Protein AF-A0A1R3HIT6-F1 (afdb_monomer)

InterPro domains:
  IPR003495 CobW/HypB/UreG, nucleotide-binding domain [PF02492] (244-414)
  IPR004400 Urease accessory protein UreG [MF_01389] (241-438)
  IPR004400 Urease accessory protein UreG [PTHR31715] (111-444)
  IPR004400 Urease accessory protein UreG [TIGR00101] (244-432)
  IPR006593 Cytochrome b561/ferric reductase, transmembrane domain [PF03188] (58-148)
  IPR006593 Cytochrome b561/ferric reductase, transmembrane domain [SM00665] (58-163)
  IPR027417 P-loop containing nucleoside triphosphate hydrolase [G3DSA:3.40.50.300] (240-435)
  IPR027417 P-loop containing nucleoside triphosphate hydrolase [SSF52540] (237-437)

Nearest PDB structures (foldseek):
  5xkt-assembly1_B  TM=9.903E-01  e=1.418E-24  Klebsiella pneumoniae subsp. rhinoscleromatis SB3432
  4hi0-assembly1_F  TM=9.325E-01  e=3.427E-23  Helicobacter pylori 26695
  2wsm-assembly1_A  TM=8.825E-01  e=4.769E-13  Archaeoglobus fulgidus DSM 4304
  2hf9-assembly1_A  TM=8.299E-01  e=3.225E-13  Methanocaldococcus jannaschii
  2wsm-assembly1_B  TM=8.940E-01  e=1.204E-10  Archaeoglobus fulgidus DSM 4304

Foldseek 3Di:
DPVVVVVVLVVVLVVVVVVLVVVVPPDDDDDDDDDDDDDDDPDDDDDDDPVLVVLVVLLVVLLCCQVVPLLVVLVVLQVVLVVDPDPVSNVVSPVSSVVSLVSSLVSLVVSLVSCVPRPPDPVPDPVSVSSVVVNVSSVVSVVCVVPDDDDPPPPCPVPPPDDDDDDDDDDDDDDDDDDDDDDDDDDDDDDDDDQDWDQDPVRFTWTDDDPDDIDGDPDPPDLDAQVPFDAADQPDDCLQFAAEEEEAEADPLCSLLLLLLLLVVPVVFWQEAEEEEAAADQVSLVVSCVSCSDPSVRYHYFHNVDAQLCCFDVNVPSVVVSRSVSCNVGVTNYYYYYTHHHDLQGFGDSVRHSAYEYGGECLVALCPLQVRHNNLAHGQEYEYEDPVCCVVNVHDVVSNVVSSCVSHVNHHYFYYHSVVPGRSVVVSVSVQVSSCVNPVDDGD

Structure (mmCIF, N/CA/C/O backbone):
data_AF-A0A1R3HIT6-F1
#
_entry.id   AF-A0A1R3HIT6-F1
#
loop_
_atom_site.group_PDB
_atom_site.id
_atom_site.type_symbol
_atom_site.label_atom_id
_atom_site.label_alt_id
_atom_site.label_comp_id
_atom_site.label_asym_id
_atom_site.label_entity_id
_atom_site.label_seq_id
_atom_site.pdbx_PDB_ins_code
_atom_site.Cartn_x
_atom_site.Cartn_y
_atom_site.Cartn_z
_atom_site.occupancy
_atom_site.B_iso_or_equiv
_atom_site.auth_seq_id
_atom_site.auth_comp_id
_atom_site.auth_asym_id
_atom_site.auth_atom_id
_atom_site.pdbx_PDB_model_num
ATOM 1 N N . MET A 1 1 ? 39.546 -2.102 -1.597 1.00 37.75 1 MET A N 1
ATOM 2 C CA . MET A 1 1 ? 39.215 -1.662 -0.219 1.00 37.75 1 MET A CA 1
ATOM 3 C C . MET A 1 1 ? 39.728 -0.250 0.145 1.00 37.75 1 MET A C 1
ATOM 5 O O . MET A 1 1 ? 39.805 0.072 1.319 1.00 37.75 1 MET A O 1
ATOM 9 N N . GLN A 1 2 ? 40.063 0.621 -0.823 1.00 30.36 2 GLN A N 1
ATOM 10 C CA . GLN A 1 2 ? 40.491 2.016 -0.555 1.00 30.36 2 GLN A CA 1
ATOM 11 C C . GLN A 1 2 ? 39.536 3.090 -1.094 1.00 30.36 2 GLN A C 1
ATOM 13 O O . GLN A 1 2 ? 39.614 4.245 -0.687 1.00 30.36 2 GLN A O 1
ATOM 18 N N . VAL A 1 3 ? 38.594 2.705 -1.958 1.00 34.69 3 VAL A N 1
ATOM 19 C CA . VAL A 1 3 ? 37.580 3.609 -2.523 1.00 34.69 3 VAL A CA 1
ATOM 20 C C . VAL A 1 3 ? 36.401 3.802 -1.553 1.00 34.69 3 VAL A C 1
ATOM 22 O O . VAL A 1 3 ? 35.836 4.890 -1.489 1.00 34.69 3 VAL A O 1
ATOM 25 N N . SER A 1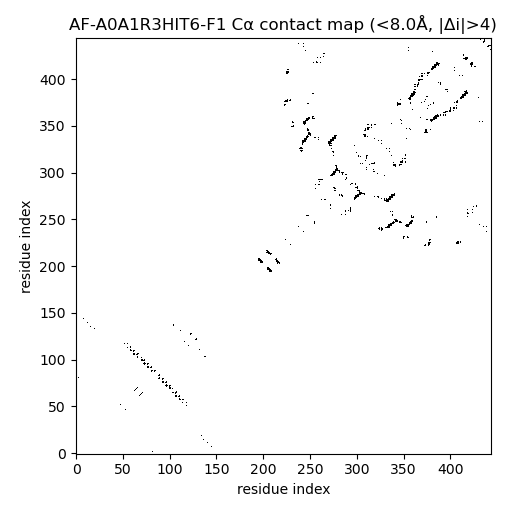 4 ? 36.092 2.796 -0.724 1.00 37.28 4 SER A N 1
ATOM 26 C CA . SER A 1 4 ? 35.007 2.830 0.274 1.00 37.28 4 SER A CA 1
ATOM 27 C C . SER A 1 4 ? 35.247 3.877 1.365 1.00 37.28 4 SER A C 1
ATOM 29 O O . SER A 1 4 ? 34.403 4.742 1.580 1.00 37.28 4 SER A O 1
ATOM 31 N N . HIS A 1 5 ? 36.448 3.909 1.949 1.00 37.78 5 HIS A N 1
ATOM 32 C CA . HIS A 1 5 ? 36.801 4.934 2.935 1.00 37.78 5 HIS A CA 1
ATOM 33 C C . HIS A 1 5 ? 36.921 6.342 2.335 1.00 37.78 5 HIS A C 1
ATOM 35 O O . HIS A 1 5 ? 36.834 7.320 3.073 1.00 37.78 5 HIS A O 1
ATOM 41 N N . LEU A 1 6 ? 37.130 6.483 1.015 1.00 37.50 6 LEU A N 1
ATOM 42 C CA . LEU A 1 6 ? 37.122 7.781 0.326 1.00 37.50 6 LEU A CA 1
ATOM 43 C C . LEU A 1 6 ? 35.715 8.344 0.135 1.00 37.50 6 LEU A C 1
ATOM 45 O O . LEU A 1 6 ? 35.567 9.559 0.153 1.00 37.50 6 LEU A O 1
ATOM 49 N N . LEU A 1 7 ? 34.704 7.488 -0.001 1.00 40.91 7 LEU A N 1
ATOM 50 C CA . LEU A 1 7 ? 33.304 7.892 -0.124 1.00 40.91 7 LEU A CA 1
ATOM 51 C C . LEU A 1 7 ? 32.668 8.222 1.233 1.00 40.91 7 LEU A C 1
ATOM 53 O O . LEU A 1 7 ? 31.937 9.206 1.315 1.00 40.91 7 LEU A O 1
ATOM 57 N N . GLU A 1 8 ? 33.015 7.498 2.300 1.00 41.44 8 GLU A N 1
ATOM 58 C CA . GLU A 1 8 ? 32.484 7.731 3.658 1.00 41.44 8 GLU A CA 1
ATOM 59 C C . GLU A 1 8 ? 32.839 9.109 4.241 1.00 41.44 8 GLU A C 1
ATOM 61 O O . GLU A 1 8 ? 32.063 9.694 4.992 1.00 41.44 8 GLU A O 1
ATOM 66 N N . SER A 1 9 ? 33.985 9.687 3.867 1.00 43.38 9 SER A N 1
ATOM 67 C CA . SER A 1 9 ? 34.378 11.020 4.354 1.00 43.38 9 SER A CA 1
ATOM 68 C C . SER A 1 9 ? 33.672 12.181 3.627 1.00 43.38 9 SER A C 1
ATOM 70 O O . SER A 1 9 ? 33.707 13.306 4.119 1.00 43.38 9 SER A O 1
ATOM 72 N N . PHE A 1 10 ? 33.023 11.928 2.480 1.00 42.88 10 PHE A N 1
ATOM 73 C CA . PHE A 1 10 ? 32.276 12.933 1.698 1.00 42.88 10 PHE A CA 1
ATOM 74 C C . PHE A 1 10 ? 30.750 12.804 1.816 1.00 42.88 10 PHE A C 1
ATOM 76 O O . PHE A 1 10 ? 30.034 13.751 1.485 1.00 42.88 10 PHE A O 1
ATOM 83 N N . THR A 1 11 ? 30.236 11.680 2.321 1.00 46.22 11 THR A N 1
ATOM 84 C CA . THR A 1 11 ? 28.799 11.478 2.566 1.00 46.22 11 THR A CA 1
ATOM 85 C C . THR A 1 11 ? 28.301 12.255 3.784 1.00 46.22 11 THR A C 1
ATOM 87 O O . THR A 1 11 ? 27.236 12.864 3.705 1.00 46.22 11 THR A O 1
ATOM 90 N N . LEU A 1 12 ? 29.091 12.339 4.860 1.00 45.16 12 LEU A N 1
ATOM 91 C CA . LEU A 1 12 ? 28.768 13.154 6.043 1.00 45.16 12 LEU A CA 1
ATOM 92 C C . LEU A 1 12 ? 28.572 14.654 5.706 1.00 45.16 12 LEU A C 1
ATOM 94 O O . LEU A 1 12 ? 27.581 15.239 6.148 1.00 45.16 12 LEU A O 1
ATOM 98 N N . PRO A 1 13 ? 29.421 15.281 4.864 1.00 46.12 13 PRO A N 1
ATOM 99 C CA . PRO A 1 13 ? 29.189 16.631 4.361 1.00 46.12 13 PRO A CA 1
ATOM 100 C C . PRO A 1 13 ? 27.920 16.836 3.530 1.00 46.12 13 PRO A C 1
ATOM 102 O O . PRO A 1 13 ? 27.247 17.861 3.654 1.00 46.12 13 PRO A O 1
ATOM 105 N N . ALA A 1 14 ? 27.609 15.867 2.666 1.00 45.03 14 ALA A N 1
ATOM 106 C CA . ALA A 1 14 ? 26.486 15.944 1.739 1.00 45.03 14 ALA A CA 1
ATOM 107 C C . ALA A 1 14 ? 25.138 15.827 2.467 1.00 45.03 14 ALA A C 1
ATOM 109 O O . ALA A 1 14 ? 24.191 16.524 2.114 1.00 45.03 14 ALA A O 1
ATOM 110 N N . ILE A 1 15 ? 25.076 15.017 3.529 1.00 50.25 15 ILE A N 1
ATOM 111 C CA . ILE A 1 15 ? 23.895 14.885 4.396 1.00 50.25 15 ILE A CA 1
ATOM 112 C C . ILE A 1 15 ? 23.612 16.204 5.135 1.00 50.25 15 ILE A C 1
ATOM 114 O O . ILE A 1 15 ? 22.461 16.621 5.245 1.00 50.25 15 ILE A O 1
ATOM 118 N N . LEU A 1 16 ? 24.657 16.922 5.558 1.00 44.94 16 LEU A N 1
ATOM 119 C CA . LEU A 1 16 ? 24.518 18.217 6.229 1.00 44.94 16 LEU A CA 1
ATOM 120 C C . LEU A 1 16 ? 24.052 19.336 5.278 1.00 44.94 16 LEU A C 1
ATOM 122 O O . LEU A 1 16 ? 23.308 20.220 5.688 1.00 44.94 16 LEU A O 1
ATOM 126 N N . TYR A 1 17 ? 24.426 19.274 3.997 1.00 45.41 17 TYR A N 1
ATOM 127 C CA . TYR A 1 17 ? 23.923 20.187 2.962 1.00 45.41 17 TYR A CA 1
ATOM 128 C C . TYR A 1 17 ? 22.446 19.955 2.627 1.00 45.41 17 TYR A C 1
ATOM 130 O O . TYR A 1 17 ? 21.693 20.910 2.437 1.00 45.41 17 TYR A O 1
ATOM 138 N N . VAL A 1 18 ? 22.020 18.690 2.594 1.00 53.53 18 VAL A N 1
ATOM 139 C CA . VAL A 1 18 ? 20.620 18.302 2.364 1.00 53.53 18 VAL A CA 1
ATOM 140 C C . VAL A 1 18 ? 19.725 18.721 3.535 1.00 53.53 18 VAL A C 1
ATOM 142 O O . VAL A 1 18 ? 18.591 19.127 3.307 1.00 53.53 18 VAL A O 1
ATOM 145 N N . LEU A 1 19 ? 20.251 18.735 4.764 1.00 49.00 19 LEU A N 1
ATOM 146 C CA . LEU A 1 19 ? 19.523 19.201 5.951 1.00 49.00 19 LEU A CA 1
ATOM 147 C C . LEU A 1 19 ? 19.312 20.725 6.014 1.00 49.00 19 LEU A C 1
ATOM 149 O O . LEU A 1 19 ? 18.400 21.166 6.709 1.00 49.00 19 LEU A O 1
ATOM 153 N N . VAL A 1 20 ? 20.104 21.542 5.305 1.00 46.25 20 VAL A N 1
ATOM 154 C CA . VAL A 1 20 ? 19.975 23.016 5.367 1.00 46.25 20 VAL A CA 1
ATOM 155 C C . VAL A 1 20 ? 19.238 23.624 4.164 1.00 46.25 20 VAL A C 1
ATOM 157 O O . VAL A 1 20 ? 18.665 24.709 4.278 1.00 46.25 20 VAL A O 1
ATOM 160 N N . LEU A 1 21 ? 19.147 22.913 3.037 1.00 43.31 21 LEU A N 1
ATOM 161 C CA . LEU A 1 21 ? 18.367 23.335 1.861 1.00 43.31 21 LEU A CA 1
ATOM 162 C C . LEU A 1 21 ? 16.872 23.647 2.136 1.00 43.31 21 LEU A C 1
ATOM 164 O O . LEU A 1 21 ? 16.369 24.605 1.539 1.00 43.31 21 LEU A O 1
ATOM 168 N N . PRO A 1 22 ? 16.154 22.961 3.053 1.00 43.25 22 PRO A N 1
ATOM 169 C CA . PRO A 1 22 ? 14.754 23.280 3.352 1.00 43.25 22 PRO A CA 1
ATOM 170 C C . PRO A 1 22 ? 14.561 24.621 4.078 1.00 43.25 22 PRO A C 1
ATOM 172 O O . PRO A 1 22 ? 13.481 25.202 4.014 1.00 43.25 22 PRO A O 1
ATOM 175 N N . LEU A 1 23 ? 15.597 25.161 4.732 1.00 37.25 23 LEU A N 1
ATOM 176 C CA . LEU A 1 23 ? 15.504 26.423 5.481 1.00 37.25 23 LEU A CA 1
ATOM 177 C C . LEU A 1 23 ? 15.652 27.675 4.597 1.00 37.25 23 LEU A C 1
ATOM 179 O O . LEU A 1 23 ? 15.399 28.783 5.065 1.00 37.25 23 LEU A O 1
ATOM 183 N N . VAL A 1 24 ? 16.034 27.524 3.323 1.00 42.59 24 VAL A N 1
ATOM 184 C CA . VAL A 1 24 ? 16.200 28.646 2.377 1.00 42.59 24 VAL A CA 1
ATOM 185 C C . VAL A 1 24 ? 14.910 28.956 1.601 1.00 42.59 24 VAL A C 1
ATOM 187 O O . VAL A 1 24 ? 14.760 30.064 1.093 1.00 42.59 24 VAL A O 1
ATOM 190 N N . SER A 1 25 ? 13.935 28.041 1.561 1.00 35.97 25 SER A N 1
ATOM 191 C CA . SER A 1 25 ? 12.717 28.216 0.745 1.00 35.97 25 SER A CA 1
ATOM 192 C C . SER A 1 25 ? 11.505 28.784 1.492 1.00 35.97 25 SER A C 1
ATOM 194 O O . SER A 1 25 ? 10.450 28.937 0.887 1.00 35.97 25 SER A O 1
ATOM 196 N N . CYS A 1 26 ? 11.628 29.152 2.773 1.00 31.14 26 CYS A N 1
ATOM 197 C CA . CYS A 1 26 ? 10.499 29.682 3.544 1.00 31.14 26 CYS A CA 1
ATOM 198 C C . CYS A 1 26 ? 10.843 31.007 4.244 1.00 31.14 26 CYS A C 1
ATOM 200 O O . CYS A 1 26 ? 11.090 31.069 5.446 1.00 31.14 26 CYS A O 1
ATOM 202 N N . SER A 1 27 ? 10.876 32.096 3.474 1.00 30.94 27 SER A N 1
ATOM 203 C CA . SER A 1 27 ? 10.703 33.453 4.011 1.00 30.94 27 SER A CA 1
ATOM 204 C C . SER A 1 27 ? 10.136 34.391 2.942 1.00 30.94 27 SER A C 1
ATOM 206 O O . SER A 1 27 ? 10.738 35.391 2.564 1.00 30.94 27 SER A O 1
ATOM 208 N N . SER A 1 28 ? 8.970 34.043 2.400 1.00 39.00 28 SER A N 1
ATOM 209 C CA . SER A 1 28 ? 8.106 35.014 1.726 1.00 39.00 28 SER A CA 1
ATOM 210 C C . SER A 1 28 ? 6.674 34.493 1.688 1.00 39.00 28 SER A C 1
ATOM 212 O O . SER A 1 28 ? 6.231 33.964 0.683 1.00 39.00 28 SER A O 1
ATOM 214 N N . HIS A 1 29 ? 5.966 34.600 2.811 1.00 32.25 29 HIS A N 1
ATOM 215 C CA . HIS A 1 29 ? 4.509 34.726 2.820 1.00 32.25 29 HIS A CA 1
ATOM 216 C C . HIS A 1 29 ? 4.085 35.335 4.159 1.00 32.25 29 HIS A C 1
ATOM 218 O O . HIS A 1 29 ? 4.049 34.665 5.184 1.00 32.25 29 HIS A O 1
ATOM 224 N N . GLY A 1 30 ? 3.842 36.647 4.145 1.00 29.91 30 GLY A N 1
ATOM 225 C CA . GLY A 1 30 ? 3.061 37.331 5.170 1.00 29.91 30 GLY A CA 1
ATOM 226 C C . GLY A 1 30 ? 1.608 37.375 4.710 1.00 29.91 30 GLY A C 1
ATOM 227 O O . GLY A 1 30 ? 1.330 37.822 3.597 1.00 29.91 30 GLY A O 1
ATOM 228 N N . GLU A 1 31 ? 0.729 36.846 5.550 1.00 30.38 31 GLU A N 1
ATOM 229 C CA . GLU A 1 31 ? -0.706 36.670 5.351 1.00 30.38 31 GLU A CA 1
ATOM 230 C C . GLU A 1 31 ? -1.458 37.993 5.131 1.00 30.38 31 GLU A C 1
ATOM 232 O O . GLU A 1 31 ? -1.185 39.012 5.768 1.00 30.38 31 GLU A O 1
ATOM 237 N N . ILE A 1 32 ? -2.460 37.944 4.249 1.00 28.88 32 ILE A N 1
ATOM 238 C CA . ILE A 1 32 ? -3.560 38.908 4.192 1.00 28.88 32 ILE A CA 1
ATOM 239 C C . ILE A 1 32 ? -4.640 38.405 5.151 1.00 28.88 32 ILE A C 1
ATOM 241 O O . ILE A 1 32 ? -5.139 37.295 4.982 1.00 28.88 32 ILE A O 1
ATOM 245 N N . SER A 1 33 ? -5.049 39.242 6.101 1.00 29.09 33 SER A N 1
ATOM 246 C CA . SER A 1 33 ? -6.363 39.134 6.732 1.00 29.09 33 SER A CA 1
ATOM 247 C C . SER A 1 33 ? -6.920 40.541 6.949 1.00 29.09 33 SER A C 1
ATOM 249 O O . SER A 1 33 ? -6.271 41.399 7.552 1.00 29.09 33 SER A O 1
ATOM 251 N N . GLU A 1 34 ? -8.082 40.808 6.354 1.00 31.22 34 GLU A N 1
ATOM 252 C CA . GLU A 1 34 ? -8.805 42.077 6.433 1.00 31.22 34 GLU A CA 1
ATOM 253 C C . GLU A 1 34 ? -9.533 42.223 7.775 1.00 31.22 34 GLU A C 1
ATOM 255 O O . GLU A 1 34 ? -10.165 41.283 8.254 1.00 31.22 34 GLU A O 1
ATOM 260 N N . GLY A 1 35 ? -9.543 43.439 8.337 1.00 26.27 35 GLY A N 1
ATOM 261 C CA . GLY A 1 35 ? -10.504 43.790 9.382 1.00 26.27 35 GLY A CA 1
ATOM 262 C C . GLY A 1 35 ? -10.172 45.016 10.232 1.00 26.27 35 GLY A C 1
ATOM 263 O O . GLY A 1 35 ? -9.687 44.880 11.345 1.00 26.27 35 GLY A O 1
ATOM 264 N N . SER A 1 36 ? -10.610 46.188 9.756 1.00 24.69 36 SER A N 1
ATOM 265 C CA . SER A 1 36 ? -10.960 47.390 10.542 1.00 24.69 36 SER A CA 1
ATOM 266 C C . SER A 1 36 ? -9.894 48.474 10.809 1.00 24.69 36 SER A C 1
ATOM 268 O O . SER A 1 36 ? -9.075 48.401 11.715 1.00 24.69 36 SER A O 1
ATOM 270 N N . SER A 1 37 ? -10.103 49.585 10.090 1.00 27.12 37 SER A N 1
ATOM 271 C CA . SER A 1 37 ? -10.117 50.966 10.598 1.00 27.12 37 SER A CA 1
ATOM 272 C C . SER A 1 37 ? -8.800 51.731 10.837 1.00 27.12 37 SER A C 1
ATOM 274 O O . SER A 1 37 ? -8.080 51.547 11.808 1.00 27.12 37 SER A O 1
ATOM 276 N N . HIS A 1 38 ? -8.658 52.762 9.993 1.00 28.61 38 HIS A N 1
ATOM 277 C CA . HIS A 1 38 ? -8.118 54.097 10.281 1.00 28.61 38 HIS A CA 1
ATOM 278 C C . HIS A 1 38 ? -6.593 54.325 10.367 1.00 28.61 38 HIS A C 1
ATOM 280 O O . HIS A 1 38 ? -5.948 54.164 11.392 1.00 28.61 38 HIS A O 1
ATOM 286 N N . LYS A 1 39 ? -6.078 54.909 9.269 1.00 36.91 39 LYS A N 1
ATOM 287 C CA . LYS A 1 39 ? -5.195 56.096 9.224 1.00 36.91 39 LYS A CA 1
ATOM 288 C C . LYS A 1 39 ? -4.242 56.278 10.423 1.00 36.91 39 LYS A C 1
ATOM 290 O O . LYS A 1 39 ? -4.604 57.008 11.337 1.00 36.91 39 LYS A O 1
ATOM 295 N N . ASN A 1 40 ? -3.026 55.720 10.359 1.00 33.31 40 ASN A N 1
ATOM 296 C CA . ASN A 1 40 ? -1.774 56.326 10.878 1.00 33.31 40 ASN A CA 1
ATOM 297 C C . ASN A 1 40 ? -0.605 55.325 10.950 1.00 33.31 40 ASN A C 1
ATOM 299 O O . ASN A 1 40 ? -0.077 55.093 12.024 1.00 33.31 40 ASN A O 1
ATOM 303 N N . ILE A 1 41 ? -0.143 54.742 9.838 1.00 32.03 41 ILE A N 1
ATOM 304 C CA . ILE A 1 41 ? 1.225 54.181 9.782 1.00 32.03 41 ILE A CA 1
ATOM 305 C C . ILE A 1 41 ? 1.756 54.388 8.364 1.00 32.03 41 ILE A C 1
ATOM 307 O O . ILE A 1 41 ? 1.752 53.497 7.522 1.00 32.03 41 ILE A O 1
ATOM 311 N N . LYS A 1 42 ? 2.139 55.626 8.061 1.00 33.75 42 LYS A N 1
ATOM 312 C CA . LYS A 1 42 ? 2.854 55.973 6.832 1.00 33.75 42 LYS A CA 1
ATOM 313 C C . LYS A 1 42 ? 4.129 56.713 7.206 1.00 33.75 42 LYS A C 1
ATOM 315 O O . LYS A 1 42 ? 4.325 57.831 6.769 1.00 33.75 42 LYS A O 1
ATOM 320 N N . GLU A 1 43 ? 4.955 56.101 8.050 1.00 41.19 43 GLU A N 1
ATOM 321 C CA . GLU A 1 43 ? 6.314 56.551 8.361 1.00 41.19 43 GLU A CA 1
ATOM 322 C C . GLU A 1 43 ? 7.084 55.406 9.045 1.00 41.19 43 GLU A C 1
ATOM 324 O O . GLU A 1 43 ? 6.531 54.720 9.899 1.00 41.19 43 GLU A O 1
ATOM 329 N N . ASN A 1 44 ? 8.348 55.216 8.645 1.00 34.00 44 ASN A N 1
ATOM 330 C CA . ASN A 1 44 ? 9.325 54.196 9.079 1.00 34.00 44 ASN A CA 1
ATOM 331 C C . ASN A 1 44 ? 9.380 52.869 8.299 1.00 34.00 44 ASN A C 1
ATOM 333 O O . ASN A 1 44 ? 9.275 51.785 8.864 1.00 34.00 44 ASN A O 1
ATOM 337 N N . VAL A 1 45 ? 9.704 52.947 7.003 1.00 38.41 45 VAL A N 1
ATOM 338 C CA . VAL A 1 45 ? 10.490 51.885 6.348 1.00 38.41 45 VAL A CA 1
ATOM 339 C C . VAL A 1 45 ? 11.928 52.389 6.240 1.00 38.41 45 VAL A C 1
ATOM 341 O O . VAL A 1 45 ? 12.216 53.303 5.467 1.00 38.41 45 VAL A O 1
ATOM 344 N N . HIS A 1 46 ? 12.822 51.819 7.049 1.00 43.84 46 HIS A N 1
ATOM 345 C CA . HIS A 1 46 ? 14.266 52.055 6.992 1.00 43.84 46 HIS A CA 1
ATOM 346 C C . HIS A 1 46 ? 14.779 51.758 5.569 1.00 43.84 46 HIS A C 1
ATOM 348 O O . HIS A 1 46 ? 14.881 50.603 5.159 1.00 43.84 46 HIS A O 1
ATOM 354 N N . LYS A 1 47 ? 15.103 52.796 4.789 1.00 41.62 47 LYS A N 1
ATOM 355 C CA . LYS A 1 47 ? 15.842 52.642 3.527 1.00 41.62 47 LYS A CA 1
ATOM 356 C C . LYS A 1 47 ? 17.276 52.216 3.857 1.00 41.62 47 LYS A C 1
ATOM 358 O O . LYS A 1 47 ? 18.011 52.978 4.480 1.00 41.62 47 LYS A O 1
ATOM 363 N N . LEU A 1 48 ? 17.675 51.016 3.430 1.00 57.00 48 LEU A N 1
ATOM 364 C CA . LEU A 1 48 ? 19.075 50.578 3.446 1.00 57.00 48 LEU A CA 1
ATOM 365 C C . LEU A 1 48 ? 19.921 51.549 2.597 1.00 57.00 48 LEU A C 1
ATOM 367 O O . LEU A 1 48 ? 19.527 51.914 1.488 1.00 57.00 48 LEU A O 1
ATOM 371 N N . SER A 1 49 ? 21.076 51.980 3.116 1.00 64.25 49 SER A N 1
ATOM 372 C CA . SER A 1 49 ? 22.042 52.802 2.370 1.00 64.25 49 SER A CA 1
ATOM 373 C C . SER A 1 49 ? 22.498 52.068 1.092 1.00 64.25 49 SER A C 1
ATOM 375 O O . SER A 1 49 ? 22.745 50.862 1.163 1.00 64.25 49 SER A O 1
ATOM 377 N N . PRO A 1 50 ? 22.689 52.753 -0.057 1.00 64.50 50 PRO A N 1
ATOM 378 C CA . PRO A 1 50 ? 23.165 52.137 -1.306 1.00 64.50 50 PRO A CA 1
ATOM 379 C C . PRO A 1 50 ? 24.458 51.319 -1.154 1.00 64.50 50 PRO A C 1
ATOM 381 O O . PRO A 1 50 ? 24.669 50.338 -1.863 1.00 64.50 50 PRO A O 1
ATOM 384 N N . GLN A 1 51 ? 25.315 51.690 -0.198 1.00 63.31 51 GLN A N 1
ATOM 385 C CA . GLN A 1 51 ? 26.547 50.961 0.114 1.00 63.31 51 GLN A CA 1
ATOM 386 C C . GLN A 1 51 ? 26.267 49.599 0.769 1.00 63.31 51 GLN A C 1
ATOM 388 O O . GLN A 1 51 ? 26.933 48.616 0.453 1.00 63.31 51 GLN A O 1
ATOM 393 N N . MET A 1 52 ? 25.250 49.515 1.632 1.00 66.38 52 MET A N 1
ATOM 394 C CA . MET A 1 52 ? 24.880 48.279 2.326 1.00 66.38 52 MET A CA 1
ATOM 395 C C . MET A 1 52 ? 24.279 47.257 1.356 1.00 66.38 52 MET A C 1
ATOM 397 O O . MET A 1 52 ? 24.615 46.078 1.423 1.00 66.38 52 MET A O 1
ATOM 401 N N . THR A 1 53 ? 23.491 47.712 0.378 1.00 70.94 53 THR A N 1
ATOM 402 C CA . THR A 1 53 ? 22.947 46.861 -0.694 1.00 70.94 53 THR A CA 1
ATOM 403 C C . THR A 1 53 ? 24.050 46.238 -1.555 1.00 70.94 53 THR A C 1
ATOM 405 O O . THR A 1 53 ? 23.989 45.050 -1.868 1.00 70.94 53 THR A O 1
ATOM 408 N N . ASN A 1 54 ? 25.103 46.998 -1.877 1.00 78.62 54 ASN A N 1
ATOM 409 C CA . ASN A 1 54 ? 26.252 46.471 -2.619 1.00 78.62 54 ASN A CA 1
ATOM 410 C C . ASN A 1 54 ? 27.013 45.405 -1.817 1.00 78.62 54 ASN A C 1
ATOM 412 O O . ASN A 1 54 ? 27.405 44.380 -2.373 1.00 78.62 54 ASN A O 1
ATOM 416 N N . TYR A 1 55 ? 27.185 45.601 -0.506 1.00 79.25 55 TYR A N 1
ATOM 417 C CA . TYR A 1 55 ? 27.827 44.603 0.351 1.00 79.25 55 TYR A CA 1
ATOM 418 C C . TYR A 1 55 ? 27.006 43.317 0.488 1.00 79.25 55 TYR A C 1
ATOM 420 O O . TYR A 1 55 ? 27.589 42.233 0.472 1.00 79.25 55 TYR A O 1
ATOM 428 N N . VAL A 1 56 ? 25.673 43.412 0.548 1.00 79.25 56 VAL A N 1
ATOM 429 C CA . VAL A 1 56 ? 24.781 42.239 0.522 1.00 79.25 56 VAL A CA 1
ATOM 430 C C . VAL A 1 56 ? 24.907 41.482 -0.802 1.00 79.25 56 VAL A C 1
ATOM 432 O O . VAL A 1 56 ? 25.038 40.260 -0.793 1.00 79.25 56 VAL A O 1
ATOM 435 N N . ALA A 1 57 ? 24.934 42.188 -1.936 1.00 80.88 57 ALA A N 1
ATOM 436 C CA . ALA A 1 57 ? 25.071 41.564 -3.252 1.00 80.88 57 ALA A CA 1
ATOM 437 C C . ALA A 1 57 ? 26.414 40.830 -3.414 1.00 80.88 57 ALA A C 1
ATOM 439 O O . ALA A 1 57 ? 26.446 39.690 -3.877 1.00 80.88 57 ALA A O 1
ATOM 440 N N . ILE A 1 58 ? 27.520 41.448 -2.985 1.00 87.00 58 ILE A N 1
ATOM 441 C CA . ILE A 1 58 ? 28.853 40.830 -3.034 1.00 87.00 58 ILE A CA 1
ATOM 442 C C . ILE A 1 58 ? 28.925 39.617 -2.098 1.00 87.00 58 ILE A C 1
ATOM 444 O O . ILE A 1 58 ? 29.453 38.579 -2.490 1.00 87.00 58 ILE A O 1
ATOM 448 N N . HIS A 1 59 ? 28.366 39.714 -0.890 1.00 83.69 59 HIS A N 1
ATOM 449 C CA . HIS A 1 59 ? 28.287 38.590 0.043 1.00 83.69 59 HIS A CA 1
ATOM 450 C C . HIS A 1 59 ? 27.509 37.406 -0.557 1.00 83.69 59 HIS A C 1
ATOM 452 O O . HIS A 1 59 ? 28.012 36.282 -0.563 1.00 83.69 59 HIS A O 1
ATOM 458 N N . GLY A 1 60 ? 26.329 37.665 -1.130 1.00 81.75 60 GLY A N 1
ATOM 459 C CA . GLY A 1 60 ? 25.521 36.645 -1.800 1.00 81.75 60 GLY A CA 1
ATOM 460 C C . GLY A 1 60 ? 26.245 36.002 -2.986 1.00 81.75 60 GLY A C 1
ATOM 461 O O . GLY A 1 60 ? 26.225 34.782 -3.131 1.00 81.75 60 GLY A O 1
ATOM 462 N N . LEU A 1 61 ? 26.956 36.799 -3.790 1.00 89.88 61 LEU A N 1
ATOM 463 C CA . LEU A 1 61 ? 27.749 36.301 -4.914 1.00 89.88 61 LEU A CA 1
ATOM 464 C C . LEU A 1 61 ? 28.910 35.407 -4.451 1.00 89.88 61 LEU A C 1
ATOM 466 O O . LEU A 1 61 ? 29.114 34.334 -5.014 1.00 89.88 61 LEU A O 1
ATOM 470 N N . LEU A 1 62 ? 29.649 35.814 -3.414 1.00 87.00 62 LEU A N 1
ATOM 471 C CA . LEU A 1 62 ? 30.752 35.027 -2.851 1.00 87.00 62 LEU A CA 1
ATOM 472 C C . LEU A 1 62 ? 30.269 33.674 -2.315 1.00 87.00 62 LEU A C 1
ATOM 474 O O . LEU A 1 62 ? 30.903 32.647 -2.572 1.00 87.00 62 LEU A O 1
ATOM 478 N N . LEU A 1 63 ? 29.132 33.662 -1.612 1.00 85.31 63 LEU A N 1
ATOM 479 C CA . LEU A 1 63 ? 28.532 32.428 -1.109 1.00 85.31 63 LEU A CA 1
ATOM 480 C C . LEU A 1 63 ? 28.004 31.540 -2.238 1.00 85.31 63 LEU A C 1
ATOM 482 O O . LEU A 1 63 ? 28.207 30.329 -2.191 1.00 85.31 63 LEU A O 1
ATOM 486 N N . TRP A 1 64 ? 27.389 32.118 -3.271 1.00 89.75 64 TRP A N 1
ATOM 487 C CA . TRP A 1 64 ? 26.916 31.359 -4.428 1.00 89.75 64 TRP A CA 1
ATOM 488 C C . TRP A 1 64 ? 28.070 30.712 -5.205 1.00 89.75 64 TRP A C 1
ATOM 490 O O . TRP A 1 64 ? 28.015 29.518 -5.494 1.00 89.75 64 TRP A O 1
ATOM 500 N N . VAL A 1 65 ? 29.155 31.449 -5.477 1.00 92.62 65 VAL A N 1
ATOM 501 C CA . VAL A 1 65 ? 30.342 30.897 -6.157 1.00 92.62 65 VAL A CA 1
ATOM 502 C C . VAL A 1 65 ? 30.968 29.766 -5.336 1.00 92.62 65 VAL A C 1
ATOM 504 O O . VAL A 1 65 ? 31.342 28.733 -5.889 1.00 92.62 65 VAL A O 1
ATOM 507 N N . SER A 1 66 ? 31.056 29.932 -4.016 1.00 90.69 66 SER A N 1
ATOM 508 C CA . SER A 1 66 ? 31.605 28.914 -3.118 1.00 90.69 66 SER A CA 1
ATOM 509 C C . SER A 1 66 ? 30.718 27.660 -3.036 1.00 90.69 66 SER A C 1
ATOM 511 O O . SER A 1 66 ? 31.121 26.574 -3.460 1.00 90.69 66 SER A O 1
ATOM 513 N N . MET A 1 67 ? 29.503 27.819 -2.511 1.00 83.44 67 MET A N 1
ATOM 514 C CA . MET A 1 67 ? 28.624 26.724 -2.090 1.00 83.44 67 MET A CA 1
ATOM 515 C C . MET A 1 67 ? 27.742 26.216 -3.237 1.00 83.44 67 MET A C 1
ATOM 517 O O . MET A 1 67 ? 27.449 25.028 -3.326 1.00 83.44 67 MET A O 1
ATOM 521 N N . GLY A 1 68 ? 27.341 27.107 -4.146 1.00 84.38 68 GLY A N 1
ATOM 522 C CA . GLY A 1 68 ? 26.488 26.781 -5.290 1.00 84.38 68 GLY A CA 1
ATOM 523 C C . GLY A 1 68 ? 27.242 26.237 -6.504 1.00 84.38 68 GLY A C 1
ATOM 524 O O . GLY A 1 68 ? 26.645 25.524 -7.307 1.00 84.38 68 GLY A O 1
ATOM 525 N N . PHE A 1 69 ? 28.53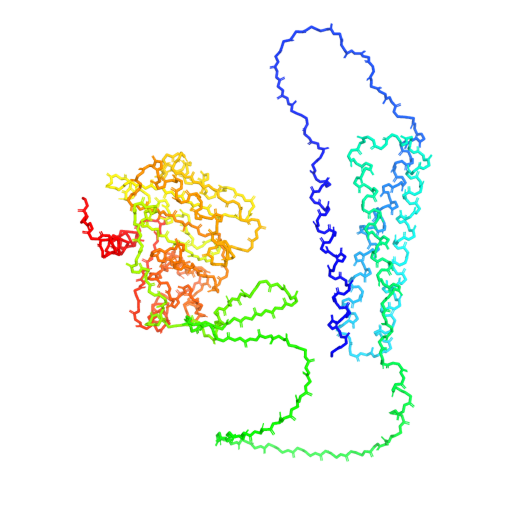9 26.537 -6.645 1.00 91.56 69 PHE A N 1
ATOM 526 C CA . PHE A 1 69 ? 29.312 26.156 -7.832 1.00 91.56 69 PHE A CA 1
ATOM 527 C C . PHE A 1 69 ? 30.573 25.343 -7.517 1.00 91.56 69 PHE A C 1
ATOM 529 O O . PHE A 1 69 ? 30.658 24.173 -7.894 1.00 91.56 69 PHE A O 1
ATOM 536 N N . LEU A 1 70 ? 31.554 25.916 -6.812 1.00 89.50 70 LEU A N 1
ATOM 537 C CA . LEU A 1 70 ? 32.863 25.276 -6.627 1.00 89.50 70 LEU A CA 1
ATOM 538 C C . LEU A 1 70 ? 32.784 23.968 -5.830 1.00 89.50 70 LEU A C 1
ATOM 540 O O . LEU A 1 70 ? 33.417 22.981 -6.210 1.00 89.50 70 LEU A O 1
ATOM 544 N N . MET A 1 71 ? 31.991 23.935 -4.756 1.00 86.12 71 MET A N 1
ATOM 545 C CA . MET A 1 71 ? 31.860 22.743 -3.917 1.00 86.12 71 MET A CA 1
ATOM 546 C C . MET A 1 71 ? 31.184 21.562 -4.651 1.00 86.12 71 MET A C 1
ATOM 548 O O . MET A 1 71 ? 31.768 20.470 -4.648 1.00 86.12 71 MET A O 1
ATOM 552 N N . PRO A 1 72 ? 30.045 21.738 -5.358 1.00 88.38 72 PRO A N 1
ATOM 553 C CA . PRO A 1 72 ? 29.472 20.698 -6.218 1.00 88.38 72 PRO A CA 1
ATOM 554 C C . PRO A 1 72 ? 30.418 20.205 -7.319 1.00 88.38 72 PRO A C 1
ATOM 556 O O . PRO A 1 72 ? 30.546 18.995 -7.519 1.00 88.38 72 PRO A O 1
ATOM 559 N N . VAL A 1 73 ? 31.127 21.114 -8.002 1.00 90.50 73 VAL A N 1
ATOM 560 C CA . VAL A 1 73 ? 32.099 20.746 -9.048 1.00 90.50 73 VAL A CA 1
ATOM 561 C C . VAL A 1 73 ? 33.252 19.935 -8.453 1.00 90.50 73 VAL A C 1
ATOM 563 O O . VAL A 1 73 ? 33.659 18.923 -9.028 1.00 90.50 73 VAL A O 1
ATOM 566 N N . GLY A 1 74 ? 33.733 20.303 -7.263 1.00 87.06 74 GLY A N 1
ATOM 567 C CA . GLY A 1 74 ? 34.715 19.521 -6.520 1.00 87.06 74 GLY A CA 1
ATOM 568 C C . GLY A 1 74 ? 34.226 18.095 -6.240 1.00 87.06 74 GLY A C 1
ATOM 569 O O . GLY A 1 74 ? 34.938 17.134 -6.534 1.00 87.06 74 GLY A O 1
ATOM 570 N N . ILE A 1 75 ? 33.005 17.923 -5.723 1.00 84.94 75 ILE A N 1
ATOM 571 C CA . ILE A 1 75 ? 32.419 16.596 -5.439 1.00 84.94 75 ILE A CA 1
ATOM 572 C C . ILE A 1 75 ? 32.258 15.766 -6.722 1.00 84.94 75 ILE A C 1
ATOM 574 O O . ILE A 1 75 ? 32.546 14.567 -6.734 1.00 84.94 75 ILE A O 1
ATOM 578 N N . LEU A 1 76 ? 31.832 16.385 -7.823 1.00 85.88 76 LEU A N 1
ATOM 579 C CA . LEU A 1 76 ? 31.695 15.689 -9.101 1.00 85.88 76 LEU A CA 1
ATOM 580 C C . LEU A 1 76 ? 33.058 15.219 -9.635 1.00 85.88 76 LEU A C 1
ATOM 582 O O . LEU A 1 76 ? 33.180 14.085 -10.095 1.00 85.88 76 LEU A O 1
ATOM 586 N N . THR A 1 77 ? 34.093 16.049 -9.485 1.00 85.00 77 THR A N 1
ATOM 587 C CA . THR A 1 77 ? 35.463 15.755 -9.932 1.00 85.00 77 THR A CA 1
ATOM 588 C C . THR A 1 77 ? 36.023 14.492 -9.267 1.00 85.00 77 THR A C 1
ATOM 590 O O . THR A 1 77 ? 36.574 13.629 -9.951 1.00 85.00 77 THR A O 1
ATOM 593 N N . ILE A 1 78 ? 35.835 14.315 -7.953 1.00 83.81 78 ILE A N 1
ATOM 594 C CA . ILE A 1 78 ? 36.310 13.106 -7.256 1.00 83.81 78 ILE A CA 1
ATOM 595 C C . ILE A 1 78 ? 35.477 11.865 -7.606 1.00 83.81 78 ILE A C 1
ATOM 597 O O . ILE A 1 78 ? 36.013 10.764 -7.721 1.00 83.81 78 ILE A O 1
ATOM 601 N N . ARG A 1 79 ? 34.173 12.029 -7.865 1.00 82.75 79 ARG A N 1
ATOM 602 C CA . ARG A 1 79 ? 33.323 10.930 -8.349 1.00 82.75 79 ARG A CA 1
ATOM 603 C C . ARG A 1 79 ? 33.737 10.447 -9.738 1.00 82.75 79 ARG A C 1
ATOM 605 O O . ARG A 1 79 ? 33.639 9.253 -10.003 1.00 82.75 79 ARG A O 1
ATOM 612 N N . MET A 1 80 ? 34.205 11.348 -10.602 1.00 81.06 80 MET A N 1
ATOM 613 C CA . MET A 1 80 ? 34.783 10.985 -11.899 1.00 81.06 80 MET A CA 1
ATOM 614 C C . MET A 1 80 ? 36.130 10.274 -11.736 1.00 81.06 80 MET A C 1
ATOM 616 O O . MET A 1 80 ? 36.377 9.297 -12.434 1.00 81.06 80 MET A O 1
ATOM 620 N N . ALA A 1 81 ? 36.959 10.688 -10.771 1.00 79.50 81 ALA A N 1
ATOM 621 C CA . ALA A 1 81 ? 38.231 10.021 -10.478 1.00 79.50 81 ALA A CA 1
ATOM 622 C C . ALA A 1 81 ? 38.051 8.547 -10.079 1.00 79.50 81 ALA A C 1
ATOM 624 O O . ALA A 1 81 ? 38.831 7.703 -10.501 1.00 79.50 81 ALA A O 1
ATOM 625 N N . ASN A 1 82 ? 36.994 8.226 -9.326 1.00 74.44 82 ASN A N 1
ATOM 626 C CA . ASN A 1 82 ? 36.688 6.854 -8.902 1.00 74.44 82 ASN A CA 1
ATOM 627 C C . ASN A 1 82 ? 36.244 5.922 -10.047 1.00 74.44 82 ASN A C 1
ATOM 629 O O . ASN A 1 82 ? 36.105 4.724 -9.817 1.00 74.44 82 ASN A O 1
ATOM 633 N N . LYS A 1 83 ? 35.991 6.455 -11.250 1.00 75.25 83 LYS A N 1
ATOM 634 C CA . LYS A 1 83 ? 35.615 5.680 -12.445 1.00 75.25 83 LYS A CA 1
ATOM 635 C C . LYS A 1 83 ? 36.779 5.460 -13.418 1.00 75.25 83 LYS A C 1
ATOM 637 O O . LYS A 1 83 ? 36.590 4.799 -14.430 1.00 75.25 83 LYS A O 1
ATOM 642 N N . GLU A 1 84 ? 37.948 6.038 -13.148 1.00 76.88 84 GLU A N 1
ATOM 643 C CA . GLU A 1 84 ? 39.121 5.961 -14.023 1.00 76.88 84 GLU A CA 1
ATOM 644 C C . GLU A 1 84 ? 40.123 4.921 -13.506 1.00 76.88 84 GLU A C 1
ATOM 646 O O . GLU A 1 84 ? 40.516 4.942 -12.341 1.00 76.88 84 GLU A O 1
ATOM 651 N N . GLU A 1 85 ? 40.603 4.052 -14.396 1.00 63.88 85 GLU A N 1
ATOM 652 C CA . GLU A 1 85 ? 41.580 2.997 -14.076 1.00 63.88 85 GLU A CA 1
ATOM 653 C C . GLU A 1 85 ? 43.045 3.486 -14.196 1.00 63.88 85 GLU A C 1
ATOM 655 O O . GLU A 1 85 ? 43.990 2.787 -13.835 1.00 63.88 85 GLU A O 1
ATOM 660 N N . GLY A 1 86 ? 43.265 4.723 -14.671 1.00 63.88 86 GLY A N 1
ATOM 661 C CA . GLY A 1 86 ? 44.592 5.291 -14.938 1.00 63.88 86 GLY A CA 1
ATOM 662 C C . GLY A 1 86 ? 45.190 6.120 -13.790 1.00 63.88 86 GLY A C 1
ATOM 663 O O . GLY A 1 86 ? 44.768 7.249 -13.526 1.00 63.88 86 GLY A O 1
ATOM 664 N N . GLY A 1 87 ? 46.284 5.646 -13.182 1.00 71.56 87 GLY A N 1
ATOM 665 C CA . GLY A 1 87 ? 46.890 6.260 -11.986 1.00 71.56 87 GLY A CA 1
ATOM 666 C C . GLY A 1 87 ? 47.333 7.732 -12.109 1.00 71.56 87 GLY A C 1
ATOM 667 O O . GLY A 1 87 ? 47.257 8.481 -11.133 1.00 71.56 87 GLY A O 1
ATOM 668 N N . ARG A 1 88 ? 47.761 8.204 -13.293 1.00 75.25 88 ARG A N 1
ATOM 669 C CA . ARG A 1 88 ? 48.144 9.622 -13.498 1.00 75.25 88 ARG A CA 1
ATOM 670 C C . ARG A 1 88 ? 46.925 10.550 -13.538 1.00 75.25 88 ARG A C 1
ATOM 672 O O . ARG A 1 88 ? 46.995 11.653 -13.003 1.00 75.25 88 ARG A O 1
ATOM 679 N N . ARG A 1 89 ? 45.816 10.107 -14.139 1.00 74.50 89 ARG A N 1
ATOM 680 C CA . ARG A 1 89 ? 44.570 10.887 -14.238 1.00 74.50 89 ARG A CA 1
ATOM 681 C C . ARG A 1 89 ? 43.855 10.972 -12.895 1.00 74.50 89 ARG A C 1
ATOM 683 O O . ARG A 1 89 ? 43.440 12.060 -12.511 1.00 74.50 89 ARG A O 1
ATOM 690 N N . VAL A 1 90 ? 43.825 9.874 -12.138 1.00 78.12 90 VAL A N 1
ATOM 691 C CA . VAL A 1 90 ? 43.274 9.846 -10.773 1.00 78.12 90 VAL A CA 1
ATOM 692 C C . VAL A 1 90 ? 43.994 10.849 -9.865 1.00 78.12 90 VAL A C 1
ATOM 694 O O . VAL A 1 90 ? 43.338 11.619 -9.167 1.00 78.12 90 VAL A O 1
ATOM 697 N N . LYS A 1 91 ? 45.334 10.924 -9.929 1.00 78.62 91 LYS A N 1
ATOM 698 C CA . LYS A 1 91 ? 46.117 11.922 -9.174 1.00 78.62 91 LYS A CA 1
ATOM 699 C C . LYS A 1 91 ? 45.737 13.356 -9.550 1.00 78.62 91 LYS A C 1
ATOM 701 O O . LYS A 1 91 ? 45.513 14.172 -8.662 1.00 78.62 91 LYS A O 1
ATOM 706 N N . VAL A 1 92 ? 45.631 13.663 -10.845 1.00 86.31 92 VAL A N 1
ATOM 707 C CA . VAL A 1 92 ? 45.240 15.005 -11.317 1.00 86.31 92 VAL A CA 1
ATOM 708 C C . VAL A 1 92 ? 43.837 15.378 -10.832 1.00 86.31 92 VAL A C 1
ATOM 710 O O . VAL A 1 92 ? 43.653 16.470 -10.302 1.00 86.31 92 VAL A O 1
ATOM 713 N N . LEU A 1 93 ? 42.866 14.470 -10.952 1.00 83.19 93 LEU A N 1
ATOM 714 C CA . LEU A 1 93 ? 41.490 14.707 -10.509 1.00 83.19 93 LEU A CA 1
ATOM 715 C C . LEU A 1 93 ? 41.384 14.852 -8.985 1.00 83.19 93 LEU A C 1
ATOM 717 O O . LEU A 1 93 ? 40.611 15.676 -8.501 1.00 83.19 93 LEU A O 1
ATOM 721 N N . PHE A 1 94 ? 42.197 14.115 -8.225 1.00 85.06 94 PHE A N 1
ATOM 722 C CA . PHE A 1 94 ? 42.282 14.262 -6.774 1.00 85.06 94 PHE A CA 1
ATOM 723 C C . PHE A 1 94 ? 42.816 15.642 -6.360 1.00 85.06 94 PHE A C 1
ATOM 725 O O . PHE A 1 94 ? 42.197 16.318 -5.539 1.00 85.06 94 PHE A O 1
ATOM 732 N N . TYR A 1 95 ? 43.929 16.097 -6.949 1.00 83.94 95 TYR A N 1
ATOM 733 C CA . TYR A 1 95 ? 44.463 17.434 -6.660 1.00 83.94 95 TYR A CA 1
ATOM 734 C C . TYR A 1 95 ? 43.507 18.538 -7.112 1.00 83.94 95 TYR A C 1
ATOM 736 O O . TYR A 1 95 ? 43.329 19.517 -6.393 1.00 83.94 95 TYR A O 1
ATOM 744 N N . LEU A 1 96 ? 42.844 18.366 -8.258 1.00 87.69 96 LEU A N 1
ATOM 745 C CA . LEU A 1 96 ? 41.826 19.298 -8.734 1.00 87.69 96 LEU A CA 1
ATOM 746 C C . LEU A 1 96 ? 40.655 19.400 -7.748 1.00 87.69 96 LEU A C 1
ATOM 748 O O . LEU A 1 96 ? 40.263 20.504 -7.379 1.00 87.69 96 LEU A O 1
ATOM 752 N N . HIS A 1 97 ? 40.147 18.264 -7.263 1.00 86.88 97 HIS A N 1
ATOM 753 C CA . HIS A 1 97 ? 39.140 18.226 -6.208 1.00 86.88 97 HIS A CA 1
ATOM 754 C C . HIS A 1 97 ? 39.607 18.982 -4.953 1.00 86.88 97 HIS A C 1
ATOM 756 O O . HIS A 1 97 ? 38.889 19.853 -4.465 1.00 86.88 97 HIS A O 1
ATOM 762 N N . ALA A 1 98 ? 40.816 18.698 -4.457 1.00 84.62 98 ALA A N 1
ATOM 763 C CA . ALA A 1 98 ? 41.344 19.335 -3.251 1.00 84.62 98 ALA A CA 1
ATOM 764 C C . ALA A 1 98 ? 41.476 20.861 -3.407 1.00 84.62 98 ALA A C 1
ATOM 766 O O . ALA A 1 98 ? 41.071 21.611 -2.520 1.00 84.62 98 ALA A O 1
ATOM 767 N N . ILE A 1 99 ? 41.981 21.328 -4.553 1.00 88.31 99 ILE A N 1
ATOM 768 C CA . ILE A 1 99 ? 42.116 22.759 -4.861 1.00 88.31 99 ILE A CA 1
ATOM 769 C C . ILE A 1 99 ? 40.743 23.441 -4.903 1.00 88.31 99 ILE A C 1
ATOM 771 O O . ILE A 1 99 ? 40.577 24.510 -4.317 1.00 88.31 99 ILE A O 1
ATOM 775 N N . LEU A 1 100 ? 39.751 22.820 -5.551 1.00 87.38 100 LEU A N 1
ATOM 776 C CA . LEU A 1 100 ? 38.388 23.355 -5.627 1.00 87.38 100 LEU A CA 1
ATOM 777 C C . LEU A 1 100 ? 37.734 23.461 -4.242 1.00 87.38 100 LEU A C 1
ATOM 779 O O . LEU A 1 100 ? 37.094 24.472 -3.956 1.00 87.38 100 LEU A O 1
ATOM 783 N N . GLN A 1 101 ? 37.936 22.468 -3.367 1.00 88.00 101 GLN A N 1
ATOM 784 C CA . GLN A 1 101 ? 37.415 22.504 -1.996 1.00 88.00 101 GLN A CA 1
ATOM 785 C C . GLN A 1 101 ? 38.093 23.587 -1.151 1.00 88.00 101 GLN A C 1
ATOM 787 O O . GLN A 1 101 ? 37.411 24.349 -0.468 1.00 88.00 101 GLN A O 1
ATOM 792 N N . ILE A 1 102 ? 39.421 23.721 -1.239 1.00 86.81 102 ILE A N 1
ATOM 793 C CA . ILE A 1 102 ? 40.157 24.786 -0.541 1.00 86.81 102 ILE A CA 1
ATOM 794 C C . ILE A 1 102 ? 39.668 26.165 -1.004 1.00 86.81 102 ILE A C 1
ATOM 796 O O . ILE A 1 102 ? 39.380 27.027 -0.174 1.00 86.81 102 ILE A O 1
ATOM 800 N N . LEU A 1 103 ? 39.516 26.372 -2.315 1.00 89.44 103 LEU A N 1
ATOM 801 C CA . LEU A 1 103 ? 39.041 27.643 -2.862 1.00 89.44 103 LEU A CA 1
ATOM 802 C C . LEU A 1 103 ? 37.605 27.961 -2.418 1.00 89.44 103 LEU A C 1
ATOM 804 O O . LEU A 1 103 ? 37.319 29.104 -2.057 1.00 89.44 103 LEU A O 1
ATOM 808 N N . ALA A 1 104 ? 36.718 26.961 -2.388 1.00 88.25 104 ALA A N 1
ATOM 809 C CA . ALA A 1 104 ? 35.354 27.123 -1.892 1.00 88.25 104 ALA A CA 1
ATOM 810 C C . ALA A 1 104 ? 35.342 27.578 -0.421 1.00 88.25 104 ALA A C 1
ATOM 812 O O . ALA A 1 104 ? 34.686 28.571 -0.095 1.00 88.25 104 ALA A O 1
ATOM 813 N N . VAL A 1 105 ? 36.117 26.928 0.454 1.00 86.88 105 VAL A N 1
ATOM 814 C CA . VAL A 1 105 ? 36.205 27.290 1.883 1.00 86.88 105 VAL A CA 1
ATOM 815 C C . VAL A 1 105 ? 36.775 28.699 2.075 1.00 86.88 105 VAL A C 1
ATOM 817 O O . VAL A 1 105 ? 36.259 29.469 2.892 1.00 86.88 105 VAL A O 1
ATOM 820 N N . LEU A 1 106 ? 37.796 29.080 1.302 1.00 88.75 106 LEU A N 1
ATOM 821 C CA . LEU A 1 106 ? 38.373 30.427 1.357 1.00 88.75 106 LEU A CA 1
ATOM 822 C C . LEU A 1 106 ? 37.348 31.500 0.970 1.00 88.75 106 LEU A C 1
ATOM 824 O O . LEU A 1 106 ? 37.200 32.489 1.687 1.00 88.75 106 LEU A O 1
ATOM 828 N N . LEU A 1 107 ? 36.592 31.297 -0.112 1.00 88.62 107 LEU A N 1
ATOM 829 C CA . LEU A 1 107 ? 35.560 32.248 -0.541 1.00 88.62 107 LEU A CA 1
ATOM 830 C C . LEU A 1 107 ? 34.395 32.339 0.453 1.00 88.62 107 LEU A C 1
ATOM 832 O O . LEU A 1 107 ? 33.936 33.445 0.746 1.00 88.62 107 LEU A O 1
ATOM 836 N N . ALA A 1 108 ? 33.965 31.213 1.032 1.00 87.19 108 ALA A N 1
ATOM 837 C CA . ALA A 1 108 ? 32.962 31.207 2.098 1.00 87.19 108 ALA A CA 1
ATOM 838 C C . ALA A 1 108 ? 33.446 31.982 3.334 1.00 87.19 108 ALA A C 1
ATOM 840 O O . ALA A 1 108 ? 32.686 32.741 3.931 1.00 87.19 108 ALA A O 1
ATOM 841 N N . THR A 1 109 ? 34.730 31.853 3.676 1.00 86.19 109 THR A N 1
ATOM 842 C CA . THR A 1 109 ? 35.372 32.580 4.783 1.00 86.19 109 THR A CA 1
ATOM 843 C C . THR A 1 109 ? 35.412 34.081 4.534 1.00 86.19 109 THR A C 1
ATOM 845 O O . THR A 1 109 ? 35.053 34.857 5.419 1.00 86.19 109 THR A O 1
ATOM 848 N N . VAL A 1 110 ? 35.771 34.510 3.322 1.00 88.94 110 VAL A N 1
ATOM 849 C CA . VAL A 1 110 ? 35.717 35.931 2.946 1.00 88.94 110 VAL A CA 1
ATOM 850 C C . VAL A 1 110 ? 34.281 36.456 3.038 1.00 88.94 110 VAL A C 1
ATOM 852 O O . VAL A 1 110 ? 34.062 37.512 3.632 1.00 88.94 110 VAL A O 1
ATOM 855 N N . GLY A 1 111 ? 33.301 35.697 2.537 1.00 85.69 111 GLY A N 1
ATOM 856 C CA . GLY A 1 111 ? 31.879 36.032 2.645 1.00 85.69 111 GLY A CA 1
ATOM 857 C C . GLY A 1 111 ? 31.413 36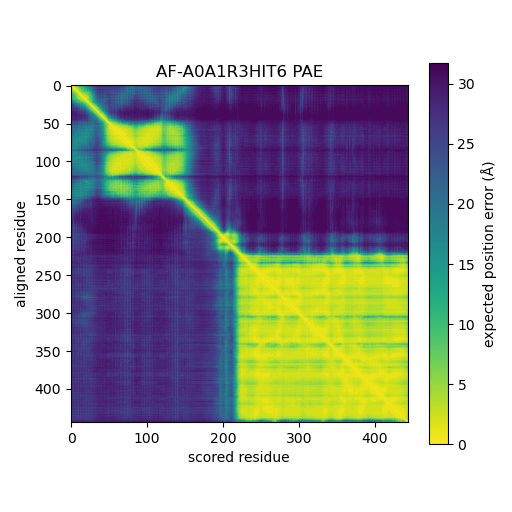.180 4.097 1.00 85.69 111 GLY A C 1
ATOM 858 O O . GLY A 1 111 ? 30.762 37.171 4.432 1.00 85.69 111 GLY A O 1
ATOM 859 N N . ALA A 1 112 ? 31.791 35.251 4.977 1.00 83.69 112 ALA A N 1
ATOM 860 C CA . ALA A 1 112 ? 31.441 35.279 6.396 1.00 83.69 112 ALA A CA 1
ATOM 861 C C . ALA A 1 112 ? 32.097 36.453 7.142 1.00 83.69 112 ALA A C 1
ATOM 863 O O . ALA A 1 112 ? 31.418 37.181 7.861 1.00 83.69 112 ALA A O 1
ATOM 864 N N . VAL A 1 113 ? 33.395 36.704 6.936 1.00 83.75 113 VAL A N 1
ATOM 865 C CA . VAL A 1 113 ? 34.105 37.836 7.563 1.00 83.75 113 VAL A CA 1
ATOM 866 C C . VAL A 1 113 ? 33.518 39.171 7.111 1.00 83.75 113 VAL A C 1
ATOM 868 O O . VAL A 1 113 ? 33.322 40.070 7.929 1.00 83.75 113 VAL A O 1
ATOM 871 N N . MET A 1 114 ? 33.208 39.297 5.821 1.00 82.94 114 MET A N 1
ATOM 872 C CA . MET A 1 114 ? 32.540 40.470 5.263 1.00 82.94 114 MET A CA 1
ATOM 873 C C . MET A 1 114 ? 31.162 40.678 5.895 1.00 82.94 114 MET A C 1
ATOM 875 O O . MET A 1 114 ? 30.827 41.801 6.269 1.00 82.94 114 MET A O 1
ATOM 879 N N . SER A 1 115 ? 30.403 39.594 6.085 1.00 79.50 115 SER A N 1
ATOM 880 C CA . SER A 1 115 ? 29.119 39.636 6.781 1.00 79.50 115 SER A CA 1
ATOM 881 C C . SER A 1 115 ? 29.263 40.081 8.231 1.00 79.50 115 SER A C 1
ATOM 883 O O . SER A 1 115 ? 28.430 40.827 8.732 1.00 79.50 115 SER A O 1
ATOM 885 N N . ILE A 1 116 ? 30.320 39.637 8.915 1.00 77.19 116 ILE A N 1
ATOM 886 C CA . ILE A 1 116 ? 30.531 39.959 10.325 1.00 77.19 116 ILE A CA 1
ATOM 887 C C . ILE A 1 116 ? 30.952 41.415 10.531 1.00 77.19 116 ILE A C 1
ATOM 889 O O . ILE A 1 116 ? 30.550 42.035 11.512 1.00 77.19 116 ILE A O 1
ATOM 893 N N . LYS A 1 117 ? 31.763 41.953 9.615 1.00 78.06 117 LYS A N 1
ATOM 894 C CA . LYS A 1 117 ? 32.302 43.315 9.712 1.00 78.06 117 LYS A CA 1
ATOM 895 C C . LYS A 1 117 ? 31.334 44.397 9.240 1.00 78.06 117 LYS A C 1
ATOM 897 O O . LYS A 1 117 ? 31.381 45.498 9.775 1.00 78.06 117 LYS A O 1
ATOM 902 N N . ASN A 1 118 ? 30.506 44.103 8.235 1.00 74.50 118 ASN A N 1
ATOM 903 C CA . ASN A 1 118 ? 29.728 45.128 7.531 1.00 74.50 118 ASN A CA 1
ATOM 904 C C . ASN A 1 118 ? 28.230 45.111 7.854 1.00 74.50 118 ASN A C 1
ATOM 906 O O . ASN A 1 118 ? 27.538 46.067 7.513 1.00 74.50 118 ASN A O 1
ATOM 910 N N . PHE A 1 119 ? 27.721 44.056 8.494 1.00 69.88 119 PHE A N 1
ATOM 911 C CA . PHE A 1 119 ? 26.350 44.017 8.994 1.00 69.88 119 PHE A CA 1
ATOM 912 C C . PHE A 1 119 ? 26.417 44.093 10.521 1.00 69.88 119 PHE A C 1
ATOM 914 O O . PHE A 1 119 ? 26.998 43.210 11.148 1.00 69.88 119 PHE A O 1
ATOM 921 N N . GLU A 1 120 ? 25.894 45.173 11.117 1.00 58.41 120 GLU A N 1
ATOM 922 C CA . GLU A 1 120 ? 25.830 45.351 12.575 1.00 58.41 120 GLU A CA 1
ATOM 923 C C . GLU A 1 120 ? 25.129 44.137 13.205 1.00 58.41 120 GLU A C 1
ATOM 925 O O . GLU A 1 120 ? 23.911 43.971 13.137 1.00 58.41 120 GLU A O 1
ATOM 930 N N . ASN A 1 121 ? 25.925 43.221 13.756 1.00 55.16 121 ASN A N 1
ATOM 931 C CA . ASN A 1 121 ? 25.444 41.934 14.233 1.00 55.16 121 ASN A CA 1
ATOM 932 C C . ASN A 1 121 ? 24.836 42.061 15.628 1.00 55.16 121 ASN A C 1
ATOM 934 O O . ASN A 1 121 ? 25.438 41.659 16.623 1.00 55.16 121 ASN A O 1
ATOM 938 N N . SER A 1 122 ? 23.588 42.514 15.707 1.00 48.97 122 SER A N 1
ATOM 939 C CA . SER A 1 122 ? 22.700 41.899 16.688 1.00 48.97 122 SER A CA 1
ATOM 940 C C . SER A 1 122 ? 22.294 40.551 16.095 1.00 48.97 122 SER A C 1
ATOM 942 O O . SER A 1 122 ? 21.426 40.521 15.227 1.00 48.97 122 SER A O 1
ATOM 944 N N . PHE A 1 123 ? 22.928 39.445 16.498 1.00 54.81 123 PHE A N 1
ATOM 945 C CA . PHE A 1 123 ? 22.590 38.074 16.065 1.00 54.81 123 PHE A CA 1
ATOM 946 C C . PHE A 1 123 ? 21.193 37.613 16.553 1.00 54.81 123 PHE A C 1
ATOM 948 O O . PHE A 1 123 ? 21.002 36.479 16.986 1.00 54.81 123 PHE A O 1
ATOM 955 N N . ASN A 1 124 ? 20.197 38.493 16.497 1.00 53.59 124 ASN A N 1
ATOM 956 C CA . ASN A 1 124 ? 18.825 38.267 16.927 1.00 53.59 124 ASN A CA 1
ATOM 957 C C . ASN A 1 124 ? 17.953 37.723 15.785 1.00 53.59 124 ASN A C 1
ATOM 959 O O . ASN A 1 124 ? 16.831 37.292 16.028 1.00 53.59 124 ASN A O 1
ATOM 963 N N . ASN A 1 125 ? 18.465 37.710 14.548 1.00 65.44 125 ASN A N 1
ATOM 964 C CA . ASN A 1 125 ? 17.739 37.231 13.376 1.00 65.44 125 ASN A CA 1
ATOM 965 C C . ASN A 1 125 ? 18.105 35.779 13.033 1.00 65.44 125 ASN A C 1
ATOM 967 O O . ASN A 1 125 ? 19.281 35.410 12.966 1.00 65.44 125 ASN A O 1
ATOM 971 N N . ASN A 1 126 ? 17.087 34.968 12.726 1.00 65.81 126 ASN A N 1
ATOM 972 C CA . ASN A 1 126 ? 17.244 33.554 12.358 1.00 65.81 126 ASN A CA 1
ATOM 973 C C . ASN A 1 126 ? 18.191 33.348 11.161 1.00 65.81 126 ASN A C 1
ATOM 975 O O . ASN A 1 126 ? 18.955 32.387 11.147 1.00 65.81 126 ASN A O 1
ATOM 979 N N . HIS A 1 127 ? 18.214 34.285 10.206 1.00 71.12 127 HIS A N 1
ATOM 980 C CA . HIS A 1 127 ? 19.098 34.236 9.038 1.00 71.12 127 HIS A CA 1
ATOM 981 C C . HIS A 1 127 ? 20.592 34.306 9.407 1.00 71.12 127 HIS A C 1
ATOM 983 O O . HIS A 1 127 ? 21.397 33.536 8.888 1.00 71.12 127 HIS A O 1
ATOM 989 N N . GLN A 1 128 ? 20.971 35.172 10.353 1.00 68.44 128 GLN A N 1
ATOM 990 C CA . GLN A 1 128 ? 22.368 35.313 10.788 1.00 68.44 128 GLN A CA 1
ATOM 991 C C . GLN A 1 128 ? 22.830 34.108 11.624 1.00 68.44 128 GLN A C 1
ATOM 993 O O . GLN A 1 128 ? 23.963 33.653 11.472 1.00 68.44 128 GLN A O 1
ATOM 998 N N . ARG A 1 129 ? 21.944 33.545 12.463 1.00 71.62 129 ARG A N 1
ATOM 999 C CA . ARG A 1 129 ? 22.213 32.308 13.226 1.00 71.62 129 ARG A CA 1
ATOM 1000 C C . ARG A 1 129 ? 22.403 31.105 12.303 1.00 71.62 129 ARG A C 1
ATOM 1002 O O . ARG A 1 129 ? 23.330 30.325 12.504 1.00 71.62 129 ARG A O 1
ATOM 1009 N N . LEU A 1 130 ? 21.561 30.991 11.275 1.00 73.56 130 LEU A N 1
ATOM 1010 C CA . LEU A 1 130 ? 21.674 29.947 10.261 1.00 73.56 130 LEU A CA 1
ATOM 1011 C C . LEU A 1 130 ? 22.971 30.085 9.453 1.00 73.56 130 LEU A C 1
ATOM 1013 O O . LEU A 1 130 ? 23.679 29.099 9.264 1.00 73.56 130 LEU A O 1
ATOM 1017 N N . GLY A 1 131 ? 23.322 31.308 9.041 1.00 73.12 131 GLY A N 1
ATOM 1018 C CA . GLY A 1 131 ? 24.576 31.589 8.340 1.00 73.12 131 GLY A CA 1
ATOM 1019 C C . GLY A 1 131 ? 25.817 31.204 9.154 1.00 73.12 131 GLY A C 1
ATOM 1020 O O . GLY A 1 131 ? 26.744 30.600 8.615 1.00 73.12 131 GLY A O 1
ATOM 1021 N N . LEU A 1 132 ? 25.821 31.474 10.465 1.00 75.12 132 LEU A N 1
ATOM 1022 C CA . LEU A 1 132 ? 26.921 31.091 11.357 1.00 75.12 132 LEU A CA 1
ATOM 1023 C C . LEU A 1 132 ? 27.006 29.570 11.571 1.00 75.12 132 LEU A C 1
ATOM 1025 O O . LEU A 1 132 ? 28.104 29.013 11.562 1.00 75.12 132 LEU A O 1
ATOM 1029 N N . ALA A 1 133 ? 25.865 28.890 11.721 1.00 76.12 133 ALA A N 1
ATOM 1030 C CA . ALA A 1 133 ? 25.811 27.433 11.845 1.00 76.12 133 ALA A CA 1
ATOM 1031 C C . ALA A 1 133 ? 26.334 26.734 10.577 1.00 76.12 133 ALA A C 1
ATOM 1033 O O . ALA A 1 133 ? 27.161 25.825 10.661 1.00 76.12 133 ALA A O 1
ATOM 1034 N N . LEU A 1 134 ? 25.921 27.216 9.400 1.00 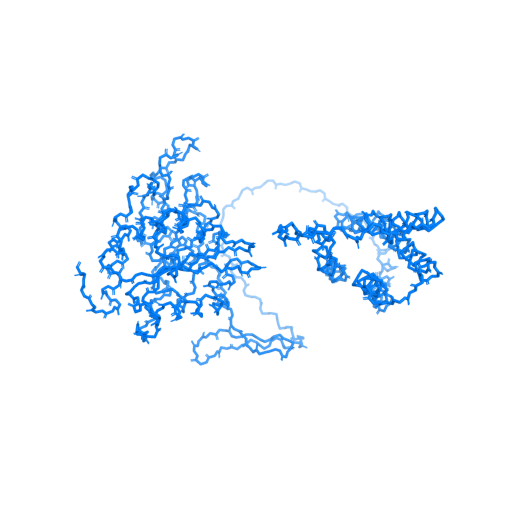74.06 134 LEU A N 1
ATOM 1035 C CA . LEU A 1 134 ? 26.432 26.765 8.104 1.00 74.06 134 LEU A CA 1
ATOM 1036 C C . LEU A 1 134 ? 27.937 26.990 7.963 1.00 74.06 134 LEU A C 1
ATOM 1038 O O . LEU A 1 134 ? 28.656 26.118 7.483 1.00 74.06 134 LEU A O 1
ATOM 1042 N N . TYR A 1 135 ? 28.435 28.140 8.408 1.00 79.12 135 TYR A N 1
ATOM 1043 C CA . TYR A 1 135 ? 29.863 28.424 8.373 1.00 79.12 135 TYR A CA 1
ATOM 1044 C C . TYR A 1 135 ? 30.673 27.475 9.273 1.00 79.12 135 TYR A C 1
ATOM 1046 O O . TYR A 1 135 ? 31.712 26.960 8.854 1.00 79.12 135 TYR A O 1
ATOM 1054 N N . GLY A 1 136 ? 30.173 27.178 10.477 1.00 77.19 136 GLY A N 1
ATOM 1055 C CA . GLY A 1 136 ? 30.775 26.186 11.373 1.00 77.19 136 GLY A CA 1
ATOM 1056 C C . GLY A 1 136 ? 30.809 24.780 10.766 1.00 77.19 136 GLY A C 1
ATOM 1057 O O . GLY A 1 136 ? 31.828 24.095 10.845 1.00 77.19 136 GLY A O 1
ATOM 1058 N N . ALA A 1 137 ? 29.733 24.381 10.086 1.00 78.12 137 ALA A N 1
ATOM 1059 C CA . ALA A 1 137 ? 29.642 23.112 9.369 1.00 78.12 137 ALA A CA 1
ATOM 1060 C C . ALA A 1 137 ? 30.724 22.956 8.284 1.00 78.12 137 ALA A C 1
ATOM 1062 O O . ALA A 1 137 ? 31.362 21.907 8.203 1.00 78.12 137 ALA A O 1
ATOM 1063 N N . ILE A 1 138 ? 30.978 24.001 7.489 1.00 76.06 138 ILE A N 1
ATOM 1064 C CA . ILE A 1 138 ? 32.016 23.995 6.441 1.00 76.06 138 ILE A CA 1
ATOM 1065 C C . ILE A 1 138 ? 33.408 23.766 7.048 1.00 76.06 138 ILE A C 1
ATOM 1067 O O . ILE A 1 138 ? 34.179 22.933 6.567 1.00 76.06 138 ILE A O 1
ATOM 1071 N N . TRP A 1 139 ? 33.737 24.479 8.128 1.00 75.75 139 TRP A N 1
ATOM 1072 C CA . TRP A 1 139 ? 35.040 24.347 8.785 1.00 75.75 139 TRP A CA 1
ATOM 1073 C C . TRP A 1 139 ? 35.221 23.004 9.485 1.00 75.75 139 TRP A C 1
ATOM 1075 O O . TRP A 1 139 ? 36.318 22.448 9.456 1.00 75.75 139 TRP A O 1
ATOM 1085 N N . MET A 1 140 ? 34.152 22.444 10.050 1.00 75.94 140 MET A N 1
ATOM 1086 C CA . MET A 1 140 ? 34.174 21.103 10.630 1.00 75.94 140 MET A CA 1
ATOM 1087 C C . MET A 1 140 ? 34.544 20.046 9.578 1.00 75.94 140 MET A C 1
ATOM 1089 O O . MET A 1 140 ? 35.385 19.191 9.843 1.00 75.94 140 MET A O 1
ATOM 1093 N N . GLN A 1 141 ? 33.991 20.137 8.364 1.00 70.19 141 GLN A N 1
ATOM 1094 C CA . GLN A 1 141 ? 34.329 19.228 7.259 1.00 70.19 141 GLN A CA 1
ATOM 1095 C C . GLN A 1 141 ? 35.799 19.357 6.833 1.00 70.19 141 GLN A C 1
ATOM 1097 O O . GLN A 1 141 ? 36.482 18.347 6.657 1.00 70.19 141 GLN A O 1
ATOM 1102 N N . ALA A 1 142 ? 36.305 20.588 6.714 1.00 69.62 142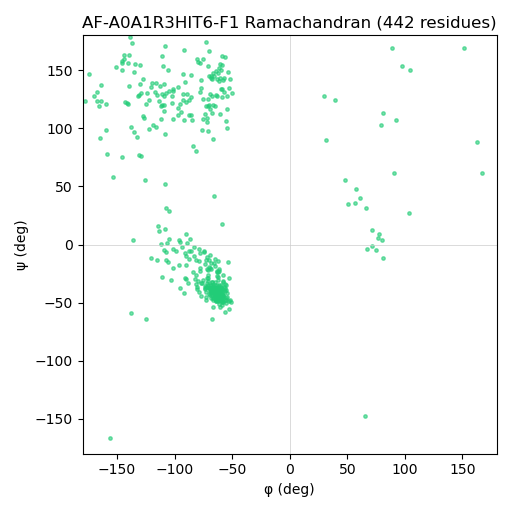 ALA A N 1
ATOM 1103 C CA . ALA A 1 142 ? 37.709 20.839 6.384 1.00 69.62 142 ALA A CA 1
ATOM 1104 C C . ALA A 1 142 ? 38.663 20.283 7.458 1.00 69.62 142 ALA A C 1
ATOM 1106 O O . ALA A 1 142 ? 39.700 19.699 7.140 1.00 69.62 142 ALA A O 1
ATOM 1107 N N . LEU A 1 143 ? 38.284 20.413 8.731 1.00 70.50 143 LEU A N 1
ATOM 1108 C CA . LEU A 1 143 ? 39.061 19.953 9.876 1.00 70.50 143 LEU A CA 1
ATOM 1109 C C . LEU A 1 143 ? 39.100 18.418 9.965 1.00 70.50 143 LEU A C 1
ATOM 1111 O O . LEU A 1 143 ? 40.176 17.850 10.147 1.00 70.50 143 LEU A O 1
ATOM 1115 N N . ILE A 1 144 ? 37.972 17.735 9.731 1.00 72.56 144 ILE A N 1
ATOM 1116 C CA . ILE A 1 144 ? 37.916 16.262 9.627 1.00 72.56 144 ILE A CA 1
ATOM 1117 C C . ILE A 1 144 ? 38.831 15.758 8.499 1.00 72.56 144 ILE A C 1
ATOM 1119 O O . ILE A 1 144 ? 39.513 14.746 8.660 1.00 72.56 144 ILE A O 1
ATOM 1123 N N . GLY A 1 145 ? 38.905 16.483 7.378 1.00 63.75 145 GLY A N 1
ATOM 1124 C CA . GLY A 1 145 ? 39.825 16.171 6.283 1.00 63.75 145 GLY A CA 1
ATOM 1125 C C . GLY A 1 145 ? 41.308 16.268 6.666 1.00 63.75 145 GLY A C 1
ATOM 1126 O O . GLY A 1 145 ? 42.105 15.467 6.185 1.00 63.75 145 GLY A O 1
ATOM 1127 N N . PHE A 1 146 ? 41.679 17.203 7.547 1.00 63.34 146 PHE A N 1
ATOM 1128 C CA . PHE A 1 146 ? 43.064 17.409 7.995 1.00 63.34 146 PHE A CA 1
ATOM 1129 C C . PHE A 1 146 ? 43.531 16.356 9.012 1.00 63.34 146 PHE A C 1
ATOM 1131 O O . PHE A 1 146 ? 44.692 15.956 9.001 1.00 63.34 146 PHE A O 1
ATOM 1138 N N . PHE A 1 147 ? 42.622 15.865 9.859 1.00 66.25 147 PHE A N 1
ATOM 1139 C CA . PHE A 1 147 ? 42.900 14.793 10.826 1.00 66.25 147 PHE A CA 1
ATOM 1140 C C . PHE A 1 147 ? 42.725 13.382 10.251 1.00 66.25 147 PHE A C 1
ATOM 1142 O O . PHE A 1 147 ? 42.852 12.390 10.969 1.00 66.25 147 PHE A O 1
ATOM 1149 N N . ARG A 1 148 ? 42.452 13.273 8.948 1.00 55.00 148 ARG A N 1
ATOM 1150 C CA . ARG A 1 148 ? 42.312 11.995 8.260 1.00 55.00 148 ARG A CA 1
ATOM 1151 C C . ARG A 1 148 ? 43.686 11.310 8.140 1.00 55.00 148 ARG A C 1
ATOM 1153 O O . ARG A 1 148 ? 44.577 11.872 7.503 1.00 55.00 148 ARG A O 1
ATOM 1160 N N . PRO A 1 149 ? 43.890 10.110 8.719 1.00 41.56 149 PRO A N 1
ATOM 1161 C CA . PRO A 1 149 ? 45.194 9.452 8.703 1.00 41.56 149 PRO A CA 1
ATOM 1162 C C . PRO A 1 149 ? 45.633 9.119 7.265 1.00 41.56 149 PRO A C 1
ATOM 1164 O O . PRO A 1 149 ? 44.795 8.725 6.446 1.00 41.56 149 PRO A O 1
ATOM 1167 N N . PRO A 1 150 ? 46.932 9.249 6.932 1.00 43.12 150 PRO A N 1
ATOM 1168 C CA . PRO A 1 150 ? 47.426 8.924 5.600 1.00 43.12 150 PRO A CA 1
ATOM 1169 C C . PRO A 1 150 ? 47.234 7.429 5.301 1.00 43.12 150 PRO A C 1
ATOM 1171 O O . PRO A 1 150 ? 47.640 6.560 6.074 1.00 43.12 150 PRO A O 1
ATOM 1174 N N . SER A 1 151 ? 46.612 7.119 4.160 1.00 39.91 151 SER A N 1
ATOM 1175 C CA . SER A 1 151 ? 46.434 5.746 3.682 1.00 39.91 151 SER A CA 1
ATOM 1176 C C . SER A 1 151 ? 47.794 5.110 3.379 1.00 39.91 151 SER A C 1
ATOM 1178 O O . SER A 1 151 ? 48.581 5.675 2.620 1.00 39.91 151 SER A O 1
ATOM 1180 N N . LYS A 1 152 ? 48.042 3.913 3.925 1.00 39.78 152 LYS A N 1
ATOM 1181 C CA . LYS A 1 152 ? 49.272 3.100 3.802 1.00 39.78 152 LYS A CA 1
ATOM 1182 C C . LYS A 1 152 ? 49.689 2.690 2.367 1.00 39.78 152 LYS A C 1
ATOM 1184 O O . LYS A 1 152 ? 50.491 1.786 2.209 1.00 39.78 152 LYS A O 1
ATOM 1189 N N . THR A 1 153 ? 49.199 3.324 1.305 1.00 40.03 153 THR A N 1
ATOM 1190 C CA . THR A 1 153 ? 49.436 2.893 -0.089 1.00 40.03 153 THR A CA 1
ATOM 1191 C C . THR A 1 153 ? 50.615 3.552 -0.796 1.00 40.03 153 THR A C 1
ATOM 1193 O O . THR A 1 153 ? 50.867 3.233 -1.954 1.00 40.03 153 THR A O 1
ATOM 1196 N N . PHE A 1 154 ? 51.334 4.482 -0.164 1.00 36.66 154 PHE A N 1
ATOM 1197 C CA . PHE A 1 154 ? 52.424 5.197 -0.847 1.00 36.66 154 PHE A CA 1
ATOM 1198 C C . PHE A 1 154 ? 53.831 4.656 -0.549 1.00 36.66 154 PHE A C 1
ATOM 1200 O O . PHE A 1 154 ? 54.782 5.104 -1.181 1.00 36.66 154 PHE A O 1
ATOM 1207 N N . ALA A 1 155 ? 53.969 3.690 0.367 1.00 33.78 155 ALA A N 1
ATOM 1208 C CA . ALA A 1 155 ? 55.258 3.069 0.685 1.00 33.78 155 ALA A CA 1
ATOM 1209 C C . ALA A 1 155 ? 55.569 1.827 -0.176 1.00 33.78 155 ALA A C 1
ATOM 1211 O O . ALA A 1 155 ? 56.731 1.611 -0.499 1.00 33.78 155 ALA A O 1
ATOM 1212 N N . ASP A 1 156 ? 54.558 1.075 -0.629 1.00 34.09 156 ASP A N 1
ATOM 1213 C CA . ASP A 1 156 ? 54.777 -0.197 -1.350 1.00 34.09 156 ASP A CA 1
ATOM 1214 C C . ASP A 1 156 ? 54.954 -0.045 -2.872 1.00 34.09 156 ASP A C 1
ATOM 1216 O O . ASP A 1 156 ? 55.403 -0.961 -3.557 1.00 34.09 156 ASP A O 1
ATOM 1220 N N . CYS A 1 157 ? 54.658 1.130 -3.437 1.00 33.41 157 CYS A N 1
ATOM 1221 C CA . CYS A 1 157 ? 54.716 1.343 -4.890 1.00 33.41 157 CYS A CA 1
ATOM 1222 C C . CYS A 1 157 ? 56.150 1.568 -5.426 1.00 33.41 157 CYS A C 1
ATOM 1224 O O . CYS A 1 157 ? 56.350 1.679 -6.633 1.00 33.41 157 CYS A O 1
ATOM 1226 N N . SER A 1 158 ? 57.163 1.630 -4.552 1.00 32.78 158 SER A N 1
ATOM 1227 C CA . SER A 1 158 ? 58.579 1.735 -4.939 1.00 32.78 158 SER A CA 1
ATOM 1228 C C . SER A 1 158 ? 59.284 0.380 -5.098 1.00 32.78 158 SER A C 1
ATOM 1230 O O . SER A 1 158 ? 60.411 0.360 -5.585 1.00 32.78 158 SER A O 1
ATOM 1232 N N . GLN A 1 159 ? 58.642 -0.743 -4.739 1.00 34.16 159 GLN A N 1
ATOM 1233 C CA . GLN A 1 159 ? 59.257 -2.082 -4.782 1.00 34.16 159 GLN A CA 1
ATOM 1234 C C . GLN A 1 159 ? 58.729 -3.025 -5.878 1.00 34.16 159 GLN A C 1
ATOM 1236 O O . GLN A 1 159 ? 59.300 -4.090 -6.073 1.00 34.16 159 GLN A O 1
ATOM 1241 N N . MET A 1 160 ? 57.711 -2.641 -6.656 1.00 31.17 160 MET A N 1
ATOM 1242 C CA . MET A 1 160 ? 57.161 -3.464 -7.756 1.00 31.17 160 MET A CA 1
ATOM 1243 C C . MET A 1 160 ? 57.566 -2.970 -9.156 1.00 31.17 160 MET A C 1
ATOM 1245 O O . MET A 1 160 ? 56.847 -3.161 -10.130 1.00 31.17 160 MET A O 1
ATOM 1249 N N . ALA A 1 161 ? 58.737 -2.338 -9.268 1.00 32.34 161 ALA A N 1
ATOM 1250 C CA . ALA A 1 161 ? 59.373 -1.986 -10.539 1.00 32.34 161 ALA A CA 1
ATOM 1251 C C . ALA A 1 161 ? 60.605 -2.871 -10.795 1.00 32.34 161 ALA A C 1
ATOM 1253 O O . ALA A 1 161 ? 61.702 -2.378 -11.028 1.00 32.34 161 ALA A O 1
ATOM 1254 N N . SER A 1 162 ? 60.434 -4.188 -10.702 1.00 32.84 162 SER A N 1
ATOM 1255 C CA . SER A 1 162 ? 61.407 -5.162 -11.198 1.00 32.84 162 SER A CA 1
ATOM 1256 C C . SER A 1 162 ? 60.739 -6.529 -11.280 1.00 32.84 162 SER A C 1
ATOM 1258 O O . SER A 1 162 ? 60.682 -7.234 -10.281 1.00 32.84 162 SER A O 1
ATOM 1260 N N . HIS A 1 163 ? 60.164 -6.872 -12.427 1.00 31.31 163 HIS A N 1
ATOM 1261 C CA . HIS A 1 163 ? 60.425 -8.149 -13.092 1.00 31.31 163 HIS A CA 1
ATOM 1262 C C . HIS A 1 163 ? 59.650 -8.210 -14.412 1.00 31.31 163 HIS A C 1
ATOM 1264 O O . HIS A 1 163 ? 58.438 -8.014 -14.471 1.00 31.31 163 HIS A O 1
ATOM 1270 N N . ASP A 1 164 ? 60.437 -8.422 -15.457 1.00 31.50 164 ASP A N 1
ATOM 1271 C CA . ASP A 1 164 ? 60.114 -8.406 -16.871 1.00 31.50 164 ASP A CA 1
ATOM 1272 C C . ASP A 1 164 ? 59.265 -9.594 -17.351 1.00 31.50 164 ASP A C 1
ATOM 1274 O O . ASP A 1 164 ? 59.324 -10.689 -16.797 1.00 31.50 164 ASP A O 1
ATOM 1278 N N . HIS A 1 165 ? 58.529 -9.310 -18.433 1.00 32.03 165 HIS A N 1
ATOM 1279 C CA . HIS A 1 165 ? 58.241 -10.112 -19.632 1.00 32.03 165 HIS A CA 1
ATOM 1280 C C . HIS A 1 165 ? 58.200 -11.650 -19.541 1.00 32.03 165 HIS A C 1
ATOM 1282 O O . HIS A 1 165 ? 59.202 -12.274 -19.234 1.00 32.03 165 HIS A O 1
ATOM 1288 N N . HIS A 1 166 ? 57.108 -12.259 -20.029 1.00 30.42 166 HIS A N 1
ATOM 1289 C CA . HIS A 1 166 ? 57.130 -13.141 -21.212 1.00 30.42 166 HIS A CA 1
ATOM 1290 C C . HIS A 1 166 ? 55.705 -13.445 -21.723 1.00 30.42 166 HIS A C 1
ATOM 1292 O O . HIS A 1 166 ? 54.802 -13.778 -20.962 1.00 30.42 166 HIS A O 1
ATOM 1298 N N . HIS A 1 167 ? 55.539 -13.283 -23.039 1.00 31.95 167 HIS A N 1
ATOM 1299 C CA . HIS A 1 167 ? 54.398 -13.687 -23.868 1.00 31.95 167 HIS A CA 1
ATOM 1300 C C . HIS A 1 167 ? 54.152 -15.197 -23.818 1.00 31.95 167 HIS A C 1
ATOM 1302 O O . HIS A 1 167 ? 55.135 -15.922 -23.779 1.00 31.95 167 HIS A O 1
ATOM 1308 N N . HIS A 1 168 ? 52.897 -15.637 -23.981 1.00 32.59 168 HIS A N 1
ATOM 1309 C CA . HIS A 1 168 ? 52.522 -16.720 -24.904 1.00 32.59 168 HIS A CA 1
ATOM 1310 C C . HIS A 1 168 ? 51.019 -16.652 -25.234 1.00 32.59 168 HIS A C 1
ATOM 1312 O O . HIS A 1 168 ? 50.176 -16.709 -24.342 1.00 32.59 168 HIS A O 1
ATOM 1318 N N . ASP A 1 169 ? 50.727 -16.510 -26.528 1.00 32.44 169 ASP A N 1
ATOM 1319 C CA . ASP A 1 169 ? 49.433 -16.770 -27.164 1.00 32.44 169 ASP A CA 1
ATOM 1320 C C . ASP A 1 169 ? 49.104 -18.266 -27.113 1.00 32.44 169 ASP A C 1
ATOM 1322 O O . ASP A 1 169 ? 50.030 -19.057 -27.255 1.00 32.44 169 ASP A O 1
ATOM 1326 N N . HIS A 1 170 ? 47.821 -18.633 -27.003 1.00 35.97 170 HIS A N 1
ATOM 1327 C CA . HIS A 1 170 ? 47.207 -19.780 -27.694 1.00 35.97 170 HIS A CA 1
ATOM 1328 C C . HIS A 1 170 ? 45.669 -19.696 -27.618 1.00 35.97 170 HIS A C 1
ATOM 1330 O O . HIS A 1 170 ? 45.089 -19.726 -26.534 1.00 35.97 170 HIS A O 1
ATOM 1336 N N . ASP A 1 171 ? 45.036 -19.621 -28.792 1.00 36.09 171 ASP A N 1
ATOM 1337 C CA . ASP A 1 171 ? 43.628 -19.958 -29.035 1.00 36.09 171 ASP A CA 1
ATOM 1338 C C . ASP A 1 171 ? 43.386 -21.457 -28.814 1.00 36.09 171 ASP A C 1
ATOM 1340 O O . ASP A 1 171 ? 44.245 -22.244 -29.199 1.00 36.09 171 ASP A O 1
ATOM 1344 N N . HIS A 1 172 ? 42.209 -21.838 -28.295 1.00 38.38 172 HIS A N 1
ATOM 1345 C CA . HIS A 1 172 ? 41.429 -23.013 -28.724 1.00 38.38 172 HIS A CA 1
ATOM 1346 C C . HIS A 1 172 ? 39.998 -22.966 -28.144 1.00 38.38 172 HIS A C 1
ATOM 1348 O O . HIS A 1 172 ? 39.808 -22.922 -26.929 1.00 38.38 172 HIS A O 1
ATOM 1354 N N . ASP A 1 173 ? 39.009 -23.015 -29.043 1.00 37.09 173 ASP A N 1
ATOM 1355 C CA . ASP A 1 173 ? 37.607 -23.371 -28.784 1.00 37.09 173 ASP A CA 1
ATOM 1356 C C . ASP A 1 173 ? 37.491 -24.800 -28.244 1.00 37.09 173 ASP A C 1
ATOM 1358 O O . ASP A 1 173 ? 38.151 -25.677 -28.790 1.00 37.09 173 ASP A O 1
ATOM 1362 N N . HIS A 1 174 ? 36.592 -25.041 -27.279 1.00 39.69 174 HIS A N 1
ATOM 1363 C CA . HIS A 1 174 ? 35.772 -26.260 -27.180 1.00 39.69 174 HIS A CA 1
ATOM 1364 C C . HIS A 1 174 ? 34.589 -26.054 -26.212 1.00 39.69 174 HIS A C 1
ATOM 1366 O O . HIS A 1 174 ? 34.775 -25.747 -25.035 1.00 39.69 174 HIS A O 1
ATOM 1372 N N . ASP A 1 175 ? 33.375 -26.278 -26.725 1.00 37.72 175 ASP A N 1
ATOM 1373 C CA . ASP A 1 175 ? 32.174 -26.628 -25.957 1.00 37.72 175 ASP A CA 1
ATOM 1374 C C . ASP A 1 175 ? 32.416 -27.902 -25.133 1.00 37.72 175 ASP A C 1
ATOM 1376 O O . ASP A 1 175 ? 33.052 -28.818 -25.646 1.00 37.72 175 ASP A O 1
ATOM 1380 N N . HIS A 1 176 ? 31.872 -27.987 -23.910 1.00 38.47 176 HIS A N 1
ATOM 1381 C CA . HIS A 1 176 ? 31.147 -29.164 -23.400 1.00 38.47 176 HIS A CA 1
ATOM 1382 C C . HIS A 1 176 ? 30.516 -28.928 -22.014 1.00 38.47 176 HIS A C 1
ATOM 1384 O O . HIS A 1 176 ? 31.034 -28.218 -21.153 1.00 38.47 176 HIS A O 1
ATOM 1390 N N . ASP A 1 177 ? 29.367 -29.581 -21.856 1.00 34.09 177 ASP A N 1
ATOM 1391 C CA . ASP A 1 177 ? 28.423 -29.584 -20.747 1.00 34.09 177 ASP A CA 1
ATOM 1392 C C . ASP A 1 177 ? 28.940 -30.142 -19.404 1.00 34.09 177 ASP A C 1
ATOM 1394 O O . ASP A 1 177 ? 29.728 -31.081 -19.353 1.00 34.09 177 ASP A O 1
ATOM 1398 N N . HIS A 1 178 ? 28.358 -29.572 -18.337 1.00 40.78 178 HIS A N 1
ATOM 1399 C CA . HIS A 1 178 ? 28.083 -30.073 -16.978 1.00 40.78 178 HIS A CA 1
ATOM 1400 C C . HIS A 1 178 ? 29.106 -30.964 -16.248 1.00 40.78 178 HIS A C 1
ATOM 1402 O O . HIS A 1 178 ? 29.326 -32.095 -16.641 1.00 40.78 178 HIS A O 1
ATOM 1408 N N . HIS A 1 179 ? 29.534 -30.544 -15.044 1.00 33.84 179 HIS A N 1
ATOM 1409 C CA . HIS A 1 179 ? 29.410 -31.330 -13.798 1.00 33.84 179 HIS A CA 1
ATOM 1410 C C . HIS A 1 179 ? 29.758 -30.478 -12.559 1.00 33.84 179 HIS A C 1
ATOM 1412 O O . HIS A 1 179 ? 30.804 -29.840 -12.481 1.00 33.84 179 HIS A O 1
ATOM 1418 N N . HIS A 1 180 ? 28.848 -30.471 -11.581 1.00 38.81 180 HIS A N 1
ATOM 1419 C CA . HIS A 1 180 ? 29.019 -29.854 -10.267 1.00 38.81 180 HIS A CA 1
ATOM 1420 C C . HIS A 1 180 ? 30.014 -30.650 -9.412 1.00 38.81 180 HIS A C 1
ATOM 1422 O O . HIS A 1 180 ? 29.771 -31.822 -9.133 1.00 38.81 180 HIS A O 1
ATOM 1428 N N . HIS A 1 181 ? 31.053 -29.985 -8.905 1.00 38.06 181 HIS A N 1
ATOM 1429 C CA . HIS A 1 181 ? 31.838 -30.463 -7.769 1.00 38.06 181 HIS A CA 1
ATOM 1430 C C . HIS A 1 181 ? 31.916 -29.370 -6.700 1.00 38.06 181 HIS A C 1
ATOM 1432 O O . HIS A 1 181 ? 32.537 -28.327 -6.889 1.00 38.06 181 HIS A O 1
ATOM 1438 N N . HIS A 1 182 ? 31.235 -29.626 -5.582 1.00 38.31 182 HIS A N 1
ATOM 1439 C CA . HIS A 1 182 ? 31.456 -28.944 -4.314 1.00 38.31 182 HIS A CA 1
ATOM 1440 C C . HIS A 1 182 ? 32.851 -29.317 -3.803 1.00 38.31 182 HIS A C 1
ATOM 1442 O O . HIS A 1 182 ? 33.123 -30.494 -3.569 1.00 38.31 182 HIS A O 1
ATOM 1448 N N . HIS A 1 183 ? 33.709 -28.318 -3.618 1.00 38.50 183 HIS A N 1
ATOM 1449 C CA . HIS A 1 183 ? 34.894 -28.432 -2.780 1.00 38.50 183 HIS A CA 1
ATOM 1450 C C . HIS A 1 183 ? 34.693 -27.545 -1.555 1.00 38.50 183 HIS A C 1
ATOM 1452 O O . HIS A 1 183 ? 34.702 -26.318 -1.656 1.00 38.50 183 HIS A O 1
ATOM 1458 N N . ASP A 1 184 ? 34.480 -28.200 -0.416 1.00 37.56 184 ASP A N 1
ATOM 1459 C CA . ASP A 1 184 ? 34.640 -27.609 0.904 1.00 37.56 184 ASP A CA 1
ATOM 1460 C C . ASP A 1 184 ? 36.123 -27.270 1.099 1.00 37.56 184 ASP A C 1
ATOM 1462 O O . ASP A 1 184 ? 36.990 -28.147 1.045 1.00 37.56 184 ASP A O 1
ATOM 1466 N N . HIS A 1 185 ? 36.412 -25.989 1.310 1.00 39.00 185 HIS A N 1
ATOM 1467 C CA . HIS A 1 185 ? 37.701 -25.528 1.804 1.00 39.00 185 HIS A CA 1
ATOM 1468 C C . HIS A 1 185 ? 37.482 -24.822 3.139 1.00 39.00 185 HIS A C 1
ATOM 1470 O O . HIS A 1 185 ? 37.037 -23.674 3.187 1.00 39.00 185 HIS A O 1
ATOM 1476 N N . ASP A 1 186 ? 37.817 -25.533 4.215 1.00 37.12 186 ASP A N 1
ATOM 1477 C CA . ASP A 1 186 ? 38.068 -24.960 5.531 1.00 37.12 186 ASP A CA 1
ATOM 1478 C C . ASP A 1 186 ? 39.248 -23.984 5.436 1.00 37.12 186 ASP A C 1
ATOM 1480 O O . ASP A 1 186 ? 40.395 -24.384 5.216 1.00 37.12 186 ASP A O 1
ATOM 1484 N N . HIS A 1 187 ? 38.971 -22.695 5.623 1.00 39.12 187 HIS A N 1
ATOM 1485 C CA . HIS A 1 187 ? 39.990 -21.689 5.900 1.00 39.12 187 HIS A CA 1
ATOM 1486 C C . HIS A 1 187 ? 39.675 -20.993 7.219 1.00 39.12 187 HIS A C 1
ATOM 1488 O O . HIS A 1 187 ? 38.857 -20.079 7.310 1.00 39.12 187 HIS A O 1
ATOM 1494 N N . ASP A 1 188 ? 40.376 -21.466 8.242 1.00 34.75 188 ASP A N 1
ATOM 1495 C CA . ASP A 1 188 ? 40.463 -20.889 9.570 1.00 34.75 188 ASP A CA 1
ATOM 1496 C C . ASP A 1 188 ? 41.306 -19.601 9.498 1.00 34.75 188 ASP A C 1
ATOM 1498 O O . ASP A 1 188 ? 42.528 -19.640 9.334 1.00 34.75 188 ASP A O 1
ATOM 1502 N N . HIS A 1 189 ? 40.655 -18.437 9.573 1.00 37.84 189 HIS A N 1
ATOM 1503 C CA . HIS A 1 189 ? 41.324 -17.148 9.752 1.00 37.84 189 HIS A CA 1
ATOM 1504 C C . HIS A 1 189 ? 40.603 -16.312 10.811 1.00 37.84 189 HIS A C 1
ATOM 1506 O O . HIS A 1 189 ? 39.641 -15.590 10.557 1.00 37.84 189 HIS A O 1
ATOM 1512 N N . SER A 1 190 ? 41.138 -16.396 12.025 1.00 34.53 190 SER A N 1
ATOM 1513 C CA . SER A 1 190 ? 40.825 -15.548 13.165 1.00 34.53 190 SER A CA 1
ATOM 1514 C C . SER A 1 190 ? 41.287 -14.101 12.942 1.00 34.53 190 SER A C 1
ATOM 1516 O O . SER A 1 190 ? 42.487 -13.836 12.979 1.00 34.53 190 SER A O 1
ATOM 1518 N N . HIS A 1 191 ? 40.359 -13.146 12.834 1.00 36.12 191 HIS A N 1
ATOM 1519 C CA . HIS A 1 191 ? 40.581 -11.769 13.287 1.00 36.12 191 HIS A CA 1
ATOM 1520 C C . HIS A 1 191 ? 39.296 -11.183 13.889 1.00 36.12 191 HIS A C 1
ATOM 1522 O O . HIS A 1 191 ? 38.233 -11.153 13.278 1.00 36.12 191 HIS A O 1
ATOM 1528 N N . ASN A 1 192 ? 39.430 -10.769 15.146 1.00 37.31 192 ASN A N 1
ATOM 1529 C CA . ASN A 1 192 ? 38.386 -10.429 16.099 1.00 37.31 192 ASN A CA 1
ATOM 1530 C C . ASN A 1 192 ? 38.043 -8.926 16.039 1.00 37.31 192 ASN A C 1
ATOM 1532 O O . ASN A 1 192 ? 38.809 -8.105 16.537 1.00 37.31 192 ASN A O 1
ATOM 1536 N N . THR A 1 193 ? 36.882 -8.582 15.479 1.00 38.25 193 THR A N 1
ATOM 1537 C CA . THR A 1 193 ? 36.063 -7.426 15.887 1.00 38.25 193 THR A CA 1
ATOM 1538 C C . THR A 1 193 ? 34.617 -7.900 15.888 1.00 38.25 193 THR A C 1
ATOM 1540 O O . THR A 1 193 ? 34.006 -8.093 14.839 1.00 38.25 193 THR A O 1
ATOM 1543 N N . SER A 1 194 ? 34.122 -8.194 17.083 1.00 44.03 194 SER A N 1
ATOM 1544 C CA . SER A 1 194 ? 32.876 -8.894 17.364 1.00 44.03 194 SER A CA 1
ATOM 1545 C C . SER A 1 194 ? 31.635 -8.100 16.942 1.00 44.03 194 SER A C 1
ATOM 1547 O O . SER A 1 194 ? 31.064 -7.365 17.745 1.00 44.03 194 SER A O 1
ATOM 1549 N N . ALA A 1 195 ? 31.172 -8.308 15.709 1.00 47.53 195 ALA A N 1
ATOM 1550 C CA . ALA A 1 195 ? 29.739 -8.326 15.443 1.00 47.53 195 ALA A CA 1
ATOM 1551 C C . ALA A 1 195 ? 29.203 -9.615 16.078 1.00 47.53 195 ALA A C 1
ATOM 1553 O O . ALA A 1 195 ? 29.369 -10.709 15.535 1.00 47.53 195 ALA A O 1
ATOM 1554 N N . THR A 1 196 ? 28.655 -9.521 17.287 1.00 59.28 196 THR A N 1
ATOM 1555 C CA . THR A 1 196 ? 27.991 -10.661 17.911 1.00 59.28 196 THR A CA 1
ATOM 1556 C C . THR A 1 196 ? 26.682 -10.879 17.165 1.00 59.28 196 THR A C 1
ATOM 1558 O O . THR A 1 196 ? 25.764 -10.068 17.253 1.00 59.28 196 THR A O 1
ATOM 1561 N N . SER A 1 197 ? 26.615 -11.956 16.382 1.00 64.94 197 SER A N 1
ATOM 1562 C CA . SER A 1 197 ? 25.344 -12.505 15.922 1.00 64.94 197 SER A CA 1
ATOM 1563 C C . SER A 1 197 ? 25.008 -13.728 16.769 1.00 64.94 197 SER A C 1
ATOM 1565 O O . SER A 1 197 ? 25.885 -14.541 17.061 1.00 64.94 197 SER A O 1
ATOM 1567 N N . TRP A 1 198 ? 23.768 -13.829 17.241 1.00 74.12 198 TRP A N 1
ATOM 1568 C CA . TRP A 1 198 ? 23.303 -14.966 18.037 1.00 74.12 198 TRP A CA 1
ATOM 1569 C C . TRP A 1 198 ? 21.842 -15.273 17.736 1.00 74.12 198 TRP A C 1
ATOM 1571 O O . TRP A 1 198 ? 21.086 -14.408 17.297 1.00 74.12 198 TRP A O 1
ATOM 1581 N N . VAL A 1 199 ? 21.441 -16.518 17.977 1.00 74.75 199 VAL A N 1
ATOM 1582 C CA . VAL A 1 199 ? 20.049 -16.948 17.829 1.00 74.75 199 VAL A CA 1
ATOM 1583 C C . VAL A 1 199 ? 19.338 -16.750 19.165 1.00 74.75 199 VAL A C 1
ATOM 1585 O O . VAL A 1 199 ? 19.794 -17.258 20.191 1.00 74.75 199 VAL A O 1
ATOM 1588 N N . GLY A 1 200 ? 18.260 -15.968 19.170 1.00 73.44 200 GLY A N 1
ATOM 1589 C CA . GLY A 1 200 ? 17.418 -15.763 20.346 1.00 73.44 200 GLY A CA 1
ATOM 1590 C C . GLY A 1 200 ? 16.609 -17.012 20.698 1.00 73.44 200 GLY A C 1
ATOM 1591 O O . GLY A 1 200 ? 16.477 -17.940 19.902 1.00 73.44 200 GLY A O 1
ATOM 1592 N N . ALA A 1 201 ? 16.027 -17.036 21.899 1.00 69.81 201 ALA A N 1
ATOM 1593 C CA . ALA A 1 201 ? 15.151 -18.130 22.339 1.00 69.81 201 ALA A CA 1
ATOM 1594 C C . ALA A 1 201 ? 13.882 -18.288 21.469 1.00 69.81 201 ALA A C 1
ATOM 1596 O O . ALA A 1 201 ? 13.208 -19.310 21.535 1.00 69.81 201 ALA A O 1
ATOM 1597 N N . ASP A 1 202 ? 13.575 -17.283 20.651 1.00 67.81 202 ASP A N 1
ATOM 1598 C CA . ASP A 1 202 ? 12.501 -17.241 19.660 1.00 67.81 202 ASP A CA 1
ATOM 1599 C C . ASP A 1 202 ? 12.922 -17.759 18.268 1.00 67.81 202 ASP A C 1
ATOM 1601 O O . ASP A 1 202 ? 12.118 -17.752 17.337 1.00 67.81 202 ASP A O 1
ATOM 1605 N N . GLY A 1 203 ? 14.175 -18.202 18.108 1.00 63.66 203 GLY A N 1
ATOM 1606 C CA . GLY A 1 203 ? 14.723 -18.705 16.849 1.00 63.66 203 GLY A CA 1
ATOM 1607 C C . GLY A 1 203 ? 15.165 -17.620 15.860 1.00 63.66 203 GLY A C 1
ATOM 1608 O O . GLY A 1 203 ? 15.579 -17.960 14.751 1.00 63.66 203 GLY A O 1
ATOM 1609 N N . ARG A 1 204 ? 15.107 -16.330 16.224 1.00 66.06 204 ARG A N 1
ATOM 1610 C CA . ARG A 1 204 ? 15.526 -15.222 15.350 1.00 66.06 204 ARG A CA 1
ATOM 1611 C C . ARG A 1 204 ? 17.025 -14.959 15.462 1.00 66.06 204 ARG A C 1
ATOM 1613 O O . ARG A 1 204 ? 17.609 -15.092 16.535 1.00 66.06 204 ARG A O 1
ATOM 1620 N N . VAL A 1 205 ? 17.652 -14.557 14.355 1.00 68.31 205 VAL A N 1
ATOM 1621 C CA . VAL A 1 205 ? 19.066 -14.150 14.330 1.00 68.31 205 VAL A CA 1
ATOM 1622 C C . VAL A 1 205 ? 19.163 -12.670 14.692 1.00 68.31 205 VAL A C 1
ATOM 1624 O O . VAL A 1 205 ? 18.736 -11.799 13.935 1.00 68.31 205 VAL A O 1
ATOM 1627 N N . TYR A 1 206 ? 19.736 -12.393 15.856 1.00 71.06 206 TYR A N 1
ATOM 1628 C CA . TYR A 1 206 ? 20.045 -11.051 16.329 1.00 71.06 206 TYR A CA 1
ATOM 1629 C C . TYR A 1 206 ? 21.461 -10.684 15.931 1.00 71.06 206 TYR A C 1
ATOM 1631 O O . TYR A 1 206 ? 22.345 -11.538 15.917 1.00 71.06 206 TYR A O 1
ATOM 1639 N N . HIS A 1 207 ? 21.684 -9.409 15.649 1.00 68.06 207 HIS A N 1
ATOM 1640 C CA . HIS A 1 207 ? 23.020 -8.845 15.570 1.00 68.06 207 HIS A CA 1
ATOM 1641 C C . HIS A 1 207 ? 23.065 -7.501 16.298 1.00 68.06 207 HIS A C 1
ATOM 1643 O O . HIS A 1 207 ? 22.071 -6.778 16.393 1.00 68.06 207 HIS A O 1
ATOM 1649 N N . SER A 1 208 ? 24.228 -7.190 16.863 1.00 67.88 208 SER A N 1
ATOM 1650 C CA . SER A 1 208 ? 24.521 -5.895 17.474 1.00 67.88 208 SER A CA 1
ATOM 1651 C C . SER A 1 208 ? 25.760 -5.317 16.806 1.00 67.88 208 SER A C 1
ATOM 1653 O O . SER A 1 208 ? 26.781 -5.992 16.656 1.00 67.88 208 SER A O 1
ATOM 1655 N N . HIS A 1 209 ? 25.648 -4.060 16.394 1.00 58.22 209 HIS A N 1
ATOM 1656 C CA . HIS A 1 209 ? 26.768 -3.252 15.944 1.00 58.22 209 HIS A CA 1
ATOM 1657 C C . HIS A 1 209 ? 26.917 -2.077 16.917 1.00 58.22 209 HIS A C 1
ATOM 1659 O O . HIS A 1 209 ? 25.926 -1.512 17.382 1.00 58.22 209 HIS A O 1
ATOM 1665 N N . ASP A 1 210 ? 28.162 -1.746 17.252 1.00 60.16 210 ASP A N 1
ATOM 1666 C CA . ASP A 1 210 ? 28.555 -0.500 17.918 1.00 60.16 210 ASP A CA 1
ATOM 1667 C C . ASP A 1 210 ? 27.867 -0.191 19.263 1.00 60.16 210 ASP A C 1
ATOM 1669 O O . ASP A 1 210 ? 27.605 0.963 19.595 1.00 60.16 210 ASP A O 1
ATOM 1673 N N . GLY A 1 211 ? 27.582 -1.218 20.073 1.00 56.12 211 GLY A N 1
ATOM 1674 C CA . GLY A 1 211 ? 27.024 -1.036 21.422 1.00 56.12 211 GLY A CA 1
ATOM 1675 C C . GLY A 1 211 ? 25.560 -0.580 21.453 1.00 56.12 211 GLY A C 1
ATOM 1676 O O . GLY A 1 211 ? 25.064 -0.195 22.513 1.00 56.12 211 GLY A O 1
ATOM 1677 N N . LEU A 1 212 ? 24.863 -0.631 20.314 1.00 50.44 212 LEU A N 1
ATOM 1678 C CA . LEU A 1 212 ? 23.421 -0.410 20.220 1.00 50.44 212 LEU A CA 1
ATOM 1679 C C . LEU A 1 212 ? 22.636 -1.665 20.626 1.00 50.44 212 LEU A C 1
ATOM 1681 O O . LEU A 1 212 ? 23.143 -2.793 20.562 1.00 50.44 212 LEU A O 1
ATOM 1685 N N . ALA A 1 213 ? 21.377 -1.455 21.031 1.00 60.34 213 ALA A N 1
ATOM 1686 C CA . ALA A 1 213 ? 20.467 -2.533 21.400 1.00 60.34 213 ALA A CA 1
ATOM 1687 C C . ALA A 1 213 ? 20.399 -3.596 20.279 1.00 60.34 213 ALA A C 1
ATOM 1689 O O . ALA A 1 213 ? 20.300 -3.232 19.100 1.00 60.34 213 ALA A O 1
ATOM 1690 N N . PRO A 1 214 ? 20.471 -4.896 20.619 1.00 66.06 214 PRO A N 1
ATOM 1691 C CA . PRO A 1 214 ? 20.412 -5.963 19.630 1.00 66.06 214 PRO A CA 1
ATOM 1692 C C . PRO A 1 214 ? 19.102 -5.904 18.855 1.00 66.06 214 PRO A C 1
ATOM 1694 O O . PRO A 1 214 ? 18.034 -5.797 19.457 1.00 66.06 214 PRO A O 1
ATOM 1697 N N . HIS A 1 215 ? 19.176 -6.014 17.534 1.00 58.88 215 HIS A N 1
ATOM 1698 C CA . HIS A 1 215 ? 17.997 -6.082 16.680 1.00 58.88 215 HIS A CA 1
ATOM 1699 C C . HIS A 1 215 ? 18.110 -7.264 15.716 1.00 58.88 215 HIS A C 1
ATOM 1701 O O . HIS A 1 215 ? 19.202 -7.752 15.421 1.00 58.88 215 HIS A O 1
ATOM 1707 N N . SER A 1 216 ? 16.961 -7.770 15.274 1.00 61.00 216 SER A N 1
ATOM 1708 C CA . SER A 1 216 ? 16.876 -8.848 14.291 1.00 61.00 216 SER A CA 1
ATOM 1709 C C . SER A 1 216 ? 16.306 -8.294 12.994 1.00 61.00 216 SER A C 1
ATOM 1711 O O . SER A 1 216 ? 15.226 -7.704 13.009 1.00 61.00 216 SER A O 1
ATOM 1713 N N . HIS A 1 217 ? 16.978 -8.553 11.879 1.00 52.81 217 HIS A N 1
ATOM 1714 C CA . HIS A 1 217 ? 16.368 -8.470 10.554 1.00 52.81 217 HIS A CA 1
ATOM 1715 C C . HIS A 1 217 ? 16.130 -9.895 10.085 1.00 52.81 217 HIS A C 1
ATOM 1717 O O . HIS A 1 217 ? 17.037 -10.719 10.176 1.00 52.81 217 HIS A O 1
ATOM 1723 N N . GLU A 1 218 ? 14.936 -10.203 9.589 1.00 49.88 218 GLU A N 1
ATOM 1724 C CA . GLU A 1 218 ? 14.712 -11.462 8.881 1.00 49.88 218 GLU A CA 1
ATOM 1725 C C . GLU A 1 218 ? 15.354 -11.322 7.494 1.00 49.88 218 GLU A C 1
ATOM 1727 O O . GLU A 1 218 ? 14.858 -10.536 6.676 1.00 49.88 218 GLU A O 1
ATOM 1732 N N . PRO A 1 219 ? 16.484 -11.992 7.202 1.00 46.50 219 PRO A N 1
ATOM 1733 C CA . PRO A 1 219 ? 17.146 -11.780 5.932 1.00 46.50 219 PRO A CA 1
ATOM 1734 C C . PRO A 1 219 ? 16.317 -12.450 4.829 1.00 46.50 219 PRO A C 1
ATOM 1736 O O . PRO A 1 219 ? 16.096 -13.662 4.827 1.00 46.50 219 PRO A O 1
ATOM 1739 N N . ILE A 1 220 ? 15.838 -11.653 3.873 1.00 52.66 220 ILE A N 1
ATOM 1740 C CA . ILE A 1 220 ? 15.024 -12.137 2.754 1.00 52.66 220 ILE A CA 1
ATOM 1741 C C . ILE A 1 220 ? 15.961 -12.652 1.650 1.00 52.66 220 ILE A C 1
ATOM 1743 O O . ILE A 1 220 ? 16.303 -11.930 0.719 1.00 52.66 220 ILE A O 1
ATOM 1747 N N . TYR A 1 221 ? 16.399 -13.911 1.750 1.00 52.06 221 TYR A N 1
ATOM 1748 C CA . TYR A 1 221 ? 17.256 -14.565 0.738 1.00 52.06 221 TYR A CA 1
ATOM 1749 C C . TYR A 1 221 ? 16.498 -15.046 -0.512 1.00 52.06 221 TYR A C 1
ATOM 1751 O O . TYR A 1 221 ? 17.092 -15.527 -1.474 1.00 52.06 221 TYR A O 1
ATOM 1759 N N . SER A 1 222 ? 15.172 -14.962 -0.487 1.00 64.81 222 SER A N 1
ATOM 1760 C CA . SER A 1 222 ? 14.265 -15.432 -1.530 1.00 64.81 222 SER A CA 1
ATOM 1761 C C . SER A 1 222 ? 13.076 -14.481 -1.587 1.00 64.81 222 SER A C 1
ATOM 1763 O O . SER A 1 222 ? 12.684 -13.977 -0.536 1.00 64.81 222 SER A O 1
ATOM 1765 N N . PRO A 1 223 ? 12.423 -14.275 -2.747 1.00 65.81 223 PRO A N 1
ATOM 1766 C CA . PRO A 1 223 ? 11.142 -13.569 -2.790 1.00 65.81 223 PRO A CA 1
ATOM 1767 C C . PRO A 1 223 ? 10.098 -14.186 -1.839 1.00 65.81 223 PRO A C 1
ATOM 1769 O O . PRO A 1 223 ? 9.119 -13.529 -1.509 1.00 65.81 223 PRO A O 1
ATOM 1772 N N . GLY A 1 224 ? 10.328 -15.406 -1.347 1.00 78.25 224 GLY A N 1
ATOM 1773 C CA . GLY A 1 224 ? 9.492 -16.122 -0.397 1.00 78.25 224 GLY A CA 1
ATOM 1774 C C . GLY A 1 224 ? 8.428 -16.953 -1.092 1.00 78.25 224 GLY A C 1
ATOM 1775 O O . GLY A 1 224 ? 8.230 -16.852 -2.300 1.00 78.25 224 GLY A O 1
ATOM 1776 N N . PHE A 1 225 ? 7.773 -17.800 -0.307 1.00 84.75 225 PHE A N 1
ATOM 1777 C CA . PHE A 1 225 ? 6.765 -18.747 -0.770 1.00 84.75 225 PHE A CA 1
ATOM 1778 C C . PHE A 1 225 ? 5.454 -18.452 -0.056 1.00 84.75 225 PHE A C 1
ATOM 1780 O O . PHE A 1 225 ? 5.450 -18.274 1.164 1.00 84.75 225 PHE A O 1
ATOM 1787 N N . PHE A 1 226 ? 4.343 -18.441 -0.787 1.00 90.31 226 PHE A N 1
ATOM 1788 C CA . PHE A 1 226 ? 3.023 -18.187 -0.207 1.00 90.31 226 PHE A CA 1
ATOM 1789 C C . PHE A 1 226 ? 2.667 -19.212 0.872 1.00 90.31 226 PHE A C 1
ATOM 1791 O O . PHE A 1 226 ? 2.103 -18.874 1.915 1.00 90.31 226 PHE A O 1
ATOM 1798 N N . SER A 1 227 ? 3.049 -20.467 0.629 1.00 88.38 227 SER A N 1
ATOM 1799 C CA . SER A 1 227 ? 2.884 -21.590 1.554 1.00 88.38 227 SER A CA 1
ATOM 1800 C C . SER A 1 227 ? 3.647 -21.417 2.873 1.00 88.38 227 SER A C 1
ATOM 1802 O O . SER A 1 227 ? 3.261 -21.998 3.883 1.00 88.38 227 SER A O 1
ATOM 1804 N N . ARG A 1 228 ? 4.710 -20.601 2.884 1.00 85.00 228 ARG A N 1
ATOM 1805 C CA . ARG A 1 228 ? 5.580 -20.360 4.048 1.00 85.00 228 ARG A CA 1
ATOM 1806 C C . ARG A 1 228 ? 5.487 -18.932 4.579 1.00 85.00 228 ARG A C 1
ATOM 1808 O O . ARG A 1 228 ? 6.330 -18.528 5.373 1.00 85.00 228 ARG A O 1
ATOM 1815 N N . ARG A 1 229 ? 4.498 -18.154 4.127 1.00 89.94 229 ARG A N 1
ATOM 1816 C CA . ARG A 1 229 ? 4.301 -16.781 4.599 1.00 89.94 229 ARG A CA 1
ATOM 1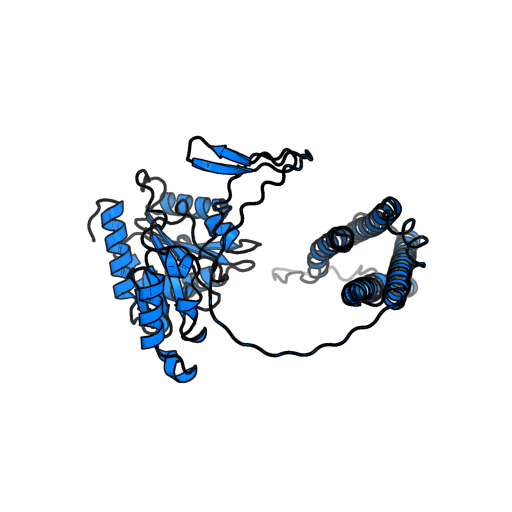817 C C . ARG A 1 229 ? 4.022 -16.762 6.100 1.00 89.94 229 ARG A C 1
ATOM 1819 O O . ARG A 1 229 ? 3.403 -17.689 6.635 1.00 89.94 229 ARG A O 1
ATOM 1826 N N . ALA A 1 230 ? 4.394 -15.661 6.746 1.00 86.62 230 ALA A N 1
ATOM 1827 C CA . ALA A 1 230 ? 3.986 -15.391 8.116 1.00 86.62 230 ALA A CA 1
ATOM 1828 C C . ALA A 1 230 ? 2.454 -15.454 8.221 1.00 86.62 230 ALA A C 1
ATOM 1830 O O . ALA A 1 230 ? 1.746 -14.821 7.430 1.00 86.62 230 ALA A O 1
ATOM 1831 N N . GLN A 1 231 ? 1.953 -16.248 9.164 1.00 87.50 231 GLN A N 1
ATOM 1832 C CA . GLN A 1 231 ? 0.520 -16.404 9.409 1.00 87.50 231 GLN A CA 1
ATOM 1833 C C . GLN A 1 231 ? -0.018 -15.233 10.252 1.00 87.50 231 GLN A C 1
ATOM 1835 O O . GLN A 1 231 ? 0.773 -14.563 10.923 1.00 87.50 231 GLN A O 1
ATOM 1840 N N . PRO A 1 232 ? -1.339 -14.973 10.233 1.00 84.56 232 PRO A N 1
ATOM 1841 C CA . PRO A 1 232 ? -1.965 -14.026 11.152 1.00 84.56 232 PRO A CA 1
ATOM 1842 C C . PRO A 1 232 ? -1.649 -14.346 12.620 1.00 84.56 232 PRO A C 1
ATOM 1844 O O . PRO A 1 232 ? -1.485 -15.510 12.998 1.00 84.56 232 PRO A O 1
ATOM 1847 N N . LEU A 1 233 ? -1.567 -13.311 13.457 1.00 85.75 233 LEU A N 1
ATOM 1848 C CA . LEU A 1 233 ? -1.267 -13.466 14.880 1.00 85.75 233 LEU A CA 1
ATOM 1849 C C . LEU A 1 233 ? -2.454 -14.114 15.610 1.00 85.75 233 LEU A C 1
ATOM 1851 O O . LEU A 1 233 ? -3.549 -13.563 15.642 1.00 85.75 233 LEU A O 1
ATOM 1855 N N . VAL A 1 234 ? -2.224 -15.274 16.233 1.00 78.00 234 VAL A N 1
ATOM 1856 C CA . VAL A 1 234 ? -3.288 -16.099 16.845 1.00 78.00 234 VAL A CA 1
ATOM 1857 C C . VAL A 1 234 ? -3.873 -15.476 18.125 1.00 78.00 234 VAL A C 1
ATOM 1859 O O . VAL A 1 234 ? -5.031 -15.712 18.445 1.00 78.00 234 VAL A O 1
ATOM 1862 N N . ASN A 1 235 ? -3.100 -14.652 18.840 1.00 82.19 235 ASN A N 1
ATOM 1863 C CA . ASN A 1 235 ? -3.486 -14.062 20.133 1.00 82.19 235 ASN A CA 1
ATOM 1864 C C . ASN A 1 235 ? -3.812 -12.558 20.035 1.00 82.19 235 ASN A C 1
ATOM 1866 O O . ASN A 1 235 ? -3.531 -11.806 20.967 1.00 82.19 235 ASN A O 1
ATOM 1870 N N . ARG A 1 236 ? -4.334 -12.087 18.896 1.00 85.88 236 ARG A N 1
ATOM 1871 C CA . ARG A 1 236 ? -4.687 -10.670 18.714 1.00 85.88 236 ARG A CA 1
ATOM 1872 C C . ARG A 1 236 ? -5.988 -10.339 19.458 1.00 85.88 236 ARG A C 1
ATOM 1874 O O . ARG A 1 236 ? -7.012 -10.965 19.200 1.00 85.88 236 ARG A O 1
ATOM 1881 N N . ASP A 1 237 ? -5.966 -9.332 20.334 1.00 89.50 237 ASP A N 1
ATOM 1882 C CA . ASP A 1 237 ? -7.196 -8.754 20.891 1.00 89.50 237 ASP A CA 1
ATOM 1883 C C . ASP A 1 237 ? -7.758 -7.692 19.936 1.00 89.50 237 ASP A C 1
ATOM 1885 O O . ASP A 1 237 ? -7.220 -6.589 19.793 1.00 89.50 237 ASP A O 1
ATOM 1889 N N . PHE A 1 238 ? -8.863 -8.033 19.272 1.00 92.81 238 PHE A N 1
ATOM 1890 C CA . PHE A 1 238 ? -9.534 -7.141 18.329 1.00 92.81 238 PHE A CA 1
ATOM 1891 C C . PHE A 1 238 ? -10.325 -6.006 19.002 1.00 92.81 238 PHE A C 1
ATOM 1893 O O . PHE A 1 238 ? -10.799 -5.108 18.307 1.00 92.81 238 PHE A O 1
ATOM 1900 N N . ASN A 1 239 ? -10.445 -5.997 20.337 1.00 87.19 239 ASN A N 1
ATOM 1901 C CA . ASN A 1 239 ? -11.021 -4.872 21.079 1.00 87.19 239 ASN A CA 1
ATOM 1902 C C . ASN A 1 239 ? -10.024 -3.723 21.274 1.00 87.19 239 ASN A C 1
ATOM 1904 O O . ASN A 1 239 ? -10.437 -2.562 21.335 1.00 87.19 239 ASN A O 1
ATOM 1908 N N . GLU A 1 240 ? -8.727 -4.031 21.379 1.00 88.56 240 GLU A N 1
ATOM 1909 C CA . GLU A 1 240 ? -7.664 -3.022 21.470 1.00 88.56 240 GLU A CA 1
ATOM 1910 C C . GLU A 1 240 ? -7.461 -2.344 20.115 1.00 88.56 240 GLU A C 1
ATOM 1912 O O . GLU A 1 240 ? -7.481 -1.117 20.000 1.00 88.56 240 GLU A O 1
ATOM 1917 N N . ARG A 1 241 ? -7.359 -3.156 19.059 1.00 94.19 241 ARG A N 1
ATOM 1918 C CA . ARG A 1 241 ? -7.281 -2.692 17.677 1.00 94.19 241 ARG A CA 1
ATOM 1919 C C . ARG A 1 241 ? -8.074 -3.623 16.784 1.00 94.19 241 ARG A C 1
ATOM 1921 O O . ARG A 1 241 ? -7.759 -4.808 16.706 1.00 94.19 241 ARG A O 1
ATOM 1928 N N . ALA A 1 242 ? -9.047 -3.059 16.087 1.00 96.81 242 ALA A N 1
ATOM 1929 C CA . ALA A 1 242 ? -9.862 -3.799 15.147 1.00 96.81 242 ALA A CA 1
ATOM 1930 C C . ALA A 1 242 ? -9.027 -4.457 14.039 1.00 96.81 242 ALA A C 1
ATOM 1932 O O . ALA A 1 242 ? -7.880 -4.082 13.772 1.00 96.81 242 ALA A O 1
ATOM 1933 N N . PHE A 1 243 ? -9.642 -5.429 13.373 1.00 97.62 243 PHE A N 1
ATOM 1934 C CA . PHE A 1 243 ? -9.021 -6.176 12.290 1.00 97.62 243 PHE A CA 1
ATOM 1935 C C . PHE A 1 243 ? -8.497 -5.233 11.203 1.00 97.62 243 PHE A C 1
ATOM 1937 O O . PHE A 1 243 ? -9.264 -4.495 10.581 1.00 97.62 243 PHE A O 1
ATOM 1944 N N . THR A 1 244 ? -7.183 -5.237 11.000 1.00 98.50 244 THR A N 1
ATOM 1945 C CA . THR A 1 244 ? -6.496 -4.274 10.143 1.00 98.50 244 THR A CA 1
ATOM 1946 C C . THR A 1 244 ? -6.139 -4.901 8.800 1.00 98.50 244 THR A C 1
ATOM 1948 O O . THR A 1 244 ? -5.391 -5.878 8.727 1.00 98.50 244 THR A O 1
ATOM 1951 N N . VAL A 1 245 ? -6.639 -4.299 7.723 1.00 98.75 245 VAL A N 1
ATOM 1952 C CA . VAL A 1 245 ? -6.322 -4.659 6.340 1.00 98.75 245 VAL A CA 1
ATOM 1953 C C . VAL A 1 245 ? -5.231 -3.725 5.821 1.00 98.75 245 VAL A C 1
ATOM 1955 O O . VAL A 1 245 ? -5.471 -2.533 5.626 1.00 98.75 245 VAL A O 1
ATOM 1958 N N . GLY A 1 246 ? -4.036 -4.265 5.593 1.00 98.50 246 GLY A N 1
ATOM 1959 C CA . GLY A 1 246 ? -2.920 -3.542 4.983 1.00 98.50 246 GLY A CA 1
ATOM 1960 C C . GLY A 1 246 ? -2.994 -3.606 3.460 1.00 98.50 246 GLY A C 1
ATOM 1961 O O . GLY A 1 246 ? -3.088 -4.695 2.898 1.00 98.50 246 GLY A O 1
ATOM 1962 N N . ILE A 1 247 ? -2.941 -2.459 2.784 1.00 98.75 247 ILE A N 1
ATOM 1963 C CA . ILE A 1 247 ? -2.987 -2.345 1.321 1.00 98.75 247 ILE A CA 1
ATOM 1964 C C . ILE A 1 247 ? -1.660 -1.761 0.848 1.00 98.75 247 ILE A C 1
ATOM 1966 O O . ILE A 1 247 ? -1.404 -0.562 0.962 1.00 98.75 247 ILE A O 1
ATOM 1970 N N . GLY A 1 248 ? -0.795 -2.641 0.348 1.00 97.94 248 GLY A N 1
ATOM 1971 C CA . GLY A 1 248 ? 0.548 -2.311 -0.118 1.00 97.94 248 GLY A CA 1
ATOM 1972 C C . GLY A 1 248 ? 0.685 -2.434 -1.627 1.00 97.94 248 GLY A C 1
ATOM 1973 O O . GLY A 1 248 ? -0.119 -3.083 -2.290 1.00 97.94 248 GLY A O 1
ATOM 1974 N N . GLY A 1 249 ? 1.718 -1.820 -2.195 1.00 97.12 249 GLY A N 1
ATOM 1975 C CA . GLY A 1 249 ? 2.011 -1.963 -3.618 1.00 97.12 249 GLY A CA 1
ATOM 1976 C C . GLY A 1 249 ? 2.718 -0.758 -4.231 1.00 97.12 249 GLY A C 1
ATOM 1977 O O . GLY A 1 249 ? 2.773 0.313 -3.610 1.00 97.12 249 GLY A O 1
ATOM 1978 N N . PRO A 1 250 ? 3.221 -0.899 -5.469 1.00 96.94 250 PRO A N 1
ATOM 1979 C CA . PRO A 1 250 ? 3.919 0.179 -6.151 1.00 96.94 250 PRO A CA 1
ATOM 1980 C C . PRO A 1 250 ? 3.166 1.496 -6.310 1.00 96.94 250 PRO A C 1
ATOM 1982 O O . PRO A 1 250 ? 1.942 1.591 -6.169 1.00 96.94 250 PRO A O 1
ATOM 1985 N N . VAL A 1 251 ? 3.932 2.556 -6.572 1.00 96.25 251 VAL A N 1
ATOM 1986 C CA . VAL A 1 251 ? 3.389 3.888 -6.857 1.00 96.25 251 VAL A CA 1
ATOM 1987 C C . VAL A 1 251 ? 2.434 3.793 -8.049 1.00 96.25 251 VAL A C 1
ATOM 1989 O O . VAL A 1 251 ? 2.761 3.203 -9.076 1.00 96.25 251 VAL A O 1
ATOM 1992 N N . GLY A 1 252 ? 1.239 4.368 -7.906 1.00 95.44 252 GLY A N 1
ATOM 1993 C CA . GLY A 1 252 ? 0.270 4.467 -8.996 1.00 95.44 252 GLY A CA 1
ATOM 1994 C C . GLY A 1 252 ? -0.496 3.185 -9.344 1.00 95.44 252 GLY A C 1
ATOM 1995 O O . GLY A 1 252 ? -1.279 3.219 -10.291 1.00 95.44 252 GLY A O 1
ATOM 1996 N N . THR A 1 253 ? -0.360 2.077 -8.605 1.00 97.62 253 THR A N 1
ATOM 1997 C CA . THR A 1 253 ? -1.079 0.816 -8.909 1.00 97.62 253 THR A CA 1
ATOM 1998 C C . THR A 1 253 ? -2.579 0.860 -8.599 1.00 97.62 253 THR A C 1
ATOM 2000 O O . THR A 1 253 ? -3.345 0.025 -9.083 1.00 97.62 253 THR A O 1
ATOM 2003 N N . GLY A 1 254 ? -3.030 1.881 -7.862 1.00 97.69 254 GLY A N 1
ATOM 2004 C CA . GLY A 1 254 ? -4.440 2.116 -7.537 1.00 97.69 254 GLY A CA 1
ATOM 2005 C C . GLY A 1 254 ? -4.845 1.737 -6.111 1.00 97.69 254 GLY A C 1
ATOM 2006 O O . GLY A 1 254 ? -6.014 1.431 -5.898 1.00 97.69 254 GLY A O 1
ATOM 2007 N N . LYS A 1 255 ? -3.910 1.769 -5.152 1.00 98.44 255 LYS A N 1
ATOM 2008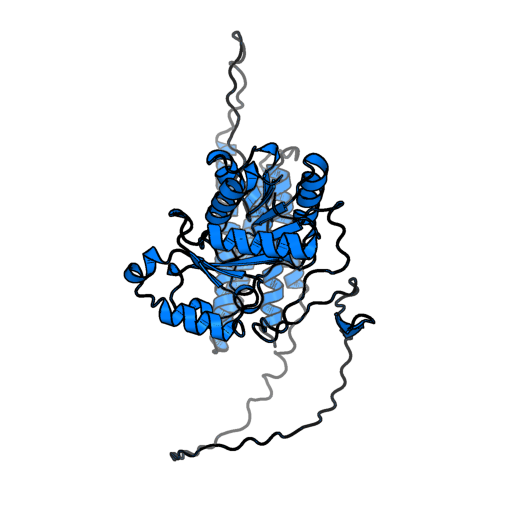 C CA . LYS A 1 255 ? -4.164 1.552 -3.715 1.00 98.44 255 LYS A CA 1
ATOM 2009 C C . LYS A 1 255 ? -5.279 2.454 -3.170 1.00 98.44 255 LYS A C 1
ATOM 2011 O O . LYS A 1 255 ? -6.305 1.941 -2.739 1.00 98.44 255 LYS A O 1
ATOM 2016 N N . THR A 1 256 ? -5.157 3.768 -3.324 1.00 98.44 256 THR A N 1
ATOM 2017 C CA . THR A 1 256 ? -6.163 4.751 -2.885 1.00 98.44 256 THR A CA 1
ATOM 2018 C C . THR A 1 256 ? -7.518 4.575 -3.580 1.00 98.44 256 THR A C 1
ATOM 2020 O O . THR A 1 256 ? -8.578 4.748 -2.980 1.00 98.44 256 THR A O 1
ATOM 2023 N N . ALA A 1 257 ? -7.518 4.167 -4.855 1.00 98.50 257 ALA A N 1
ATOM 2024 C CA . ALA A 1 257 ? -8.757 3.836 -5.562 1.00 98.50 257 ALA A CA 1
ATOM 2025 C C . ALA A 1 257 ? -9.426 2.585 -4.967 1.00 98.50 257 ALA A C 1
ATOM 2027 O O . ALA A 1 257 ? -10.652 2.527 -4.877 1.00 98.50 257 ALA A O 1
ATOM 2028 N N . LEU A 1 258 ? -8.629 1.598 -4.538 1.00 98.81 258 LEU A N 1
ATOM 2029 C CA . LEU A 1 258 ? -9.133 0.407 -3.861 1.00 98.81 258 LEU A CA 1
ATOM 2030 C C . LEU A 1 258 ? -9.658 0.767 -2.470 1.00 98.81 258 LEU A C 1
ATOM 2032 O O . LEU A 1 258 ? -10.760 0.349 -2.136 1.00 98.81 258 LEU A O 1
ATOM 2036 N N . MET A 1 259 ? -8.943 1.604 -1.712 1.00 98.56 259 MET A N 1
ATOM 2037 C CA . MET A 1 259 ? -9.412 2.160 -0.436 1.00 98.56 259 MET A CA 1
ATOM 2038 C C . MET A 1 259 ? -10.803 2.789 -0.574 1.00 98.56 259 MET A C 1
ATOM 2040 O O . MET A 1 259 ? -11.708 2.449 0.185 1.00 98.56 259 MET A O 1
ATOM 2044 N N . LEU A 1 260 ? -11.009 3.641 -1.586 1.00 98.69 260 LEU A N 1
ATOM 2045 C CA . LEU A 1 260 ? -12.311 4.255 -1.864 1.00 98.69 260 LEU A CA 1
ATOM 2046 C C . LEU A 1 260 ? -13.403 3.204 -2.126 1.00 98.69 260 LEU A C 1
ATOM 2048 O O . LEU A 1 260 ? -14.465 3.264 -1.506 1.00 98.69 260 LEU A O 1
ATOM 2052 N N . GLY A 1 261 ? -13.138 2.237 -3.012 1.00 98.44 261 GLY A N 1
ATOM 2053 C CA . GLY A 1 261 ? -14.096 1.179 -3.349 1.00 98.44 261 GLY A CA 1
ATOM 2054 C C . GLY A 1 261 ? -14.453 0.288 -2.154 1.00 98.44 261 GLY A C 1
ATOM 2055 O O . GLY A 1 261 ? -15.623 -0.028 -1.944 1.00 98.44 261 GLY A O 1
ATOM 2056 N N . LEU A 1 262 ? -13.464 -0.060 -1.324 1.00 98.62 262 LEU A N 1
ATOM 2057 C CA . LEU A 1 262 ? -13.673 -0.826 -0.095 1.00 98.62 262 LEU A CA 1
ATOM 2058 C C . LEU A 1 262 ? -14.533 -0.049 0.904 1.00 98.62 262 LEU A C 1
ATOM 2060 O O . LEU A 1 262 ? -15.521 -0.589 1.400 1.00 98.62 262 LEU A O 1
ATOM 2064 N N . CYS A 1 263 ? -14.213 1.224 1.157 1.00 98.50 263 CYS A N 1
ATOM 2065 C CA . CYS A 1 263 ? -15.003 2.080 2.039 1.00 98.50 263 CYS A CA 1
ATOM 2066 C C . CYS A 1 263 ? -16.467 2.162 1.589 1.00 98.50 263 CYS A C 1
ATOM 2068 O O . CYS A 1 263 ? -17.368 1.965 2.400 1.00 98.50 263 CYS A O 1
ATOM 2070 N N . GLN A 1 264 ? -16.720 2.398 0.299 1.00 97.62 264 GLN A N 1
ATOM 2071 C CA . GLN A 1 264 ? -18.078 2.525 -0.239 1.00 97.62 264 GLN A CA 1
ATOM 2072 C C . GLN A 1 264 ? -18.908 1.242 -0.094 1.00 97.62 264 GLN A C 1
ATOM 2074 O O . GLN A 1 264 ? -20.099 1.323 0.197 1.00 97.62 264 GLN A O 1
ATOM 2079 N N . LEU A 1 265 ? -18.295 0.066 -0.259 1.00 97.56 265 LEU A N 1
ATOM 2080 C CA . LEU A 1 265 ? -19.000 -1.217 -0.158 1.00 97.56 265 LEU A CA 1
ATOM 2081 C C . LEU A 1 265 ? -19.193 -1.702 1.285 1.00 97.56 265 LEU A C 1
ATOM 2083 O O . LEU A 1 265 ? -20.126 -2.461 1.555 1.00 97.56 265 LEU A O 1
ATOM 2087 N N . LEU A 1 266 ? -18.318 -1.298 2.209 1.00 97.81 266 LEU A N 1
ATOM 2088 C CA . LEU A 1 266 ? -18.295 -1.831 3.573 1.00 97.81 266 LEU A CA 1
ATOM 2089 C C . LEU A 1 266 ? -18.917 -0.895 4.621 1.00 97.81 266 LEU A C 1
ATOM 2091 O O . LEU A 1 266 ? -19.484 -1.393 5.593 1.00 97.81 266 LEU A O 1
ATOM 2095 N N . ARG A 1 267 ? -18.860 0.433 4.445 1.00 96.81 267 ARG A N 1
ATOM 2096 C CA . ARG A 1 267 ? -19.203 1.408 5.506 1.00 96.81 267 ARG A CA 1
ATOM 2097 C C . ARG A 1 267 ? -20.654 1.375 5.990 1.00 96.81 267 ARG A C 1
ATOM 2099 O O . ARG A 1 267 ? -20.926 1.814 7.099 1.00 96.81 267 ARG A O 1
ATOM 2106 N N . GLU A 1 268 ? -21.580 0.885 5.166 1.00 96.50 268 GLU A N 1
ATOM 2107 C CA . GLU A 1 268 ? -23.002 0.787 5.534 1.00 96.50 268 GLU A CA 1
ATOM 2108 C C . GLU A 1 268 ? -23.273 -0.413 6.457 1.00 96.50 268 GLU A C 1
ATOM 2110 O O . GLU A 1 268 ? -24.288 -0.459 7.146 1.00 96.50 268 GLU A O 1
ATOM 2115 N N . LYS A 1 269 ? -22.371 -1.404 6.463 1.00 96.50 269 LYS A N 1
ATOM 2116 C CA . LYS A 1 269 ? -22.515 -2.656 7.224 1.00 96.50 269 LYS A CA 1
ATOM 2117 C C . LYS A 1 269 ? -21.526 -2.766 8.381 1.00 96.50 269 LYS A C 1
ATOM 2119 O O . LYS A 1 269 ? -21.826 -3.423 9.374 1.00 96.50 269 LYS A O 1
ATOM 2124 N N . TYR A 1 270 ? -20.366 -2.129 8.258 1.00 97.62 270 TYR A N 1
ATOM 2125 C CA . TYR A 1 270 ? -19.261 -2.220 9.205 1.00 97.62 270 TYR A CA 1
ATOM 2126 C C . TYR A 1 270 ? -18.808 -0.828 9.644 1.00 97.62 270 TYR A C 1
ATOM 2128 O O . TYR A 1 270 ? -18.743 0.096 8.835 1.00 97.62 270 TYR A O 1
ATOM 2136 N N . SER A 1 271 ? -18.441 -0.680 10.918 1.00 97.38 271 SER A N 1
ATOM 2137 C CA . SER A 1 271 ? -17.781 0.540 11.393 1.00 97.38 271 SER A CA 1
ATOM 2138 C C . SER A 1 271 ? -16.339 0.553 10.883 1.00 97.38 271 SER A C 1
ATOM 2140 O O . SER A 1 271 ? -15.532 -0.278 11.296 1.00 97.38 271 SER A O 1
ATOM 2142 N N . LEU A 1 272 ? -16.015 1.482 9.982 1.00 98.12 272 LEU A N 1
ATOM 2143 C CA . LEU A 1 272 ? -14.690 1.593 9.362 1.00 98.12 272 LEU A CA 1
ATOM 2144 C C . LEU A 1 272 ? -13.934 2.835 9.827 1.00 98.12 272 LEU A C 1
ATOM 2146 O O . LEU A 1 272 ? -14.541 3.865 10.140 1.00 98.12 272 LEU A O 1
ATOM 2150 N N . ALA A 1 273 ? -12.610 2.751 9.782 1.00 98.62 273 ALA A N 1
ATOM 2151 C CA . ALA A 1 273 ? -11.719 3.902 9.725 1.00 98.62 273 ALA A CA 1
ATOM 2152 C C . ALA A 1 273 ? -10.508 3.583 8.836 1.00 98.62 273 ALA A C 1
ATOM 2154 O O . ALA A 1 273 ? -10.217 2.413 8.569 1.00 98.62 273 ALA A O 1
ATOM 2155 N N . ALA A 1 274 ? -9.833 4.623 8.352 1.00 98.62 274 ALA A N 1
ATOM 2156 C CA . ALA A 1 274 ? -8.741 4.502 7.398 1.00 98.62 274 ALA A CA 1
ATOM 2157 C C . ALA A 1 274 ? -7.507 5.294 7.839 1.00 98.62 274 ALA A C 1
ATOM 2159 O O . ALA A 1 274 ? -7.609 6.440 8.275 1.00 98.62 274 ALA A O 1
ATOM 2160 N N . VAL A 1 275 ? -6.338 4.689 7.665 1.00 98.75 275 VAL A N 1
ATOM 2161 C CA . VAL A 1 275 ? -5.030 5.332 7.767 1.00 98.75 275 VAL A CA 1
ATOM 2162 C C . VAL A 1 275 ? -4.383 5.282 6.388 1.00 98.75 275 VAL A C 1
ATOM 2164 O O . VAL A 1 275 ? -4.347 4.230 5.752 1.00 98.75 275 VAL A O 1
ATOM 2167 N N . THR A 1 276 ? -3.915 6.426 5.912 1.00 98.31 276 THR A N 1
ATOM 2168 C CA . THR A 1 276 ? -3.234 6.567 4.616 1.00 98.31 276 THR A CA 1
ATOM 2169 C C . THR A 1 276 ? -1.837 7.091 4.848 1.00 98.31 276 THR A C 1
ATOM 2171 O O . THR A 1 276 ? -1.669 8.002 5.660 1.00 98.31 276 THR A O 1
ATOM 2174 N N . ASN A 1 277 ? -0.868 6.546 4.122 1.00 97.44 277 ASN A N 1
ATOM 2175 C CA . ASN A 1 277 ? 0.526 6.928 4.255 1.00 97.44 277 ASN A CA 1
ATOM 2176 C C . ASN A 1 277 ? 1.020 7.539 2.958 1.00 97.44 277 ASN A C 1
ATOM 2178 O O . ASN A 1 277 ? 0.921 6.914 1.905 1.00 97.44 277 ASN A O 1
ATOM 2182 N N . ASP A 1 278 ? 1.667 8.688 3.062 1.00 94.19 278 ASP A N 1
ATOM 2183 C CA . ASP A 1 278 ? 2.487 9.229 1.989 1.00 94.19 278 ASP A CA 1
ATOM 2184 C C . ASP A 1 278 ? 3.761 9.841 2.581 1.00 94.19 278 ASP A C 1
ATOM 2186 O O . ASP A 1 278 ? 3.876 10.037 3.789 1.00 94.19 278 ASP A O 1
ATOM 2190 N N . ILE A 1 279 ? 4.777 10.073 1.757 1.00 91.00 279 ILE A N 1
ATOM 2191 C CA . ILE A 1 279 ? 6.099 10.449 2.261 1.00 91.00 279 ILE A CA 1
ATOM 2192 C C . ILE A 1 279 ? 6.088 11.890 2.780 1.00 91.00 279 ILE A C 1
ATOM 2194 O O . ILE A 1 279 ? 6.618 12.161 3.857 1.00 91.00 279 ILE A O 1
ATOM 2198 N N . PHE A 1 280 ? 5.483 12.807 2.021 1.00 90.25 280 PHE A N 1
ATOM 2199 C CA . PHE A 1 280 ? 5.569 14.251 2.273 1.00 90.25 280 PHE A CA 1
ATOM 2200 C C . PHE A 1 280 ? 4.235 14.989 2.138 1.00 90.25 280 PHE A C 1
ATOM 2202 O O . PHE A 1 280 ? 4.218 16.218 2.181 1.00 90.25 280 PHE A O 1
ATOM 2209 N N . THR A 1 281 ? 3.136 14.274 1.894 1.00 93.25 281 THR A N 1
ATOM 2210 C CA . THR A 1 281 ? 1.831 14.892 1.649 1.00 93.25 281 THR A CA 1
ATOM 2211 C C . THR A 1 281 ? 0.718 14.155 2.385 1.00 93.25 281 THR A C 1
ATOM 2213 O O . THR A 1 281 ? 0.933 13.102 2.983 1.00 93.25 281 THR A O 1
ATOM 2216 N N . LYS A 1 282 ? -0.491 14.718 2.332 1.00 95.88 282 LYS A N 1
ATOM 2217 C CA . LYS A 1 282 ? -1.729 14.095 2.818 1.00 95.88 282 LYS A CA 1
ATOM 2218 C C . LYS A 1 282 ? -2.710 13.800 1.683 1.00 95.88 282 LYS A C 1
ATOM 2220 O O . LYS A 1 282 ? -3.884 13.547 1.945 1.00 95.88 282 LYS A O 1
ATOM 2225 N N . GLU A 1 283 ? -2.230 13.826 0.439 1.00 96.69 283 GLU A N 1
ATOM 2226 C CA . GLU A 1 283 ? -3.046 13.788 -0.780 1.00 96.69 283 GLU A CA 1
ATOM 2227 C C . GLU A 1 283 ? -3.993 12.585 -0.815 1.00 96.69 283 GLU A C 1
ATOM 2229 O O . GLU A 1 283 ? -5.165 12.741 -1.148 1.00 96.69 283 GLU A O 1
ATOM 2234 N N . ASP A 1 284 ? -3.535 11.397 -0.407 1.00 97.62 284 ASP A N 1
ATOM 2235 C CA . ASP A 1 284 ? -4.370 10.187 -0.415 1.00 97.62 284 ASP A CA 1
ATOM 2236 C C . ASP A 1 284 ? -5.510 10.260 0.615 1.00 97.62 284 ASP A C 1
ATOM 2238 O O . ASP A 1 284 ? -6.654 9.897 0.322 1.00 97.62 284 ASP A O 1
ATOM 2242 N N . GLY A 1 285 ? -5.242 10.803 1.806 1.00 97.56 285 GLY A N 1
ATOM 2243 C CA . GLY A 1 285 ? -6.269 11.034 2.823 1.00 97.56 285 GLY A CA 1
ATOM 2244 C C . GLY A 1 285 ? -7.279 12.096 2.384 1.00 97.56 285 GLY A C 1
ATOM 2245 O O . GLY A 1 285 ? -8.489 11.876 2.463 1.00 97.56 285 GLY A O 1
ATOM 2246 N N . GLU A 1 286 ? -6.798 13.219 1.851 1.00 98.00 286 GLU A N 1
ATOM 2247 C CA . GLU A 1 286 ? -7.635 14.297 1.308 1.00 98.00 286 GLU A CA 1
ATOM 2248 C C . GLU A 1 286 ? -8.476 13.821 0.118 1.00 98.00 286 GLU A C 1
ATOM 2250 O O . GLU A 1 286 ? -9.659 14.158 0.002 1.00 98.00 286 GLU A O 1
ATOM 2255 N N . PHE A 1 287 ? -7.906 12.969 -0.737 1.00 98.38 287 PHE A N 1
ATOM 2256 C CA . PHE A 1 287 ? -8.616 12.313 -1.824 1.00 98.38 287 PHE A CA 1
ATOM 2257 C C . PHE A 1 287 ? -9.787 11.484 -1.291 1.00 98.38 287 PHE A C 1
ATOM 2259 O O . PHE A 1 287 ? -10.903 11.621 -1.801 1.00 98.38 287 PHE A O 1
ATOM 2266 N N . LEU A 1 288 ? -9.574 10.654 -0.265 1.00 98.62 288 LEU A N 1
ATOM 2267 C CA . LEU A 1 288 ? -10.635 9.829 0.317 1.00 98.62 288 LEU A CA 1
ATOM 2268 C C . LEU A 1 288 ? -11.754 10.678 0.933 1.00 98.62 288 LEU A C 1
ATOM 2270 O O . LEU A 1 288 ? -12.930 10.374 0.715 1.00 98.62 288 LEU A O 1
ATOM 2274 N N . VAL A 1 289 ? -11.415 11.760 1.638 1.00 98.12 289 VAL A N 1
ATOM 2275 C CA . VAL A 1 289 ? -12.400 12.704 2.195 1.00 98.12 289 VAL A CA 1
ATOM 2276 C C . VAL A 1 289 ? -13.213 13.352 1.076 1.00 98.12 289 VAL A C 1
ATOM 2278 O O . VAL A 1 289 ? -14.444 13.304 1.080 1.00 98.12 289 VAL A O 1
ATOM 2281 N N . LYS A 1 290 ? -12.535 13.898 0.062 1.00 98.25 290 LYS A N 1
ATOM 2282 C CA . LYS A 1 290 ? -13.159 14.606 -1.064 1.00 98.25 290 LYS A CA 1
ATOM 2283 C C . LYS A 1 290 ? -14.124 13.733 -1.864 1.00 98.25 290 LYS A C 1
ATOM 2285 O O . LYS A 1 290 ? -15.134 14.230 -2.357 1.00 98.25 290 LYS A O 1
ATOM 2290 N N . HIS A 1 291 ? -13.823 12.445 -2.001 1.00 98.12 291 HIS A N 1
ATOM 2291 C CA . HIS A 1 291 ? -14.674 11.490 -2.719 1.00 98.12 291 HIS A CA 1
ATOM 2292 C C . HIS A 1 291 ? -15.698 10.806 -1.808 1.00 98.12 291 HIS A C 1
ATOM 2294 O O . HIS A 1 291 ? -16.371 9.864 -2.232 1.00 98.12 291 HIS A O 1
ATOM 2300 N N . GLY A 1 292 ? -15.823 11.284 -0.566 1.00 97.19 292 GLY A N 1
ATOM 2301 C CA . GLY A 1 292 ? -16.771 10.786 0.410 1.00 97.19 292 GLY A CA 1
ATOM 2302 C C . GLY A 1 292 ? -16.579 9.300 0.658 1.00 97.19 292 GLY A C 1
ATOM 2303 O O . GLY A 1 292 ? -17.559 8.570 0.593 1.00 97.19 292 GLY A O 1
ATOM 2304 N N . ALA A 1 293 ? -15.346 8.835 0.881 1.00 98.00 293 ALA A N 1
ATOM 2305 C CA . ALA A 1 293 ? -15.075 7.451 1.266 1.00 98.00 293 ALA A CA 1
ATOM 2306 C C . ALA A 1 293 ? -15.641 7.169 2.667 1.00 98.00 293 ALA A C 1
ATOM 2308 O O . ALA A 1 293 ? -16.463 6.268 2.844 1.00 98.00 293 ALA A O 1
ATOM 2309 N N . LEU A 1 294 ? -15.247 8.000 3.634 1.00 98.31 294 LEU A N 1
ATOM 2310 C CA . LEU A 1 294 ? -15.689 8.022 5.027 1.00 98.31 294 LEU A CA 1
ATOM 2311 C C . LEU A 1 294 ? -15.760 9.486 5.506 1.00 98.31 294 LEU A C 1
ATOM 2313 O O . LEU A 1 294 ? -15.166 10.353 4.862 1.00 98.31 294 LEU A O 1
ATOM 2317 N N . PRO A 1 295 ? -16.455 9.770 6.622 1.00 97.81 295 PRO A N 1
ATOM 2318 C CA . PRO A 1 295 ? -16.312 11.041 7.331 1.00 97.81 295 PRO A CA 1
ATOM 2319 C C . PRO A 1 295 ? -14.840 11.361 7.634 1.00 97.81 295 PRO A C 1
ATOM 2321 O O . PRO A 1 295 ? -14.067 10.452 7.948 1.00 97.81 295 PRO A O 1
ATOM 2324 N N . GLU A 1 296 ? -14.459 12.636 7.546 1.00 97.88 296 GLU A N 1
ATOM 2325 C CA . GLU A 1 296 ? -13.070 13.098 7.702 1.00 97.88 296 GLU A CA 1
ATOM 2326 C C . GLU A 1 296 ? -12.455 12.644 9.026 1.00 97.88 296 GLU A C 1
ATOM 2328 O O . GLU A 1 296 ? -11.320 12.177 9.072 1.00 97.88 296 GLU A O 1
ATOM 2333 N N . GLU A 1 297 ? -13.236 12.667 10.102 1.00 97.94 297 GLU A N 1
ATOM 2334 C CA . GLU A 1 297 ? -12.788 12.287 11.432 1.00 97.94 297 GLU A CA 1
ATOM 2335 C C . GLU A 1 297 ? -12.414 10.797 11.555 1.00 97.94 297 GLU A C 1
ATOM 2337 O O . GLU A 1 297 ? -11.705 10.416 12.489 1.00 97.94 297 GLU A O 1
ATOM 2342 N N . ARG A 1 298 ? -12.822 9.957 10.592 1.00 98.50 298 ARG A N 1
ATOM 2343 C CA . ARG A 1 298 ? -12.468 8.530 10.493 1.00 98.50 298 ARG A CA 1
ATOM 2344 C C . ARG A 1 298 ? -11.271 8.264 9.580 1.00 98.50 298 ARG A C 1
ATOM 2346 O O . ARG A 1 298 ? -10.914 7.103 9.386 1.00 98.50 298 ARG A O 1
ATOM 2353 N N . ILE A 1 299 ? -10.663 9.304 9.015 1.00 98.62 299 ILE A N 1
ATOM 2354 C CA . ILE A 1 299 ? -9.483 9.200 8.159 1.00 98.62 299 ILE A CA 1
ATOM 2355 C C . ILE A 1 299 ? -8.299 9.855 8.884 1.00 98.62 299 ILE A C 1
ATOM 2357 O O . ILE A 1 299 ? -8.420 10.909 9.512 1.00 98.62 299 ILE A O 1
ATOM 2361 N N . ARG A 1 300 ? -7.135 9.207 8.850 1.00 98.31 300 ARG A N 1
ATOM 2362 C CA . ARG A 1 300 ? -5.865 9.775 9.317 1.00 98.31 300 ARG A CA 1
ATOM 2363 C C . ARG A 1 300 ? -4.848 9.703 8.186 1.00 98.31 300 ARG A C 1
ATOM 2365 O O . ARG A 1 300 ? -4.548 8.624 7.683 1.00 98.31 300 ARG A O 1
ATOM 2372 N N . ALA A 1 301 ? -4.325 10.859 7.791 1.00 96.88 301 ALA A N 1
ATOM 2373 C CA . ALA A 1 301 ? -3.227 10.957 6.838 1.00 96.88 301 ALA A CA 1
ATOM 2374 C C . ALA A 1 301 ? -1.901 11.070 7.598 1.00 96.88 301 ALA A C 1
ATOM 2376 O O . ALA A 1 301 ? -1.724 11.987 8.405 1.00 96.88 301 ALA A O 1
ATOM 2377 N N . VAL A 1 302 ? -1.006 10.117 7.359 1.00 95.44 302 VAL A N 1
ATOM 2378 C CA . VAL A 1 302 ? 0.297 9.978 8.005 1.00 95.44 302 VAL A CA 1
ATOM 2379 C C . VAL A 1 302 ? 1.388 10.318 6.995 1.00 95.44 302 VAL A C 1
ATOM 2381 O O . VAL A 1 302 ? 1.534 9.656 5.970 1.00 95.44 302 VAL A O 1
ATOM 2384 N N . GLU A 1 303 ? 2.180 11.336 7.318 1.00 95.06 303 GLU A N 1
ATOM 2385 C CA . GLU A 1 303 ? 3.396 11.676 6.581 1.00 95.06 303 GLU A CA 1
ATOM 2386 C C . GLU A 1 303 ? 4.564 10.864 7.150 1.00 95.06 303 GLU A C 1
ATOM 2388 O O . GLU A 1 303 ? 4.974 11.072 8.293 1.00 95.06 303 GLU A O 1
ATOM 2393 N N . THR A 1 304 ? 5.094 9.911 6.382 1.00 89.62 304 THR A N 1
ATOM 2394 C CA . THR A 1 304 ? 6.129 8.990 6.882 1.00 89.62 304 THR A CA 1
ATOM 2395 C C . THR A 1 304 ? 7.517 9.625 6.941 1.00 89.62 304 THR A C 1
ATOM 2397 O O . THR A 1 304 ? 8.381 9.131 7.663 1.00 89.62 304 THR A O 1
ATOM 2400 N N . GLY A 1 305 ? 7.772 10.677 6.152 1.00 84.25 305 GLY A N 1
ATOM 2401 C CA . GLY A 1 305 ? 9.057 11.383 6.070 1.00 84.25 305 GLY A CA 1
ATOM 2402 C C . GLY A 1 305 ? 10.223 10.576 5.475 1.00 84.25 305 GLY A C 1
ATOM 2403 O O . GLY A 1 305 ? 11.314 11.118 5.295 1.00 84.25 305 GLY A O 1
ATOM 2404 N N . GLY A 1 306 ? 10.017 9.294 5.155 1.00 85.31 306 GLY A N 1
ATOM 2405 C CA . GLY A 1 306 ? 11.043 8.352 4.704 1.00 85.31 306 GLY A CA 1
ATOM 2406 C C . GLY A 1 306 ? 10.479 7.193 3.879 1.00 85.31 306 GLY A C 1
ATOM 2407 O O . GLY A 1 306 ? 9.339 7.240 3.414 1.00 85.31 306 GLY A O 1
ATOM 2408 N N . CYS A 1 307 ? 11.286 6.147 3.667 1.00 85.38 307 CYS A N 1
ATOM 2409 C CA . CYS A 1 307 ? 10.898 5.023 2.809 1.00 85.38 307 CYS A CA 1
ATOM 2410 C C . CYS A 1 307 ? 9.606 4.351 3.318 1.00 85.38 307 CYS A C 1
ATOM 2412 O O . CYS A 1 307 ? 9.569 3.957 4.484 1.00 85.38 307 CYS A O 1
ATOM 2414 N N . PRO A 1 308 ? 8.568 4.172 2.478 1.00 84.56 308 PRO A N 1
ATOM 2415 C CA . PRO A 1 308 ? 7.282 3.646 2.932 1.00 84.56 308 PRO A CA 1
ATOM 2416 C C . PRO A 1 308 ? 7.350 2.275 3.609 1.00 84.56 308 PRO A C 1
ATOM 2418 O O . PRO A 1 308 ? 6.625 2.067 4.579 1.00 84.56 308 PRO A O 1
ATOM 2421 N N . HIS A 1 309 ? 8.221 1.362 3.152 1.00 86.25 309 HIS A N 1
ATOM 2422 C CA . HIS A 1 309 ? 8.400 0.055 3.797 1.00 86.25 309 HIS A CA 1
ATOM 2423 C C . HIS A 1 309 ? 8.762 0.170 5.284 1.00 86.25 309 HIS A C 1
ATOM 2425 O O . HIS A 1 309 ? 8.155 -0.536 6.086 1.00 86.25 309 HIS A O 1
ATOM 2431 N N . ALA A 1 310 ? 9.626 1.130 5.647 1.00 86.44 310 ALA A N 1
ATOM 2432 C CA . ALA A 1 310 ? 10.029 1.381 7.030 1.00 86.44 310 ALA A CA 1
ATOM 2433 C C . ALA A 1 310 ? 8.816 1.607 7.935 1.00 86.44 310 ALA A C 1
ATOM 2435 O O . ALA A 1 310 ? 8.707 0.988 8.987 1.00 86.44 310 ALA A O 1
ATOM 2436 N N . ALA A 1 311 ? 7.859 2.418 7.481 1.00 92.06 311 ALA A N 1
ATOM 2437 C CA . ALA A 1 311 ? 6.670 2.761 8.254 1.00 92.06 311 ALA A CA 1
ATOM 2438 C C . ALA A 1 311 ? 5.669 1.601 8.403 1.00 92.06 311 ALA A C 1
ATOM 2440 O O . ALA A 1 311 ? 4.827 1.626 9.298 1.00 92.06 311 ALA A O 1
ATOM 2441 N N . ILE A 1 312 ? 5.706 0.599 7.519 1.00 94.06 312 ILE A N 1
ATOM 2442 C CA . ILE A 1 312 ? 4.744 -0.518 7.527 1.00 94.06 312 ILE A CA 1
ATOM 2443 C C . ILE A 1 312 ? 5.340 -1.841 8.009 1.00 94.06 312 ILE A C 1
ATOM 2445 O O . ILE A 1 312 ? 4.602 -2.820 8.168 1.00 94.06 312 ILE A O 1
ATOM 2449 N N . ARG A 1 313 ? 6.658 -1.891 8.232 1.00 91.12 313 ARG A N 1
ATOM 2450 C CA . ARG A 1 313 ? 7.355 -3.121 8.596 1.00 91.12 313 ARG A CA 1
ATOM 2451 C C . ARG A 1 313 ? 8.400 -2.945 9.690 1.00 91.12 313 ARG A C 1
ATOM 2453 O O . ARG A 1 313 ? 8.285 -3.635 10.696 1.00 91.12 313 ARG A O 1
ATOM 2460 N N . GLU A 1 314 ? 9.405 -2.095 9.492 1.00 87.25 314 GLU A N 1
ATOM 2461 C CA . GLU A 1 314 ? 10.525 -1.954 10.433 1.00 87.25 314 GLU A CA 1
ATOM 2462 C C . GLU A 1 314 ? 10.157 -1.133 11.680 1.00 87.25 314 GLU A C 1
ATOM 2464 O O . GLU A 1 314 ? 10.467 -1.543 12.796 1.00 87.25 314 GLU A O 1
ATOM 2469 N N . ASP A 1 315 ? 9.468 -0.007 11.502 1.00 90.12 315 ASP A N 1
ATOM 2470 C CA . ASP A 1 315 ? 8.924 0.828 12.573 1.00 90.12 315 ASP A CA 1
ATOM 2471 C C . ASP A 1 315 ? 7.464 1.178 12.270 1.00 90.12 315 ASP A C 1
ATOM 2473 O O . ASP A 1 315 ? 7.133 2.157 11.599 1.00 90.12 315 ASP A O 1
ATOM 2477 N N . ILE A 1 316 ? 6.570 0.340 12.788 1.00 93.25 316 ILE A N 1
ATOM 2478 C CA . ILE A 1 316 ? 5.127 0.459 12.564 1.00 93.25 316 ILE A CA 1
ATOM 2479 C C . ILE A 1 316 ? 4.445 1.455 13.505 1.00 93.25 316 ILE A C 1
ATOM 2481 O O . ILE A 1 316 ? 3.233 1.653 13.404 1.00 93.25 316 ILE A O 1
ATOM 2485 N N . SER A 1 317 ? 5.188 2.066 14.434 1.00 91.31 317 SER A N 1
ATOM 2486 C CA . SER A 1 317 ? 4.626 2.878 15.521 1.00 91.31 317 SER A CA 1
ATOM 2487 C C . SER A 1 317 ? 3.816 4.071 15.009 1.00 91.31 317 SER A C 1
ATOM 2489 O O . SER A 1 317 ? 2.745 4.368 15.547 1.00 91.31 317 SER A O 1
ATOM 2491 N N . ILE A 1 318 ? 4.268 4.685 13.909 1.00 92.81 318 ILE A N 1
ATOM 2492 C CA . ILE A 1 318 ? 3.604 5.823 13.265 1.00 92.81 318 ILE A CA 1
ATOM 2493 C C . ILE A 1 318 ? 2.203 5.474 12.737 1.00 92.81 318 ILE A C 1
ATOM 2495 O O . ILE A 1 318 ? 1.334 6.338 12.671 1.00 92.81 318 ILE A O 1
ATOM 2499 N N . ASN A 1 319 ? 1.967 4.200 12.409 1.00 96.75 319 ASN A N 1
ATOM 2500 C CA . ASN A 1 319 ? 0.671 3.695 11.962 1.00 96.75 319 ASN A CA 1
ATOM 2501 C C . ASN A 1 319 ? -0.147 3.103 13.106 1.00 96.75 319 ASN A C 1
ATOM 2503 O O . ASN A 1 319 ? -1.366 3.267 13.148 1.00 96.75 319 ASN A O 1
ATOM 2507 N N . LEU A 1 320 ? 0.513 2.420 14.042 1.00 94.56 320 LEU A N 1
ATOM 2508 C CA . LEU A 1 320 ? -0.156 1.723 15.131 1.00 94.56 320 LEU A CA 1
ATOM 2509 C C . LEU A 1 320 ? -0.938 2.690 16.031 1.00 94.56 320 LEU A C 1
ATOM 2511 O O . LEU A 1 320 ? -2.099 2.424 16.331 1.00 94.56 320 LEU A O 1
ATOM 2515 N N . GLY A 1 321 ? -0.346 3.840 16.374 1.00 95.50 321 GLY A N 1
ATOM 2516 C CA . GLY A 1 321 ? -1.001 4.862 17.198 1.00 95.50 321 GLY A CA 1
ATOM 2517 C C . GLY A 1 321 ? -2.338 5.349 16.614 1.00 95.50 321 GLY A C 1
ATOM 2518 O O . GLY A 1 321 ? -3.370 5.201 17.273 1.00 95.50 321 GLY A O 1
ATOM 2519 N N . PRO A 1 322 ? -2.365 5.881 15.375 1.00 96.94 322 PRO A N 1
ATOM 2520 C CA . PRO A 1 322 ? -3.605 6.275 14.708 1.00 96.94 322 PRO A CA 1
ATOM 2521 C C . PRO A 1 322 ? -4.632 5.142 14.575 1.00 96.94 322 PRO A C 1
ATOM 2523 O O . PRO A 1 322 ? -5.825 5.379 14.764 1.00 96.94 322 PRO A O 1
ATOM 2526 N N . LEU A 1 323 ? -4.196 3.911 14.282 1.00 98.00 323 LEU A N 1
ATOM 2527 C CA . LEU A 1 323 ? -5.090 2.753 14.167 1.00 98.00 323 LEU A CA 1
ATOM 2528 C C . LEU A 1 323 ? -5.791 2.430 15.497 1.00 98.00 323 LEU A C 1
ATOM 2530 O O . LEU A 1 323 ? -7.006 2.235 15.521 1.00 98.00 323 LEU A O 1
ATOM 2534 N N . GLU A 1 324 ? -5.052 2.400 16.606 1.00 96.62 324 GLU A N 1
ATOM 2535 C CA . GLU A 1 324 ? -5.603 2.155 17.947 1.00 96.62 324 GLU A CA 1
ATOM 2536 C C . GLU A 1 324 ? -6.508 3.302 18.415 1.00 96.62 324 GLU A C 1
ATOM 2538 O O . GLU A 1 324 ? -7.581 3.071 18.982 1.00 96.62 324 GLU A O 1
ATOM 2543 N N . GLU A 1 325 ? -6.123 4.549 18.130 1.00 96.75 325 GLU A N 1
ATOM 2544 C CA . GLU A 1 325 ? -6.943 5.724 18.422 1.00 96.75 325 GLU A CA 1
ATOM 2545 C C . GLU A 1 325 ? -8.299 5.640 17.710 1.00 96.75 325 GLU A C 1
ATOM 2547 O O . GLU A 1 325 ? -9.344 5.742 18.361 1.00 96.75 325 GLU A O 1
ATOM 2552 N N . LEU A 1 326 ? -8.288 5.405 16.395 1.00 98.06 326 LEU A N 1
ATOM 2553 C CA . LEU A 1 326 ? -9.494 5.272 15.579 1.00 98.06 326 LEU A CA 1
ATOM 2554 C C . LEU A 1 326 ? -10.359 4.091 16.036 1.00 98.06 326 LEU A C 1
ATOM 2556 O O . LEU A 1 326 ? -11.577 4.243 16.177 1.00 98.06 326 LEU A O 1
ATOM 2560 N N . SER A 1 327 ? -9.733 2.949 16.343 1.00 97.12 327 SER A N 1
ATOM 2561 C CA . SER A 1 327 ? -10.409 1.770 16.894 1.00 97.12 327 SER A CA 1
ATOM 2562 C C . SER A 1 327 ? -11.180 2.110 18.166 1.00 97.12 327 SER A C 1
ATOM 2564 O O . SER A 1 327 ? -12.370 1.809 18.300 1.00 97.12 327 SER A O 1
ATOM 2566 N N . ARG A 1 328 ? -10.533 2.822 19.095 1.00 95.94 328 ARG A N 1
ATOM 2567 C CA . ARG A 1 328 ? -11.132 3.212 20.372 1.00 95.94 328 ARG A CA 1
ATOM 2568 C C . ARG A 1 328 ? -12.248 4.241 20.210 1.00 95.94 328 ARG A C 1
ATOM 2570 O O . ARG A 1 328 ? -13.285 4.083 20.859 1.00 95.94 328 ARG A O 1
ATOM 2577 N N . LEU A 1 329 ? -12.024 5.280 19.400 1.00 97.19 329 LEU A N 1
ATOM 2578 C CA . LEU A 1 329 ? -12.958 6.396 19.206 1.00 97.19 329 LEU A CA 1
ATOM 2579 C C . LEU A 1 329 ? -14.247 5.952 18.515 1.00 97.19 329 LEU A C 1
ATOM 2581 O O . LEU A 1 329 ? -15.333 6.362 18.919 1.00 97.19 329 LEU A O 1
ATOM 2585 N N . TYR A 1 330 ? -14.129 5.098 17.499 1.00 97.19 330 TYR A N 1
ATOM 2586 C CA . TYR A 1 330 ? -15.245 4.758 16.619 1.00 97.19 330 TYR A CA 1
ATOM 2587 C C . TYR A 1 330 ? -15.743 3.323 16.750 1.00 97.19 330 TYR A C 1
ATOM 2589 O O . TYR A 1 330 ? -16.682 2.955 16.037 1.00 97.19 330 TYR A O 1
ATOM 2597 N N . LYS A 1 331 ? -15.131 2.524 17.638 1.00 96.00 331 LYS A N 1
ATOM 2598 C CA . LYS A 1 331 ? -15.442 1.098 17.828 1.00 96.00 331 LYS A CA 1
ATOM 2599 C C . LYS A 1 331 ? -15.493 0.387 16.477 1.00 96.00 331 LYS A C 1
ATOM 2601 O O . LYS A 1 331 ? -16.533 -0.125 16.068 1.00 96.00 331 LYS A O 1
ATOM 2606 N N . THR A 1 332 ? -14.401 0.502 15.724 1.00 96.81 332 THR A N 1
ATOM 2607 C CA . THR A 1 332 ? -14.345 -0.002 14.351 1.00 96.81 332 THR A CA 1
ATOM 2608 C C . THR A 1 332 ? -14.417 -1.522 14.335 1.00 96.81 332 THR A C 1
ATOM 2610 O O . THR A 1 332 ? -13.817 -2.176 15.178 1.00 96.81 332 THR A O 1
ATOM 2613 N N . ASP A 1 333 ? -15.118 -2.080 13.354 1.00 96.81 333 ASP A N 1
ATOM 2614 C CA . ASP A 1 333 ? -15.081 -3.511 13.057 1.00 96.81 333 ASP A CA 1
ATOM 2615 C C . ASP A 1 333 ? -13.829 -3.849 12.222 1.00 96.81 333 ASP A C 1
ATOM 2617 O O . ASP A 1 333 ? -13.219 -4.904 12.408 1.00 96.81 333 ASP A O 1
ATOM 2621 N N . ILE A 1 334 ? -13.462 -2.952 11.293 1.00 98.31 334 ILE A N 1
ATOM 2622 C CA . ILE A 1 334 ? -12.358 -3.114 10.336 1.00 98.31 334 ILE A CA 1
ATOM 2623 C C . ILE A 1 334 ? -11.613 -1.781 10.185 1.00 98.31 334 ILE A C 1
ATOM 2625 O O . ILE A 1 334 ? -12.227 -0.720 10.046 1.00 98.31 334 ILE A O 1
ATOM 2629 N N . LEU A 1 335 ? -10.285 -1.849 10.169 1.00 98.69 335 LEU A N 1
ATOM 2630 C CA . LEU A 1 335 ? -9.393 -0.738 9.848 1.00 98.69 335 LEU A CA 1
ATOM 2631 C C . LEU A 1 335 ? -8.744 -0.973 8.488 1.00 98.69 335 LEU A C 1
ATOM 2633 O O . LEU A 1 335 ? -8.306 -2.082 8.190 1.00 98.69 335 LEU A O 1
ATOM 2637 N N . LEU A 1 336 ? -8.647 0.075 7.676 1.00 98.81 336 LEU A N 1
ATOM 2638 C CA . LEU A 1 336 ? -7.906 0.044 6.418 1.00 98.81 336 LEU A CA 1
ATOM 2639 C C . LEU A 1 336 ? -6.614 0.848 6.572 1.00 98.81 336 LEU A C 1
ATOM 2641 O O . LEU A 1 336 ? -6.653 1.982 7.040 1.00 98.81 336 LEU A O 1
ATOM 2645 N N . CYS A 1 337 ? -5.477 0.279 6.182 1.00 98.62 337 CYS A N 1
ATOM 2646 C CA . CYS A 1 337 ? -4.178 0.942 6.239 1.00 98.62 337 CYS A CA 1
ATOM 2647 C C . CYS A 1 337 ? -3.504 0.877 4.866 1.00 98.62 337 CYS A C 1
ATOM 2649 O O . CYS A 1 337 ? -3.083 -0.190 4.422 1.00 98.62 337 CYS A O 1
ATOM 2651 N N . GLU A 1 338 ? -3.415 2.011 4.180 1.00 98.50 338 GLU A N 1
ATOM 2652 C CA . GLU A 1 338 ? -2.706 2.135 2.908 1.00 98.50 338 GLU A CA 1
ATOM 2653 C C . GLU A 1 338 ? -1.234 2.487 3.148 1.00 98.50 338 GLU A C 1
ATOM 2655 O O . GLU A 1 338 ? -0.927 3.442 3.861 1.00 98.50 338 GLU A O 1
ATOM 2660 N N . SER A 1 339 ? -0.313 1.747 2.523 1.00 97.06 339 SER A N 1
ATOM 2661 C CA . SER A 1 339 ? 1.099 2.137 2.500 1.00 97.06 339 SER A CA 1
ATOM 2662 C C . SER A 1 339 ? 1.351 3.249 1.485 1.00 97.06 339 SER A C 1
ATOM 2664 O O . SER A 1 339 ? 0.706 3.290 0.439 1.00 97.06 339 SER A O 1
ATOM 2666 N N . GLY A 1 340 ? 2.419 4.026 1.682 1.00 94.19 340 GLY A N 1
ATOM 2667 C CA . GLY A 1 340 ? 2.999 4.797 0.583 1.00 94.19 340 GLY A CA 1
ATOM 2668 C C . GLY A 1 340 ? 3.430 3.865 -0.558 1.00 94.19 340 GLY A C 1
ATOM 2669 O O . GLY A 1 340 ? 3.673 2.668 -0.355 1.00 94.19 340 GLY A O 1
ATOM 2670 N N . GLY A 1 341 ? 3.488 4.380 -1.786 1.00 90.25 341 GLY A N 1
ATOM 2671 C CA . GLY A 1 341 ? 3.943 3.586 -2.928 1.00 90.25 341 GLY A CA 1
ATOM 2672 C C . GLY A 1 341 ? 5.432 3.245 -2.835 1.00 90.25 341 GLY A C 1
ATOM 2673 O O . GLY A 1 341 ? 6.256 4.141 -2.696 1.00 90.25 341 GLY A O 1
ATOM 2674 N N . ASP A 1 342 ? 5.781 1.964 -2.957 1.00 90.25 342 ASP A N 1
ATOM 2675 C CA . ASP A 1 342 ? 7.169 1.491 -2.819 1.00 90.25 342 ASP A CA 1
ATOM 2676 C C . ASP A 1 342 ? 7.524 0.426 -3.875 1.00 90.25 342 ASP A C 1
ATOM 2678 O O . ASP A 1 342 ? 6.726 0.048 -4.726 1.00 90.25 342 ASP A O 1
ATOM 2682 N N . ASN A 1 343 ? 8.751 -0.064 -3.873 1.00 90.19 343 ASN A N 1
ATOM 2683 C CA . ASN A 1 343 ? 9.205 -1.115 -4.766 1.00 90.19 343 ASN A CA 1
ATOM 2684 C C . ASN A 1 343 ? 8.632 -2.504 -4.383 1.00 90.19 343 ASN A C 1
ATOM 2686 O O . ASN A 1 343 ? 7.982 -2.684 -3.352 1.00 90.19 343 ASN A O 1
ATOM 2690 N N . LEU A 1 344 ? 8.898 -3.517 -5.218 1.00 91.31 344 LEU A N 1
ATOM 2691 C CA . LEU A 1 344 ? 8.363 -4.881 -5.053 1.00 91.31 344 LEU A CA 1
ATOM 2692 C C . LEU A 1 344 ? 8.852 -5.612 -3.785 1.00 91.31 344 LEU A C 1
ATOM 2694 O O . LEU A 1 344 ? 8.305 -6.657 -3.435 1.00 91.31 344 LEU A O 1
ATOM 2698 N N . ALA A 1 345 ? 9.874 -5.086 -3.099 1.00 87.06 345 ALA A N 1
ATOM 2699 C CA . ALA A 1 345 ? 10.399 -5.642 -1.855 1.00 87.06 345 ALA A CA 1
ATOM 2700 C C . ALA A 1 345 ? 9.589 -5.244 -0.609 1.00 87.06 345 ALA A C 1
ATOM 2702 O O . ALA A 1 345 ? 9.774 -5.845 0.448 1.00 87.06 345 ALA A O 1
ATOM 2703 N N . ALA A 1 346 ? 8.695 -4.256 -0.714 1.00 90.06 346 ALA A N 1
ATOM 2704 C CA . ALA A 1 346 ? 7.887 -3.804 0.412 1.00 90.06 346 ALA A CA 1
ATOM 2705 C C . ALA A 1 346 ? 6.726 -4.769 0.694 1.00 90.06 346 ALA A C 1
ATOM 2707 O O . ALA A 1 346 ? 6.019 -5.193 -0.221 1.00 90.06 346 ALA A O 1
ATOM 2708 N N . ASN A 1 347 ? 6.515 -5.091 1.968 1.00 93.06 347 ASN A N 1
ATOM 2709 C CA . ASN A 1 347 ? 5.357 -5.835 2.455 1.00 93.06 347 ASN A CA 1
ATOM 2710 C C . ASN A 1 347 ? 5.057 -5.419 3.901 1.00 93.06 347 ASN A C 1
ATOM 2712 O O . ASN A 1 347 ? 5.973 -5.019 4.617 1.00 93.06 347 ASN A O 1
ATOM 2716 N N . PHE A 1 348 ? 3.801 -5.528 4.331 1.00 95.94 348 PHE A N 1
ATOM 2717 C CA . PHE A 1 348 ? 3.408 -5.201 5.704 1.00 95.94 348 PHE A CA 1
ATOM 2718 C C . PHE A 1 348 ? 3.981 -6.204 6.715 1.00 95.94 348 PHE A C 1
ATOM 2720 O O . PHE A 1 348 ? 4.044 -7.406 6.446 1.00 95.94 348 PHE A O 1
ATOM 2727 N N . SER A 1 349 ? 4.333 -5.721 7.909 1.00 94.38 349 SER A N 1
ATOM 2728 C CA . SER A 1 349 ? 4.505 -6.585 9.080 1.00 94.38 349 SER A CA 1
ATOM 2729 C C . SER A 1 349 ? 3.153 -7.146 9.532 1.00 94.38 349 SER A C 1
ATOM 2731 O O . SER A 1 349 ? 2.144 -6.437 9.537 1.00 94.38 349 SER A O 1
ATOM 2733 N N . ARG A 1 350 ? 3.145 -8.405 9.987 1.00 92.94 350 ARG A N 1
ATOM 2734 C CA . ARG A 1 350 ? 1.971 -9.038 10.617 1.00 92.94 350 ARG A CA 1
ATOM 2735 C C . ARG A 1 350 ? 1.571 -8.396 11.940 1.00 92.94 350 ARG A C 1
ATOM 2737 O O . ARG A 1 350 ? 0.441 -8.563 12.377 1.00 92.94 350 ARG A O 1
ATOM 2744 N N . GLU A 1 351 ? 2.471 -7.645 12.565 1.00 92.88 351 GLU A N 1
ATOM 2745 C CA . GLU A 1 351 ? 2.133 -6.846 13.743 1.00 92.88 351 GLU A CA 1
ATOM 2746 C C . GLU A 1 351 ? 1.252 -5.647 13.368 1.00 92.88 351 GLU A C 1
ATOM 2748 O O . GLU A 1 351 ? 0.400 -5.237 14.154 1.00 92.88 351 GLU A O 1
ATOM 2753 N N . LEU A 1 352 ? 1.384 -5.126 12.141 1.00 95.44 352 LEU A N 1
ATOM 2754 C CA . LEU A 1 352 ? 0.581 -4.009 11.655 1.00 95.44 352 LEU A CA 1
ATOM 2755 C C . LEU A 1 352 ? -0.689 -4.460 10.924 1.00 95.44 352 LEU A C 1
ATOM 2757 O O . LEU A 1 352 ? -1.732 -3.857 11.151 1.00 95.44 352 LEU A O 1
ATOM 2761 N N . ALA A 1 353 ? -0.630 -5.493 10.083 1.00 97.38 353 ALA A N 1
ATOM 2762 C CA . ALA A 1 353 ? -1.765 -5.932 9.269 1.00 97.38 353 ALA A CA 1
ATOM 2763 C C . ALA A 1 353 ? -2.146 -7.397 9.532 1.00 97.38 353 ALA A C 1
ATOM 2765 O O . ALA A 1 353 ? -1.337 -8.311 9.350 1.00 97.38 353 ALA A O 1
ATOM 2766 N N . ASP A 1 354 ? -3.415 -7.613 9.881 1.00 97.38 354 ASP A N 1
ATOM 2767 C CA . ASP A 1 354 ? -4.001 -8.941 10.082 1.00 97.38 354 ASP A CA 1
ATOM 2768 C C . ASP A 1 354 ? -4.296 -9.622 8.735 1.00 97.38 354 ASP A C 1
ATOM 2770 O O . ASP A 1 354 ? -4.136 -10.835 8.596 1.00 97.38 354 ASP A O 1
ATOM 2774 N N . TYR A 1 355 ? -4.648 -8.825 7.719 1.00 98.12 355 TYR A N 1
ATOM 2775 C CA . TYR A 1 355 ? -4.825 -9.262 6.336 1.00 98.12 355 TYR A CA 1
ATOM 2776 C C . TYR A 1 355 ? -4.077 -8.341 5.378 1.00 98.12 355 TYR A C 1
ATOM 2778 O O . TYR A 1 355 ? -4.245 -7.123 5.427 1.00 98.12 355 TYR A O 1
ATOM 2786 N N . ILE A 1 356 ? -3.255 -8.912 4.500 1.00 98.56 356 ILE A N 1
ATOM 2787 C CA . ILE A 1 356 ? -2.396 -8.139 3.601 1.00 98.56 356 ILE A CA 1
ATOM 2788 C C . ILE A 1 356 ? -2.878 -8.287 2.161 1.00 98.56 356 ILE A C 1
ATOM 2790 O O . ILE A 1 356 ? -2.868 -9.379 1.590 1.00 98.56 356 ILE A O 1
ATOM 2794 N N . ILE A 1 357 ? -3.227 -7.157 1.557 1.00 98.75 357 ILE A N 1
ATOM 2795 C CA . ILE A 1 357 ? -3.479 -7.015 0.128 1.00 98.75 357 ILE A CA 1
ATOM 2796 C C . ILE A 1 357 ? -2.256 -6.359 -0.501 1.00 98.75 357 ILE A C 1
ATOM 2798 O O . ILE A 1 357 ? -1.830 -5.285 -0.077 1.00 98.75 357 ILE A O 1
ATOM 2802 N N . TYR A 1 358 ? -1.716 -6.977 -1.547 1.00 98.56 358 TYR A N 1
ATOM 2803 C CA . TYR A 1 358 ? -0.686 -6.361 -2.374 1.00 98.56 358 TYR A CA 1
ATOM 2804 C C . TYR A 1 358 ? -1.229 -6.108 -3.772 1.00 98.56 358 TYR A C 1
ATOM 2806 O O . TYR A 1 358 ? -1.699 -7.032 -4.429 1.00 98.56 358 TYR A O 1
ATOM 2814 N N . ILE A 1 359 ? -1.186 -4.860 -4.233 1.00 98.56 359 ILE A N 1
ATOM 2815 C CA . ILE A 1 359 ? -1.739 -4.453 -5.525 1.00 98.56 359 ILE A CA 1
ATOM 2816 C C . ILE A 1 359 ? -0.629 -4.052 -6.495 1.00 98.56 359 ILE A C 1
ATOM 2818 O O . ILE A 1 359 ? 0.119 -3.095 -6.281 1.00 98.56 359 ILE A O 1
ATOM 2822 N N . ILE A 1 360 ? -0.565 -4.782 -7.604 1.00 98.50 360 ILE A N 1
ATOM 2823 C CA . ILE A 1 360 ? 0.203 -4.437 -8.800 1.00 98.50 360 ILE A CA 1
ATOM 2824 C C . ILE A 1 360 ? -0.764 -4.037 -9.911 1.00 98.50 360 ILE A C 1
ATOM 2826 O O . ILE A 1 360 ? -1.978 -4.202 -9.784 1.00 98.50 360 ILE A O 1
ATOM 2830 N N . ASP A 1 361 ? -0.248 -3.516 -11.017 1.00 98.12 361 ASP A N 1
ATOM 2831 C CA . ASP A 1 361 ? -1.097 -3.172 -12.148 1.00 98.12 361 ASP A CA 1
ATOM 2832 C C . ASP A 1 361 ? -0.465 -3.506 -13.495 1.00 98.12 361 ASP A C 1
ATOM 2834 O O . ASP A 1 361 ? 0.758 -3.589 -13.636 1.00 98.12 361 ASP A O 1
ATOM 2838 N N . VAL A 1 362 ? -1.331 -3.692 -14.487 1.00 98.19 362 VAL A N 1
ATOM 2839 C CA . VAL A 1 362 ? -0.953 -4.135 -15.830 1.00 98.19 362 VAL A CA 1
ATOM 2840 C C . VAL A 1 362 ? -0.025 -3.147 -16.539 1.00 98.19 362 VAL A C 1
ATOM 2842 O O . VAL A 1 362 ? 0.821 -3.573 -17.323 1.00 98.19 362 VAL A O 1
ATOM 2845 N N . SER A 1 363 ? -0.088 -1.845 -16.230 1.00 96.38 363 SER A N 1
ATOM 2846 C CA . SER A 1 363 ? 0.790 -0.855 -16.873 1.00 96.38 363 SER A CA 1
ATOM 2847 C C . SER A 1 363 ? 2.268 -0.993 -16.482 1.00 96.38 363 SER A C 1
ATOM 2849 O O . SER A 1 363 ? 3.138 -0.520 -17.211 1.00 96.38 363 SER A O 1
ATOM 2851 N N . GLY A 1 364 ? 2.581 -1.720 -15.401 1.00 93.56 364 GLY A N 1
ATOM 2852 C CA . GLY A 1 364 ? 3.953 -2.127 -15.072 1.00 93.56 364 GLY A CA 1
ATOM 2853 C C . GLY A 1 364 ? 4.526 -3.212 -16.004 1.00 93.56 364 GLY A C 1
ATOM 2854 O O . GLY A 1 364 ? 5.734 -3.486 -15.974 1.00 93.56 364 GLY A O 1
ATOM 2855 N N . GLY A 1 365 ? 3.678 -3.815 -16.843 1.00 95.44 365 GLY A N 1
ATOM 2856 C CA . GLY A 1 365 ? 3.984 -4.898 -17.774 1.00 95.44 365 GLY A CA 1
ATOM 2857 C C . GLY A 1 365 ? 3.622 -6.286 -17.235 1.00 95.44 365 GLY A C 1
ATOM 2858 O O . GLY A 1 365 ? 3.653 -6.547 -16.033 1.00 95.44 365 GLY A O 1
ATOM 2859 N N . ASP A 1 366 ? 3.349 -7.216 -18.146 1.00 95.44 366 ASP A N 1
ATOM 2860 C CA . ASP A 1 366 ? 2.960 -8.599 -17.829 1.00 95.44 366 ASP A CA 1
ATOM 2861 C C . ASP A 1 366 ? 4.020 -9.405 -17.055 1.00 95.44 366 ASP A C 1
ATOM 2863 O O . ASP A 1 366 ? 3.702 -10.362 -16.354 1.00 95.44 366 ASP A O 1
ATOM 2867 N N . LYS A 1 367 ? 5.286 -8.982 -17.114 1.00 95.31 367 LYS A N 1
ATOM 2868 C CA . LYS A 1 367 ? 6.400 -9.565 -16.357 1.00 95.31 367 LYS A CA 1
ATOM 2869 C C . LYS A 1 367 ? 6.422 -9.210 -14.867 1.00 95.31 367 LYS A C 1
ATOM 2871 O O . LYS A 1 367 ? 7.324 -9.676 -14.171 1.00 95.31 367 LYS A O 1
ATOM 2876 N N . ILE A 1 368 ? 5.543 -8.337 -14.368 1.00 97.19 368 ILE A N 1
ATOM 2877 C CA . ILE A 1 368 ? 5.593 -7.917 -12.957 1.00 97.19 368 ILE A CA 1
ATOM 2878 C C . ILE A 1 368 ? 5.394 -9.099 -11.992 1.00 97.19 368 ILE A C 1
ATOM 2880 O O . ILE A 1 368 ? 6.251 -9.248 -11.121 1.00 97.19 368 ILE A O 1
ATOM 2884 N N . PRO A 1 369 ? 4.396 -9.995 -12.154 1.00 97.06 369 PRO A N 1
ATOM 2885 C CA . PRO A 1 369 ? 4.253 -11.169 -11.290 1.00 97.06 369 PRO A CA 1
ATOM 2886 C C . PRO A 1 369 ? 5.534 -12.013 -11.187 1.00 97.06 369 PRO A C 1
ATOM 2888 O O . PRO A 1 369 ? 6.006 -12.275 -10.084 1.00 97.06 369 PRO A O 1
ATOM 2891 N N . ARG A 1 370 ? 6.181 -12.355 -12.313 1.00 95.00 370 ARG A N 1
ATOM 2892 C CA . ARG A 1 370 ? 7.417 -13.170 -12.320 1.00 95.00 370 ARG A CA 1
ATOM 2893 C C . ARG A 1 370 ? 8.660 -12.471 -11.765 1.00 95.00 370 ARG A C 1
ATOM 2895 O O . ARG A 1 370 ? 9.659 -13.145 -11.529 1.00 95.00 370 ARG A O 1
ATOM 2902 N N . LYS A 1 371 ? 8.636 -11.146 -11.565 1.00 94.50 371 LYS A N 1
ATOM 2903 C CA . LYS A 1 371 ? 9.699 -10.455 -10.813 1.00 94.50 371 LYS A CA 1
ATOM 2904 C C . LYS A 1 371 ? 9.649 -10.786 -9.317 1.00 94.50 371 LYS A C 1
ATOM 2906 O O . LYS A 1 371 ? 10.666 -10.634 -8.647 1.00 94.50 371 LYS A O 1
ATOM 2911 N N . GLY A 1 372 ? 8.512 -11.271 -8.816 1.00 91.94 372 GLY A N 1
ATOM 2912 C CA . GLY A 1 372 ? 8.345 -11.681 -7.427 1.00 91.94 372 GLY A CA 1
ATOM 2913 C C . GLY A 1 372 ? 8.461 -10.520 -6.444 1.00 91.94 372 GLY A C 1
ATOM 2914 O O . GLY A 1 372 ? 8.094 -9.389 -6.747 1.00 91.94 372 GLY A O 1
ATOM 2915 N N . GLY A 1 373 ? 8.976 -10.825 -5.257 1.00 92.69 373 GLY A N 1
ATOM 2916 C CA . GLY A 1 373 ? 8.984 -9.927 -4.107 1.00 92.69 373 GLY A CA 1
ATOM 2917 C C . GLY A 1 373 ? 7.930 -10.340 -3.074 1.00 92.69 373 GLY A C 1
ATOM 2918 O O . GLY A 1 373 ? 6.907 -10.913 -3.454 1.00 92.69 373 GLY A O 1
ATOM 2919 N N . PRO A 1 374 ? 8.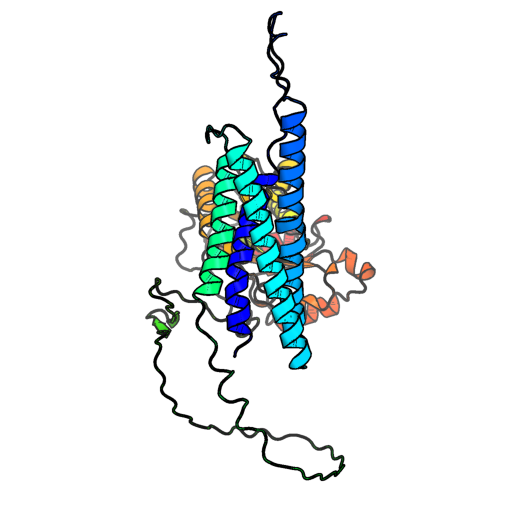167 -10.073 -1.779 1.00 92.44 374 PRO A N 1
ATOM 2920 C CA . PRO A 1 374 ? 7.335 -10.549 -0.678 1.00 92.44 374 PRO A CA 1
ATOM 2921 C C . PRO A 1 374 ? 5.875 -10.103 -0.790 1.00 92.44 374 PRO A C 1
ATOM 2923 O O . PRO A 1 374 ? 4.989 -10.864 -0.424 1.00 92.44 374 PRO A O 1
ATOM 2926 N N . GLY A 1 375 ? 5.590 -8.926 -1.351 1.00 94.81 375 GLY A N 1
ATOM 2927 C CA . GLY A 1 375 ? 4.210 -8.528 -1.628 1.00 94.81 375 GLY A CA 1
ATOM 2928 C C . GLY A 1 375 ? 3.518 -9.462 -2.628 1.00 94.81 375 GLY A C 1
ATOM 2929 O O . GLY A 1 375 ? 2.425 -9.962 -2.373 1.00 94.81 375 GLY A O 1
ATOM 2930 N N . ILE A 1 376 ? 4.180 -9.775 -3.747 1.00 96.69 376 ILE A N 1
ATOM 2931 C CA . ILE A 1 376 ? 3.625 -10.663 -4.779 1.00 96.69 376 ILE A CA 1
ATOM 2932 C C . ILE A 1 376 ? 3.507 -12.099 -4.284 1.00 96.69 376 ILE A C 1
ATOM 2934 O O . ILE A 1 376 ? 2.510 -12.746 -4.579 1.00 96.69 376 ILE A O 1
ATOM 2938 N N . THR A 1 377 ? 4.498 -12.617 -3.570 1.00 95.94 377 THR A N 1
ATOM 2939 C CA . THR A 1 377 ? 4.567 -14.039 -3.204 1.00 95.94 377 THR A CA 1
ATOM 2940 C C . THR A 1 377 ? 3.909 -14.344 -1.858 1.00 95.94 377 THR A C 1
ATOM 2942 O O . THR A 1 377 ? 3.408 -15.448 -1.682 1.00 95.94 377 THR A O 1
ATOM 2945 N N . GLN A 1 378 ? 3.881 -13.401 -0.910 1.00 95.12 378 GLN A N 1
ATOM 2946 C CA . GLN A 1 378 ? 3.493 -13.655 0.486 1.00 95.12 378 GLN A CA 1
ATOM 2947 C C . GLN A 1 378 ? 2.288 -12.850 0.980 1.00 95.12 378 GLN A C 1
ATOM 2949 O O . GLN A 1 378 ? 1.785 -13.175 2.050 1.00 95.12 378 GLN A O 1
ATOM 2954 N N . ALA A 1 379 ? 1.794 -11.829 0.272 1.00 97.00 379 ALA A N 1
ATOM 2955 C CA . ALA A 1 379 ? 0.544 -11.179 0.684 1.00 97.00 379 ALA A CA 1
ATOM 2956 C C . ALA A 1 379 ? -0.623 -12.172 0.640 1.00 97.00 379 ALA A C 1
ATOM 2958 O O . ALA A 1 379 ? -0.644 -13.046 -0.231 1.00 97.00 379 ALA A O 1
ATOM 2959 N N . ASP A 1 380 ? -1.606 -12.027 1.531 1.00 98.00 380 ASP A N 1
ATOM 2960 C CA . ASP A 1 380 ? -2.763 -12.927 1.575 1.00 98.00 380 ASP A CA 1
ATOM 2961 C C . ASP A 1 380 ? -3.568 -12.862 0.283 1.00 98.00 380 ASP A C 1
ATOM 2963 O O . ASP A 1 380 ? -3.986 -13.902 -0.213 1.00 98.00 380 ASP A O 1
ATOM 2967 N N . LEU A 1 381 ? -3.677 -11.673 -0.315 1.00 98.62 381 LEU A N 1
ATOM 2968 C CA . LEU A 1 381 ? -4.301 -11.464 -1.615 1.00 98.62 381 LEU A CA 1
ATOM 2969 C C . LEU A 1 381 ? -3.424 -10.603 -2.523 1.00 98.62 381 LEU A C 1
ATOM 2971 O O . LEU A 1 381 ? -3.037 -9.494 -2.155 1.00 98.62 381 LEU A O 1
ATOM 2975 N N . LEU A 1 382 ? -3.158 -11.092 -3.735 1.00 98.69 382 LEU A N 1
ATOM 2976 C CA . LEU A 1 382 ? -2.582 -10.282 -4.807 1.00 98.69 382 LEU A CA 1
ATOM 2977 C C . LEU A 1 382 ? -3.710 -9.691 -5.660 1.00 98.69 382 LEU A C 1
ATOM 2979 O O . LEU A 1 382 ? -4.573 -10.416 -6.140 1.00 98.69 382 LEU A O 1
ATOM 2983 N N . VAL A 1 383 ? -3.683 -8.388 -5.906 1.00 98.88 383 VAL A N 1
ATOM 2984 C CA . VAL A 1 383 ? -4.588 -7.729 -6.853 1.00 98.88 383 VAL A CA 1
ATOM 2985 C C . VAL A 1 383 ? -3.788 -7.301 -8.076 1.00 98.88 383 VAL A C 1
ATOM 2987 O O . VAL A 1 383 ? -2.769 -6.622 -7.949 1.00 98.88 383 VAL A O 1
ATOM 2990 N N . ILE A 1 384 ? -4.251 -7.686 -9.264 1.00 98.75 384 ILE A N 1
ATOM 2991 C CA . ILE A 1 384 ? -3.685 -7.270 -10.549 1.00 98.75 384 ILE A CA 1
ATOM 2992 C C . ILE A 1 384 ? -4.674 -6.306 -11.201 1.00 98.75 384 ILE A C 1
ATOM 2994 O O . ILE A 1 384 ? -5.664 -6.707 -11.812 1.00 98.75 384 ILE A O 1
ATOM 2998 N N . ASN A 1 385 ? -4.433 -5.015 -11.000 1.00 98.75 385 ASN A N 1
ATOM 2999 C CA . ASN A 1 385 ? -5.362 -3.947 -11.349 1.00 98.75 385 ASN A CA 1
ATOM 3000 C C . ASN A 1 385 ? -5.136 -3.390 -12.763 1.00 98.75 385 ASN A C 1
ATOM 3002 O O . ASN A 1 385 ? -4.085 -3.594 -13.373 1.00 98.75 385 ASN A O 1
ATOM 3006 N N . LYS A 1 386 ? -6.105 -2.605 -13.243 1.00 98.56 386 LYS A N 1
ATOM 3007 C CA . LYS A 1 386 ? -6.103 -1.916 -14.541 1.00 98.56 386 LYS A CA 1
ATOM 3008 C C . LYS A 1 386 ? -6.028 -2.874 -15.733 1.00 98.56 386 LYS A C 1
ATOM 3010 O O . LYS A 1 386 ? -5.300 -2.628 -16.695 1.00 98.56 386 LYS A O 1
ATOM 3015 N N . THR A 1 387 ? -6.746 -3.994 -15.664 1.00 98.56 387 THR A N 1
ATOM 3016 C CA . THR A 1 387 ? -6.758 -4.990 -16.753 1.00 98.56 387 THR A CA 1
ATOM 3017 C C . THR A 1 387 ? -7.299 -4.449 -18.073 1.00 98.56 387 THR A C 1
ATOM 3019 O O . THR A 1 387 ? -6.921 -4.940 -19.133 1.00 98.56 387 THR A O 1
ATOM 3022 N N . ASP A 1 388 ? -8.098 -3.385 -18.022 1.00 98.19 388 ASP A N 1
ATOM 3023 C CA . ASP A 1 388 ? -8.544 -2.601 -19.173 1.00 98.19 388 ASP A CA 1
ATOM 3024 C C . ASP A 1 388 ? -7.381 -2.006 -19.988 1.00 98.19 388 ASP A C 1
ATOM 3026 O O . ASP A 1 388 ? -7.510 -1.821 -21.197 1.00 98.19 388 ASP A O 1
ATOM 3030 N N . LEU A 1 389 ? -6.219 -1.768 -19.367 1.00 98.12 389 LEU A N 1
ATOM 3031 C CA . LEU A 1 389 ? -5.045 -1.202 -20.035 1.00 98.12 389 LEU A CA 1
ATOM 3032 C C . LEU A 1 389 ? -4.166 -2.242 -20.740 1.00 98.12 389 LEU A C 1
ATOM 3034 O O . LEU A 1 389 ? -3.222 -1.849 -21.426 1.00 98.12 389 LEU A O 1
ATOM 3038 N N . ALA A 1 390 ? -4.454 -3.543 -20.614 1.00 98.12 390 ALA A N 1
ATOM 3039 C CA . ALA A 1 390 ? -3.625 -4.605 -21.194 1.00 98.12 390 ALA A CA 1
ATOM 3040 C C . ALA A 1 390 ? -3.337 -4.414 -22.698 1.00 98.12 390 ALA A C 1
ATOM 3042 O O . ALA A 1 390 ? -2.158 -4.437 -23.072 1.00 98.12 390 ALA A O 1
ATOM 3043 N N . PRO A 1 391 ? -4.336 -4.108 -23.558 1.00 97.56 391 PRO A N 1
ATOM 3044 C CA . PRO A 1 391 ? -4.082 -3.880 -24.980 1.00 97.56 391 PRO A CA 1
ATOM 3045 C C . PRO A 1 391 ? -3.211 -2.647 -25.244 1.00 97.56 391 PRO A C 1
ATOM 3047 O O . PRO A 1 391 ? -2.427 -2.639 -26.187 1.00 97.56 391 PRO A O 1
ATOM 3050 N N . ALA A 1 392 ? -3.326 -1.609 -24.408 1.00 97.56 392 ALA A N 1
ATOM 3051 C CA . ALA A 1 392 ? -2.617 -0.344 -24.595 1.00 97.56 392 ALA A CA 1
ATOM 3052 C C . ALA A 1 392 ? -1.111 -0.457 -24.313 1.00 97.56 392 ALA A C 1
ATOM 3054 O O . ALA A 1 392 ? -0.321 0.275 -24.905 1.00 97.56 392 ALA A O 1
ATOM 3055 N N . VAL A 1 393 ? -0.711 -1.371 -23.424 1.00 97.06 393 VAL A N 1
ATOM 3056 C CA . VAL A 1 393 ? 0.698 -1.592 -23.053 1.00 97.06 393 VAL A CA 1
ATOM 3057 C C . VAL A 1 393 ? 1.283 -2.887 -23.624 1.00 97.06 393 VAL A C 1
ATOM 3059 O O . VAL A 1 393 ? 2.444 -3.196 -23.363 1.00 97.06 393 VAL A O 1
ATOM 3062 N N . GLY A 1 394 ? 0.494 -3.641 -24.399 1.00 97.00 394 GLY A N 1
ATOM 3063 C CA . GLY A 1 394 ? 0.904 -4.922 -24.977 1.00 97.00 394 GLY A CA 1
ATOM 3064 C C . GLY A 1 394 ? 1.146 -6.013 -23.932 1.00 97.00 394 GLY A C 1
ATOM 3065 O O . GLY A 1 394 ? 2.024 -6.847 -24.127 1.00 97.00 394 GLY A O 1
ATOM 3066 N N . ALA A 1 395 ? 0.415 -5.982 -22.814 1.00 97.75 395 ALA A N 1
ATOM 3067 C CA . ALA A 1 395 ? 0.520 -6.983 -21.757 1.00 97.75 395 ALA A CA 1
ATOM 3068 C C . ALA A 1 395 ? -0.464 -8.138 -21.987 1.00 97.75 395 ALA A C 1
ATOM 3070 O O . ALA A 1 395 ? -1.623 -7.916 -22.338 1.00 97.75 395 ALA A O 1
ATOM 3071 N N . ASP A 1 396 ? -0.016 -9.366 -21.730 1.00 98.31 396 ASP A N 1
ATOM 3072 C CA . ASP A 1 396 ? -0.849 -10.567 -21.793 1.00 98.31 396 ASP A CA 1
ATOM 3073 C C . ASP A 1 396 ? -1.355 -10.958 -20.391 1.00 98.31 396 ASP A C 1
ATOM 3075 O O . ASP A 1 396 ? -0.579 -11.293 -19.490 1.00 98.31 396 ASP A O 1
ATOM 3079 N N . LEU A 1 397 ? -2.677 -10.932 -20.198 1.00 98.38 397 LEU A N 1
ATOM 3080 C CA . LEU A 1 397 ? -3.303 -11.291 -18.920 1.00 98.38 397 LEU A CA 1
ATOM 3081 C C . LEU A 1 397 ? -3.145 -12.781 -18.577 1.00 98.38 397 LEU A C 1
ATOM 3083 O O . LEU A 1 397 ? -2.994 -13.113 -17.405 1.00 98.38 397 LEU A O 1
ATOM 3087 N N . GLY A 1 398 ? -3.112 -13.674 -19.569 1.00 98.50 398 GLY A N 1
ATOM 3088 C CA . GLY A 1 398 ? -2.864 -15.101 -19.354 1.00 98.50 398 GLY A CA 1
ATOM 3089 C C . GLY A 1 398 ? -1.428 -15.376 -18.894 1.00 98.50 398 GLY A C 1
ATOM 3090 O O . GLY A 1 398 ? -1.195 -16.237 -18.043 1.00 98.50 398 GLY A O 1
ATOM 3091 N N . VAL A 1 399 ? -0.452 -14.601 -19.385 1.00 98.25 399 VAL A N 1
ATOM 3092 C CA . VAL A 1 399 ? 0.926 -14.623 -18.857 1.00 98.25 399 VAL A CA 1
ATOM 3093 C C . VAL A 1 399 ? 0.957 -14.163 -17.402 1.00 98.25 399 VAL A C 1
ATOM 3095 O O . VAL A 1 399 ? 1.578 -14.829 -16.572 1.00 98.25 399 VAL A O 1
ATOM 3098 N N . MET A 1 400 ? 0.266 -13.064 -17.082 1.00 98.50 400 MET A N 1
ATOM 3099 C CA . MET A 1 400 ? 0.203 -12.549 -15.712 1.00 98.50 400 MET A CA 1
ATOM 3100 C C . MET A 1 400 ? -0.444 -13.540 -14.745 1.00 98.50 400 MET A C 1
ATOM 3102 O O . MET A 1 400 ? 0.080 -13.730 -13.652 1.00 98.50 400 MET A O 1
ATOM 3106 N N . GLU A 1 401 ? -1.538 -14.189 -15.147 1.00 98.50 401 GLU A N 1
ATOM 3107 C CA . GLU A 1 401 ? -2.223 -15.224 -14.365 1.00 98.50 401 GLU A CA 1
ATOM 3108 C C . GLU A 1 401 ? -1.305 -16.411 -14.079 1.00 98.50 401 GLU A C 1
ATOM 3110 O O . GLU A 1 401 ? -1.082 -16.767 -12.919 1.00 98.50 401 GLU A O 1
ATOM 3115 N N . ARG A 1 402 ? -0.715 -16.993 -15.130 1.00 98.12 402 ARG A N 1
ATOM 3116 C CA . ARG A 1 402 ? 0.203 -18.129 -15.002 1.00 98.12 402 ARG A CA 1
ATOM 3117 C C . ARG A 1 402 ? 1.356 -17.802 -14.057 1.00 98.12 402 ARG A C 1
ATOM 3119 O O . ARG A 1 402 ? 1.718 -18.616 -13.205 1.00 98.12 402 ARG A O 1
ATOM 3126 N N . ASP A 1 403 ? 1.951 -16.625 -14.219 1.00 98.00 403 ASP A N 1
ATOM 3127 C CA . ASP A 1 403 ? 3.110 -16.222 -13.435 1.00 98.00 403 ASP A CA 1
ATOM 3128 C C . ASP A 1 403 ? 2.714 -15.860 -11.992 1.00 98.00 403 ASP A C 1
ATOM 3130 O O . ASP A 1 403 ? 3.451 -16.202 -11.069 1.00 98.00 403 ASP A O 1
ATOM 3134 N N . ALA A 1 404 ? 1.542 -15.258 -11.763 1.00 97.69 404 ALA A N 1
ATOM 3135 C CA . ALA A 1 404 ? 1.011 -15.012 -10.422 1.00 97.69 404 ALA A CA 1
ATOM 3136 C C . ALA A 1 404 ? 0.763 -16.322 -9.666 1.00 97.69 404 ALA A C 1
ATOM 3138 O O . ALA A 1 404 ? 1.257 -16.479 -8.550 1.00 97.69 404 ALA A O 1
ATOM 3139 N N . LEU A 1 405 ? 0.086 -17.290 -10.293 1.00 96.62 405 LEU A N 1
ATOM 3140 C CA . LEU A 1 405 ? -0.152 -18.617 -9.717 1.00 96.62 405 LEU A CA 1
ATOM 3141 C C . LEU A 1 405 ? 1.160 -19.325 -9.377 1.00 96.62 405 LEU A C 1
ATOM 3143 O O . LEU A 1 405 ? 1.311 -19.854 -8.276 1.00 96.62 405 LEU A O 1
ATOM 3147 N N . ARG A 1 406 ? 2.136 -19.294 -10.294 1.00 95.56 406 ARG A N 1
ATOM 3148 C CA . ARG A 1 406 ? 3.456 -19.896 -10.073 1.00 95.56 406 ARG A CA 1
ATOM 3149 C C . ARG A 1 406 ? 4.192 -19.249 -8.903 1.00 95.56 406 ARG A C 1
ATOM 3151 O O . ARG A 1 406 ? 4.757 -19.960 -8.081 1.00 95.56 406 ARG A O 1
ATOM 3158 N N . MET A 1 407 ? 4.226 -17.920 -8.844 1.00 95.38 407 MET A N 1
ATOM 3159 C CA . MET A 1 407 ? 4.973 -17.193 -7.812 1.00 95.38 407 MET A CA 1
ATOM 3160 C C . MET A 1 407 ? 4.297 -17.246 -6.438 1.00 95.38 407 MET A C 1
ATOM 3162 O O . MET A 1 407 ? 4.940 -16.958 -5.431 1.00 95.38 407 MET A O 1
ATOM 3166 N N . ARG A 1 408 ? 3.013 -17.614 -6.391 1.00 95.81 408 ARG A N 1
ATOM 3167 C CA . ARG A 1 408 ? 2.203 -17.680 -5.171 1.00 95.81 408 ARG A CA 1
ATOM 3168 C C . ARG A 1 408 ? 1.880 -19.102 -4.730 1.00 95.81 408 ARG A C 1
ATOM 3170 O O . ARG A 1 408 ? 0.996 -19.259 -3.904 1.00 95.81 408 ARG A O 1
ATOM 3177 N N . ASP A 1 409 ? 2.524 -20.138 -5.263 1.00 94.62 409 ASP A N 1
ATOM 3178 C CA . ASP A 1 409 ? 2.180 -21.541 -4.962 1.00 94.62 409 ASP A CA 1
ATOM 3179 C C . ASP A 1 409 ? 0.666 -21.844 -5.120 1.00 94.62 409 ASP A C 1
ATOM 3181 O O . ASP A 1 409 ? 0.086 -22.600 -4.342 1.00 94.62 409 ASP A O 1
ATOM 3185 N N . GLY A 1 410 ? -0.008 -21.203 -6.084 1.00 94.69 410 GLY A N 1
ATOM 3186 C CA . GLY A 1 410 ? -1.467 -21.280 -6.256 1.00 94.69 410 GLY A CA 1
ATOM 3187 C C . GLY A 1 410 ? -2.300 -20.427 -5.284 1.00 94.69 410 GLY A C 1
ATOM 3188 O O . GLY A 1 410 ? -3.519 -20.568 -5.243 1.00 94.69 410 GLY A O 1
ATOM 3189 N N . GLY A 1 411 ? -1.671 -19.549 -4.501 1.00 96.00 411 GLY A N 1
ATOM 3190 C CA . GLY A 1 411 ? -2.329 -18.597 -3.608 1.00 96.00 411 GLY A CA 1
ATOM 3191 C C . GLY A 1 411 ? -3.241 -17.613 -4.353 1.00 96.00 411 GLY A C 1
ATOM 3192 O O . GLY A 1 411 ? -3.028 -17.338 -5.538 1.00 96.00 411 GLY A O 1
ATOM 3193 N N . PRO A 1 412 ? -4.251 -17.045 -3.672 1.00 97.81 412 PRO A N 1
ATOM 3194 C CA . PRO A 1 412 ? -5.327 -16.323 -4.332 1.00 97.81 412 PRO A CA 1
ATOM 3195 C C . PRO A 1 412 ? -4.828 -15.003 -4.917 1.00 97.81 412 PRO A C 1
ATOM 3197 O O . PRO A 1 412 ? -3.966 -14.321 -4.344 1.00 97.81 412 PRO A O 1
ATOM 3200 N N . PHE A 1 413 ? -5.393 -14.642 -6.062 1.00 98.62 413 PHE A N 1
ATOM 3201 C CA . PHE A 1 413 ? -5.223 -13.342 -6.684 1.00 98.62 413 PHE A CA 1
ATOM 3202 C C . PHE A 1 413 ? -6.516 -12.943 -7.403 1.00 98.62 413 PHE A C 1
ATOM 3204 O O . PHE A 1 413 ? -7.311 -13.809 -7.755 1.00 98.62 413 PHE A O 1
ATOM 3211 N N . VAL A 1 414 ? -6.708 -11.644 -7.629 1.00 98.81 414 VAL A N 1
ATOM 3212 C CA . VAL A 1 414 ? -7.881 -11.101 -8.327 1.00 98.81 414 VAL A CA 1
ATOM 3213 C C . VAL A 1 414 ? -7.433 -10.157 -9.433 1.00 98.81 414 VAL A C 1
ATOM 3215 O O . VAL A 1 414 ? -6.643 -9.237 -9.199 1.00 98.81 414 VAL A O 1
ATOM 3218 N N . PHE A 1 415 ? -7.968 -10.350 -10.638 1.00 98.81 415 PHE A N 1
ATOM 3219 C CA . PHE A 1 415 ? -7.912 -9.339 -11.689 1.00 98.81 415 PHE A CA 1
ATOM 3220 C C . PHE A 1 415 ? -8.953 -8.257 -11.430 1.00 98.81 415 PHE A C 1
ATOM 3222 O O . PHE A 1 415 ? -10.125 -8.548 -11.207 1.00 98.81 415 PHE A O 1
ATOM 3229 N N . ALA A 1 416 ? -8.535 -6.996 -11.497 1.00 98.69 416 ALA A N 1
ATOM 3230 C CA . ALA A 1 416 ? -9.402 -5.878 -11.161 1.00 98.69 416 ALA A CA 1
ATOM 3231 C C . ALA A 1 416 ? -9.325 -4.736 -12.178 1.00 98.69 416 ALA A C 1
ATOM 3233 O O . ALA A 1 416 ? -8.322 -4.525 -12.865 1.00 98.69 416 ALA A O 1
ATOM 3234 N N . GLN A 1 417 ? -10.406 -3.964 -12.218 1.00 98.50 417 GLN A N 1
ATOM 3235 C CA . GLN A 1 417 ? -10.456 -2.626 -12.796 1.00 98.50 417 GLN A CA 1
ATOM 3236 C C . GLN A 1 417 ? -11.122 -1.746 -11.750 1.00 98.50 417 GLN A C 1
ATOM 3238 O O . GLN A 1 417 ? -12.312 -1.451 -11.823 1.00 98.50 417 GLN A O 1
ATOM 3243 N N . VAL A 1 418 ? -10.364 -1.383 -10.717 1.00 98.00 418 VAL A N 1
ATOM 3244 C CA . VAL A 1 418 ? -10.924 -0.777 -9.499 1.00 98.00 418 VAL A CA 1
ATOM 3245 C C . VAL A 1 418 ? -11.732 0.490 -9.804 1.00 98.00 418 VAL A C 1
ATOM 3247 O O . VAL A 1 418 ? -12.805 0.681 -9.242 1.00 98.00 418 VAL A O 1
ATOM 3250 N N . LYS A 1 419 ? -11.290 1.311 -10.768 1.00 96.00 419 LYS A N 1
ATOM 3251 C CA . LYS A 1 419 ? -12.033 2.506 -11.217 1.00 96.00 419 LYS A CA 1
ATOM 3252 C C . LYS A 1 419 ? -13.395 2.200 -11.852 1.00 96.00 419 LYS A C 1
ATOM 3254 O O . LYS A 1 419 ? -14.252 3.076 -11.884 1.00 96.00 419 LYS A O 1
ATOM 3259 N N . HIS A 1 420 ? -13.582 0.989 -12.358 1.00 96.94 420 HIS A N 1
ATOM 3260 C CA . HIS A 1 420 ? -14.817 0.508 -12.973 1.00 96.94 420 HIS A CA 1
ATOM 3261 C C . HIS A 1 420 ? -15.587 -0.457 -12.056 1.00 96.94 420 HIS A C 1
ATOM 3263 O O . HIS A 1 420 ? -16.594 -1.022 -12.468 1.00 96.94 420 HIS A O 1
ATOM 3269 N N . GLY A 1 421 ? -15.122 -0.669 -10.819 1.00 96.06 421 GLY A N 1
ATOM 3270 C CA . GLY A 1 421 ? -15.749 -1.569 -9.847 1.00 96.06 421 GLY A CA 1
ATOM 3271 C C . GLY A 1 421 ? -15.527 -3.065 -10.105 1.00 96.06 421 GLY A C 1
ATOM 3272 O O . GLY A 1 421 ? -15.895 -3.882 -9.262 1.00 96.06 421 GLY A O 1
ATOM 3273 N N . HIS A 1 422 ? -14.891 -3.459 -11.213 1.00 98.25 422 HIS A N 1
ATOM 3274 C CA . HIS A 1 422 ? -14.638 -4.871 -11.512 1.00 98.25 422 HIS A CA 1
ATOM 3275 C C . HIS A 1 422 ? -13.598 -5.468 -10.553 1.00 98.25 422 HIS A C 1
ATOM 3277 O O . HIS A 1 422 ? -12.519 -4.900 -10.364 1.00 98.25 422 HIS A O 1
ATOM 3283 N N . GLY A 1 423 ? -13.929 -6.619 -9.961 1.00 98.19 423 GLY A N 1
ATOM 3284 C CA . GLY A 1 423 ? -13.094 -7.342 -8.993 1.00 98.19 423 GLY A CA 1
ATOM 3285 C C . GLY A 1 423 ? -13.164 -6.810 -7.554 1.00 98.19 423 GLY A C 1
ATOM 3286 O O . GLY A 1 423 ? -12.724 -7.491 -6.635 1.00 98.19 423 GLY A O 1
ATOM 3287 N N . VAL A 1 424 ? -13.751 -5.630 -7.309 1.00 98.44 424 VAL A N 1
ATOM 3288 C CA . VAL A 1 424 ? -13.772 -5.026 -5.960 1.00 98.44 424 VAL A CA 1
ATOM 3289 C C . VAL A 1 424 ? -14.651 -5.829 -4.994 1.00 98.44 424 VAL A C 1
ATOM 3291 O O . VAL A 1 424 ? -14.266 -6.038 -3.847 1.00 98.44 424 VAL A O 1
ATOM 3294 N N . GLU A 1 425 ? -15.796 -6.341 -5.449 1.00 98.19 425 GLU A N 1
ATOM 3295 C CA . GLU A 1 425 ? -16.679 -7.174 -4.618 1.00 98.19 425 GLU A CA 1
ATOM 3296 C C . GLU A 1 425 ? -16.031 -8.516 -4.233 1.00 98.19 425 GLU A C 1
ATOM 3298 O O . GLU A 1 425 ? -16.177 -8.983 -3.104 1.00 98.19 425 GLU A O 1
ATOM 3303 N N . GLU A 1 426 ? -15.253 -9.110 -5.139 1.00 98.62 426 GLU A N 1
ATOM 3304 C CA . GLU A 1 426 ? -14.471 -10.316 -4.858 1.00 98.62 426 GLU A CA 1
ATOM 3305 C C . GLU A 1 426 ? -13.400 -10.046 -3.792 1.00 98.62 426 GLU A C 1
ATOM 3307 O O . GLU A 1 426 ? -13.294 -10.793 -2.817 1.00 98.62 426 GLU A O 1
ATOM 3312 N N . ILE A 1 427 ? -12.683 -8.921 -3.902 1.00 98.75 427 ILE A N 1
ATOM 3313 C CA . ILE A 1 427 ? -11.717 -8.471 -2.887 1.00 98.75 427 ILE A CA 1
ATOM 3314 C C . ILE A 1 427 ? -12.406 -8.269 -1.527 1.00 98.75 427 ILE A C 1
ATOM 3316 O O . ILE A 1 427 ? -11.883 -8.707 -0.502 1.00 98.75 427 ILE A O 1
ATOM 3320 N N . VAL A 1 428 ? -13.596 -7.658 -1.498 1.00 98.56 428 VAL A N 1
ATOM 3321 C CA . VAL A 1 428 ? -14.394 -7.509 -0.269 1.00 98.56 428 VAL A CA 1
ATOM 3322 C C . VAL A 1 428 ? -14.732 -8.868 0.341 1.00 98.56 428 VAL A C 1
ATOM 3324 O O . VAL A 1 428 ? -14.583 -9.045 1.548 1.00 98.56 428 VAL A O 1
ATOM 3327 N N . ASN A 1 429 ? -15.153 -9.845 -0.465 1.00 98.31 429 ASN A N 1
ATOM 3328 C CA . ASN A 1 429 ? -15.479 -11.179 0.040 1.00 98.31 429 ASN A CA 1
ATOM 3329 C C . ASN A 1 429 ? -14.258 -11.864 0.673 1.00 98.31 429 ASN A C 1
ATOM 3331 O O . ASN A 1 429 ? -14.395 -12.456 1.741 1.00 98.31 429 ASN A O 1
ATOM 3335 N N . HIS A 1 430 ? -13.071 -11.720 0.080 1.00 98.56 430 HIS A N 1
ATOM 3336 C CA . HIS A 1 430 ? -11.821 -12.194 0.677 1.00 98.56 430 HIS A CA 1
ATOM 3337 C C . HIS A 1 430 ? -11.534 -11.551 2.044 1.00 98.56 430 HIS A C 1
ATOM 3339 O O . HIS A 1 430 ? -11.218 -12.260 3.000 1.00 98.56 430 HIS A O 1
ATOM 3345 N N . ILE A 1 431 ? -11.684 -10.224 2.157 1.00 98.38 431 ILE A N 1
ATOM 3346 C CA . ILE A 1 431 ? -11.489 -9.496 3.422 1.00 98.38 431 ILE A CA 1
ATOM 3347 C C . ILE A 1 431 ? -12.471 -9.993 4.487 1.00 98.38 431 ILE A C 1
ATOM 3349 O O . ILE A 1 431 ? -12.063 -10.280 5.609 1.00 98.38 431 ILE A O 1
ATOM 3353 N N . ILE A 1 432 ? -13.758 -10.112 4.145 1.00 98.06 432 ILE A N 1
ATOM 3354 C CA . ILE A 1 432 ? -14.789 -10.519 5.106 1.00 98.06 432 ILE A CA 1
ATOM 3355 C C . ILE A 1 432 ? -14.593 -11.965 5.558 1.00 98.06 432 ILE A C 1
ATOM 3357 O O . ILE A 1 432 ? -14.695 -12.226 6.750 1.00 98.06 432 ILE A O 1
ATOM 3361 N N . GLN A 1 433 ? -14.241 -12.887 4.660 1.00 97.38 433 GLN A N 1
ATOM 3362 C CA . GLN A 1 433 ? -13.929 -14.267 5.048 1.00 97.38 433 GLN A CA 1
ATOM 3363 C C . GLN A 1 433 ? -12.761 -14.329 6.041 1.00 97.38 433 GLN A C 1
ATOM 3365 O O . GLN A 1 433 ? -12.829 -15.058 7.030 1.00 97.38 433 GLN A O 1
ATOM 3370 N N . ALA A 1 434 ? -11.706 -13.542 5.810 1.00 96.38 434 ALA A N 1
ATOM 3371 C CA . ALA A 1 434 ? -10.577 -13.462 6.733 1.00 96.38 434 ALA A CA 1
ATOM 3372 C C . ALA A 1 434 ? -10.973 -12.826 8.077 1.00 96.38 434 ALA A C 1
ATOM 3374 O O . ALA A 1 434 ? -10.567 -13.314 9.131 1.00 96.38 434 ALA A O 1
ATOM 3375 N N . TRP A 1 435 ? -11.804 -11.782 8.049 1.00 96.38 435 TRP A N 1
ATOM 3376 C CA . TRP A 1 435 ? -12.334 -11.125 9.243 1.00 96.38 435 TRP A CA 1
ATOM 3377 C C . TRP A 1 435 ? -13.203 -12.063 10.092 1.00 96.38 435 TRP A C 1
ATOM 3379 O O . TRP A 1 435 ? -13.024 -12.130 11.308 1.00 96.38 435 TRP A O 1
ATOM 3389 N N . GLU A 1 436 ? -14.112 -12.824 9.476 1.00 95.56 436 GLU A N 1
ATOM 3390 C CA . GLU A 1 436 ? -14.948 -13.815 10.168 1.00 95.56 436 GLU A CA 1
ATOM 3391 C C . GLU A 1 436 ? -14.088 -14.920 10.791 1.00 95.56 436 GLU A C 1
ATOM 3393 O O . GLU A 1 436 ? -14.276 -15.277 11.954 1.00 95.56 436 GLU A O 1
ATOM 3398 N N . ALA A 1 437 ? -13.103 -15.426 10.041 1.00 94.00 437 ALA A N 1
ATOM 3399 C CA . ALA A 1 437 ? -12.190 -16.457 10.520 1.00 94.00 437 ALA A CA 1
ATOM 3400 C C . ALA A 1 437 ? -11.333 -15.983 11.707 1.00 94.00 437 ALA A C 1
ATOM 3402 O O . ALA A 1 437 ? -11.095 -16.758 12.631 1.00 94.00 437 ALA A O 1
ATOM 3403 N N . ALA A 1 438 ? -10.884 -14.725 11.694 1.00 93.38 438 ALA A N 1
ATOM 3404 C CA . ALA A 1 438 ? -10.043 -14.162 12.746 1.00 93.38 438 ALA A CA 1
ATOM 3405 C C . ALA A 1 438 ? -10.836 -13.753 13.997 1.00 93.38 438 ALA A C 1
ATOM 3407 O O . ALA A 1 438 ? -10.377 -13.970 15.115 1.00 93.38 438 ALA A O 1
ATOM 3408 N N . THR A 1 439 ? -12.019 -13.159 13.824 1.00 92.12 439 THR A N 1
ATOM 3409 C CA . THR A 1 439 ? -12.789 -12.576 14.938 1.00 92.12 439 THR A CA 1
ATOM 3410 C C . THR A 1 439 ? -13.860 -13.508 15.505 1.00 92.12 439 THR A C 1
ATOM 3412 O O . THR A 1 439 ? -14.366 -13.263 16.597 1.00 92.12 439 THR A O 1
ATOM 3415 N N . GLY A 1 440 ? -14.256 -14.552 14.768 1.00 89.62 440 GLY A N 1
ATOM 3416 C CA . GLY A 1 440 ? -15.387 -15.418 15.115 1.00 89.62 440 GLY A CA 1
ATOM 3417 C C . GLY A 1 440 ? -16.764 -14.757 14.956 1.00 89.62 440 GLY A C 1
ATOM 3418 O O . GLY A 1 440 ? -17.789 -15.405 15.188 1.00 89.62 440 GLY A O 1
ATOM 3419 N N . ASN A 1 441 ? -16.813 -13.486 14.547 1.00 87.81 441 ASN A N 1
ATOM 3420 C CA . ASN A 1 441 ? -18.052 -12.787 14.226 1.00 87.81 441 ASN A CA 1
ATOM 3421 C C . ASN A 1 441 ? -18.593 -13.243 12.865 1.00 87.81 441 ASN A C 1
ATOM 3423 O O . ASN A 1 441 ? -17.860 -13.764 12.029 1.00 87.81 441 ASN A O 1
ATOM 3427 N N . LYS A 1 442 ? -19.89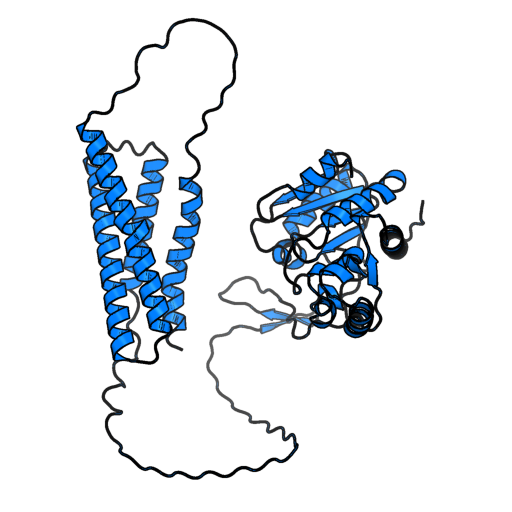2 -13.030 12.631 1.00 81.38 442 LYS A N 1
ATOM 3428 C CA . LYS A 1 442 ? -20.544 -13.324 11.346 1.00 81.38 442 LYS A CA 1
ATOM 3429 C C . LYS A 1 442 ? -20.837 -12.045 10.569 1.00 81.38 442 LYS A C 1
ATOM 3431 O O . LYS A 1 442 ? -21.087 -10.999 11.170 1.00 81.38 442 LYS A O 1
ATOM 3436 N N . ARG A 1 443 ? -20.842 -12.149 9.239 1.00 75.81 443 ARG A N 1
ATOM 3437 C CA . ARG A 1 443 ? -21.239 -11.099 8.295 1.00 75.81 443 ARG A CA 1
ATOM 3438 C C . ARG A 1 443 ? -22.603 -10.517 8.677 1.00 75.81 443 ARG A C 1
ATOM 3440 O O . ARG A 1 443 ? -23.547 -11.269 8.919 1.00 75.81 443 ARG A O 1
ATOM 3447 N N . LYS A 1 444 ? -22.661 -9.184 8.743 1.00 69.56 444 LYS A N 1
ATOM 3448 C CA . LYS A 1 444 ? -23.862 -8.401 9.071 1.00 69.56 444 LYS A CA 1
ATOM 3449 C C . LYS A 1 444 ? -24.802 -8.268 7.874 1.00 69.56 444 LYS A C 1
ATOM 3451 O O . LYS A 1 444 ? -24.306 -8.138 6.723 1.00 69.56 444 LYS A O 1
#

Solvent-accessible surface area (backbone atoms only — not comparable to full-atom values): 25802 Å² total; per-residue (Å²): 136,68,65,61,68,60,48,61,72,54,48,62,59,51,54,56,52,62,71,51,57,72,69,73,78,72,86,86,83,84,83,90,80,90,83,84,84,80,94,85,83,90,79,87,80,86,76,77,53,75,66,56,55,52,52,53,53,52,34,52,49,32,37,41,50,12,66,70,43,32,39,56,52,18,57,50,36,42,59,53,29,77,73,53,92,48,74,71,58,33,51,52,28,46,52,50,20,51,51,30,43,52,52,17,54,51,34,38,47,53,26,50,52,51,48,61,75,72,41,87,75,72,76,82,44,71,67,57,49,50,52,51,52,54,52,51,52,55,53,51,53,56,49,55,61,71,72,51,78,83,72,85,70,78,75,64,72,78,72,76,82,76,83,82,87,83,89,82,89,82,90,81,91,79,90,82,82,88,82,92,77,91,76,90,75,91,75,92,74,94,78,93,75,84,66,53,67,48,72,47,99,85,73,46,56,29,42,32,64,94,90,47,81,72,46,67,69,86,81,77,90,54,47,56,45,35,90,71,37,88,66,65,66,89,85,68,62,52,82,61,36,27,52,23,38,28,38,36,36,40,68,88,34,45,62,68,54,42,52,35,54,50,32,64,74,38,52,89,72,39,42,61,34,39,39,29,36,27,46,85,48,46,62,66,35,53,49,34,40,75,70,62,30,51,63,60,93,42,49,43,56,39,61,63,75,47,67,37,43,43,44,38,42,80,48,37,62,82,49,48,54,59,49,32,49,47,19,64,76,61,62,25,59,37,32,40,36,38,50,25,54,36,64,55,73,40,49,73,27,58,90,67,21,60,42,35,36,17,33,42,32,36,86,78,36,38,64,49,42,70,68,40,16,36,19,60,9,39,31,68,31,28,34,41,18,43,55,85,46,19,79,83,68,72,30,48,67,68,57,28,50,55,30,37,32,64,42,10,75,66,47,59,66,43,68,21,28,52,95,76,54,40,44,48,67,59,52,49,51,55,53,50,54,53,48,30,71,72,68,73,51,75,90,120

pLDDT: mean 76.85, std 23.6, range [24.69, 98.88]

Mean predicted aligned error: 19.72 Å

Radius of gyration: 30.5 Å; Cα contacts (8 Å, |Δi|>4): 595; chains: 1; bounding box: 85×88×51 Å

Sequence (444 aa):
MQVSHLLESFTLPAILYVLVLPLVSCSSHGEISEGSSHKNIKENVHKLSPQMTNYVAIHGLLLWVSMGFLMPVGILTIRMANKEEGGRRVKVLFYLHAILQILAVLLATVGAVMSIKNFENSFNNNHQRLGLALYGAIWMQALIGFFRPPSKTFADCSQMASHDHHHHDHDHDHDHDHHHHHHDHDHDHSHNTSATSWVGADGRVYHSHDGLAPHSHEPIYSPGFFSRRAQPLVNRDFNERAFTVGIGGPVGTGKTALMLGLCQLLREKYSLAAVTNDIFTKEDGEFLVKHGALPEERIRAVETGGCPHAAIREDISINLGPLEELSRLYKTDILLCESGGDNLAANFSRELADYIIYIIDVSGGDKIPRKGGPGITQADLLVINKTDLAPAVGADLGVMERDALRMRDGGPFVFAQVKHGHGVEEIVNHIIQAWEAATGNKRK

Secondary structure (DSSP, 8-state):
--SHHHHHHHHHHHHHHHHHGGGSS----PPP--------------PPPHHHHHHHHHHHHHHIIIIIIIHHHHHHHHHHHTT---HHHHHHHHHHHHHHHHHHHHHHHHHHHHHHHHS---TTSHHHHHHHHHHHHHHHHHHHHHTSPPPTTSSGGGS------------------------------------EEEE-TTS-EEEE-TTPPPEE-----SS--GGGSPPPPTT--TTTSPEEEEEE-STTSSHHHHHHHHHHHHTTTS-EEEEEEESS--HHHHHHHHTTSS-GGGEEEEE-SS-HHIIIII--HHHHHHHHHHHHHHT-SEEEEEPPP--TT----TTT-SEEEEEEEGGG-TTHHHH--HHHHHSSEEEEE-GGGHHHHT--HHHHHHHHHHHTTT--EEE-BGGGTBTHHHHHHHHHHHHHHHH-----

Organism: Corchorus capsularis (NCBI:txid210143)